Protein AF-A0A553NLL1-F1 (afdb_monomer_lite)

Radius of gyration: 36.09 Å; chains: 1; bounding box: 101×109×88 Å

Secondary structure (DSSP, 8-state):
----------HHHHHHHHHHHHTS-S--HHHHHHHTTS-HHHHHHHHHHHHHHSS--S---HHHHHHHHHHHHHHHHHHHTTPPPPHHHHHHHHHHHHHHTT-TT----HHHHHHHHHTHHHHHHHTT--------------------------HHHHHHHHHHHHHHHHHHTT---PPPHHHHHHHHHHHHHHTT-TT----HHHHHHHHHTHHHHHHHHHTT-S-TTSTHHHHHHHGGGS----HHHHHHHHHHHHHHHHHHHTT----HHHHHHHHHHHHHHTT-TT----HHHHHHHHTSHHHHHHHHHHHHHHHHTTS----------------S--TTT------PPPEEEEEEETTEEEEEEEPPHHHHHHHHHHHHTTTTTTT---HHHHHHHHHHHHHHHHHHSPP--------

InterPro domains:
  IPR006600 HTH CenpB-type DNA-binding domain [PF03221] (67-119)
  IPR006600 HTH CenpB-type DNA-binding domain [PF03221] (250-303)
  IPR006600 HTH CenpB-type DNA-binding domain [PS51253] (55-126)
  IPR006600 HTH CenpB-type DNA-binding domain [PS51253] (147-220)
  IPR006600 HTH CenpB-type DNA-binding domain [PS51253] (240-311)
  IPR006600 HTH CenpB-type DNA-binding domain [SM00674] (61-126)
  IPR006600 HTH CenpB-type DNA-binding domain [SM00674] (153-220)
  IPR006600 HTH CenpB-type DNA-binding domain [SM00674] (246-311)
  IPR009057 Homedomain-like superfamily [SSF46689] (61-119)
  IPR009057 Homedomain-like superfamily [SSF46689] (153-214)
  IPR009057 Homedomain-like superfamily [SSF46689] (248-303)
  IPR050863 Centromere and Transposable Element-Derived Protein [PTHR19303] (7-144)

Organism: NCBI:txid2873325

Structure (mmCIF, N/CA/C/O backbone):
data_AF-A0A553NLL1-F1
#
_entry.id   AF-A0A553NLL1-F1
#
loop_
_atom_site.group_PDB
_atom_site.id
_atom_site.type_symbol
_atom_site.label_atom_id
_atom_site.label_alt_id
_atom_site.label_comp_id
_atom_site.label_asym_id
_atom_site.label_entity_id
_atom_site.label_seq_id
_atom_site.pdbx_PDB_ins_code
_atom_site.Cartn_x
_atom_site.Cartn_y
_atom_site.Cartn_z
_atom_site.occupancy
_atom_site.B_iso_or_equiv
_atom_site.auth_seq_id
_atom_site.auth_comp_id
_atom_site.auth_asym_id
_atom_site.auth_atom_id
_atom_site.pdbx_PDB_model_num
ATOM 1 N N . MET A 1 1 ? 35.978 -12.895 -49.095 1.00 47.44 1 MET A N 1
ATOM 2 C CA . MET A 1 1 ? 35.217 -12.273 -47.988 1.00 47.44 1 MET A CA 1
ATOM 3 C C . MET A 1 1 ? 36.170 -11.405 -47.190 1.00 47.44 1 MET A C 1
ATOM 5 O O . MET A 1 1 ? 36.925 -11.922 -46.371 1.00 47.44 1 MET A O 1
ATOM 9 N N . ASP A 1 2 ? 36.182 -10.107 -47.471 1.00 50.75 2 ASP A N 1
ATOM 10 C CA . ASP A 1 2 ? 37.088 -9.175 -46.806 1.00 50.75 2 ASP A CA 1
ATOM 11 C C . ASP A 1 2 ? 36.726 -9.049 -45.329 1.00 50.75 2 ASP A C 1
ATOM 13 O O . ASP A 1 2 ? 35.608 -8.672 -44.963 1.00 50.75 2 ASP A O 1
ATOM 17 N N . LYS A 1 3 ? 37.679 -9.392 -44.460 1.00 54.62 3 LYS A N 1
ATOM 18 C CA . LYS A 1 3 ? 37.562 -9.190 -43.016 1.00 54.62 3 LYS A CA 1
ATOM 19 C C . LYS A 1 3 ? 37.530 -7.681 -42.765 1.00 54.62 3 LYS A C 1
ATOM 21 O O . LYS A 1 3 ? 38.578 -7.051 -42.632 1.00 54.62 3 LYS A O 1
ATOM 26 N N . LYS A 1 4 ? 36.325 -7.095 -42.743 1.00 61.06 4 LYS A N 1
ATOM 27 C CA . LYS A 1 4 ? 36.089 -5.687 -42.394 1.00 61.06 4 LYS A CA 1
ATOM 28 C C . LYS A 1 4 ? 36.797 -5.394 -41.072 1.00 61.06 4 LYS A C 1
ATOM 30 O O . LYS A 1 4 ? 36.403 -5.898 -40.020 1.00 61.06 4 LYS A O 1
ATOM 35 N N . LYS A 1 5 ? 37.874 -4.608 -41.152 1.00 66.12 5 LYS A N 1
ATOM 36 C CA . LYS A 1 5 ? 38.607 -4.097 -39.993 1.00 66.12 5 LYS A CA 1
ATOM 37 C C . LYS A 1 5 ? 37.602 -3.386 -39.084 1.00 66.12 5 LYS A C 1
ATOM 39 O O . LYS A 1 5 ? 36.732 -2.667 -39.565 1.00 66.12 5 LYS A O 1
ATOM 44 N N . ASN A 1 6 ? 37.682 -3.659 -37.785 1.00 60.50 6 ASN A N 1
ATOM 45 C CA . ASN A 1 6 ? 36.730 -3.199 -36.778 1.00 60.50 6 ASN A CA 1
ATOM 46 C C . ASN A 1 6 ? 36.883 -1.682 -36.561 1.00 60.50 6 ASN A C 1
ATOM 48 O O . ASN A 1 6 ? 37.555 -1.240 -35.629 1.00 60.50 6 ASN A O 1
ATOM 52 N N . THR A 1 7 ? 36.335 -0.880 -37.473 1.00 76.62 7 THR A N 1
ATOM 53 C CA . THR A 1 7 ? 36.370 0.580 -37.389 1.00 76.62 7 THR A CA 1
ATOM 54 C C . THR A 1 7 ? 35.579 1.009 -36.159 1.00 76.62 7 THR A C 1
ATOM 56 O O . THR A 1 7 ? 34.412 0.647 -35.998 1.00 76.62 7 THR A O 1
ATOM 59 N N . ARG A 1 8 ? 36.212 1.761 -35.253 1.00 86.25 8 ARG A N 1
ATOM 60 C CA . ARG A 1 8 ? 35.536 2.323 -34.078 1.00 86.25 8 ARG A CA 1
ATOM 61 C C . ARG A 1 8 ? 34.485 3.329 -34.546 1.00 86.25 8 ARG A C 1
ATOM 63 O O . ARG A 1 8 ? 34.820 4.456 -34.888 1.00 86.25 8 ARG A O 1
ATOM 70 N N . ILE A 1 9 ? 33.223 2.915 -34.545 1.00 90.12 9 ILE A N 1
ATOM 71 C CA . ILE A 1 9 ? 32.095 3.779 -34.903 1.00 90.12 9 ILE A CA 1
ATOM 72 C C . ILE A 1 9 ? 31.962 4.904 -33.870 1.00 90.12 9 ILE A C 1
ATOM 74 O O . ILE A 1 9 ? 31.922 4.652 -32.661 1.00 90.12 9 ILE A O 1
ATOM 78 N N . THR A 1 10 ? 31.876 6.147 -34.344 1.00 94.50 10 THR A N 1
ATOM 79 C CA . THR A 1 10 ? 31.756 7.334 -33.482 1.00 94.50 10 THR A CA 1
ATOM 80 C C . THR A 1 10 ? 30.344 7.479 -32.893 1.00 94.50 10 THR A C 1
ATOM 82 O O . THR A 1 10 ? 29.369 6.910 -33.389 1.00 94.50 10 THR A O 1
ATOM 85 N N . LEU A 1 11 ? 30.187 8.269 -31.821 1.00 91.69 11 LEU A N 1
ATOM 86 C CA . LEU A 1 11 ? 28.866 8.527 -31.218 1.00 91.69 11 LEU A CA 1
ATOM 87 C C . LEU A 1 11 ? 27.897 9.238 -32.178 1.00 91.69 11 LEU A C 1
ATOM 89 O O . LEU A 1 11 ? 26.695 8.975 -32.128 1.00 91.69 11 LEU A O 1
ATOM 93 N N . ILE A 1 12 ? 28.413 10.120 -33.039 1.00 94.75 12 ILE A N 1
ATOM 94 C CA . ILE A 1 12 ? 27.626 10.855 -34.041 1.00 94.75 12 ILE A CA 1
ATOM 95 C C . ILE A 1 12 ? 27.114 9.885 -35.107 1.00 94.75 12 ILE A C 1
ATOM 97 O O . ILE A 1 12 ? 25.922 9.853 -35.404 1.00 94.75 12 ILE A O 1
ATOM 101 N N . GLU A 1 13 ? 27.996 9.030 -35.620 1.00 95.56 13 GLU A N 1
ATOM 102 C CA . GLU A 1 13 ? 27.651 8.020 -36.617 1.00 95.56 13 GLU A CA 1
ATOM 103 C C . GLU A 1 13 ? 26.621 7.023 -36.079 1.00 95.56 13 GLU A C 1
ATOM 105 O O . GLU A 1 13 ? 25.617 6.742 -36.733 1.00 95.56 13 GLU A O 1
ATOM 110 N N . ARG A 1 14 ? 26.783 6.587 -34.824 1.00 95.38 14 ARG A N 1
ATOM 111 C CA . ARG A 1 14 ? 25.780 5.774 -34.132 1.00 95.38 14 ARG A CA 1
ATOM 112 C C . ARG A 1 14 ? 24.401 6.445 -34.093 1.00 95.38 14 ARG A C 1
ATOM 114 O O . ARG A 1 14 ? 23.404 5.756 -34.308 1.00 95.38 14 ARG A O 1
ATOM 121 N N . LYS A 1 15 ? 24.313 7.746 -33.781 1.00 94.19 15 LYS A N 1
ATOM 122 C CA . LYS A 1 15 ? 23.028 8.475 -33.777 1.00 94.19 15 LYS A CA 1
ATOM 123 C C . LYS A 1 15 ? 22.404 8.486 -35.172 1.00 94.19 15 LYS A C 1
ATOM 125 O O . LYS A 1 15 ? 21.239 8.129 -35.303 1.00 94.19 15 LYS A O 1
ATOM 130 N N . ARG A 1 16 ? 23.203 8.786 -36.200 1.00 97.06 16 ARG A N 1
ATOM 131 C CA . ARG A 1 16 ? 22.765 8.810 -37.603 1.00 97.06 16 ARG A CA 1
ATOM 132 C C . ARG A 1 16 ? 22.234 7.453 -38.073 1.00 97.06 16 ARG A C 1
ATOM 134 O O . ARG A 1 16 ? 21.247 7.393 -38.795 1.00 97.06 16 ARG A O 1
ATOM 141 N N . ILE A 1 17 ? 22.865 6.355 -37.653 1.00 96.94 17 ILE A N 1
ATOM 142 C CA . ILE A 1 17 ? 22.410 4.995 -37.981 1.00 96.94 17 ILE A CA 1
ATOM 143 C C . ILE A 1 17 ? 21.062 4.685 -37.316 1.00 96.94 17 ILE A C 1
ATOM 145 O O . ILE A 1 17 ? 20.192 4.101 -37.955 1.00 96.94 17 ILE A O 1
ATOM 149 N N . LEU A 1 18 ? 20.875 5.072 -36.049 1.00 96.25 18 LEU A N 1
ATOM 150 C CA . LEU A 1 18 ? 19.607 4.862 -35.340 1.00 96.25 18 LEU A CA 1
ATOM 151 C C . LEU A 1 18 ? 18.461 5.698 -35.925 1.00 96.25 18 LEU A C 1
ATOM 153 O O . LEU A 1 18 ? 17.336 5.217 -35.966 1.00 96.25 18 LEU A O 1
ATOM 157 N N . GLU A 1 19 ? 18.749 6.906 -36.405 1.00 96.31 19 GLU A N 1
ATOM 158 C CA . GLU A 1 19 ? 17.774 7.754 -37.097 1.00 96.31 19 GLU A CA 1
ATOM 159 C C . GLU A 1 19 ? 17.366 7.157 -38.450 1.00 96.31 19 GLU A C 1
ATOM 161 O O . GLU A 1 19 ? 16.179 7.038 -38.739 1.00 96.31 19 GLU A O 1
ATOM 166 N N . LYS A 1 20 ? 18.333 6.671 -39.243 1.00 97.62 20 LYS A N 1
ATOM 167 C CA . LYS A 1 20 ? 18.035 5.935 -40.482 1.00 97.62 20 LYS A CA 1
ATOM 168 C C . LYS A 1 20 ? 17.226 4.666 -40.222 1.00 97.62 20 LYS A C 1
ATOM 170 O O . LYS A 1 20 ? 16.344 4.351 -41.008 1.00 97.62 20 LYS A O 1
ATOM 175 N N . TYR A 1 21 ? 17.510 3.947 -39.134 1.00 97.50 21 TYR A N 1
ATOM 176 C CA . TYR A 1 21 ? 16.739 2.765 -38.740 1.00 97.50 21 TYR A CA 1
ATOM 177 C C . TYR A 1 21 ? 15.255 3.091 -38.517 1.00 97.50 21 TYR A C 1
ATOM 179 O O . TYR A 1 21 ? 14.405 2.296 -38.901 1.00 97.50 21 TYR A O 1
ATOM 187 N N . ASP A 1 22 ? 14.941 4.256 -37.943 1.00 95.75 22 ASP A N 1
ATOM 188 C CA . ASP A 1 22 ? 13.558 4.675 -37.670 1.00 95.75 22 ASP A CA 1
ATOM 189 C C . ASP A 1 22 ? 12.770 5.042 -38.937 1.00 95.75 22 ASP A C 1
ATOM 191 O O . ASP A 1 22 ? 11.543 5.050 -38.913 1.00 95.75 22 ASP A O 1
ATOM 195 N N . GLN A 1 23 ? 13.468 5.321 -40.040 1.00 97.44 23 GLN A N 1
ATOM 196 C CA . GLN A 1 23 ? 12.875 5.627 -41.345 1.00 97.44 23 GLN A CA 1
ATOM 197 C C . GLN A 1 23 ? 12.643 4.372 -42.205 1.00 97.44 23 GLN A C 1
ATOM 199 O O . GLN A 1 23 ? 12.028 4.462 -43.266 1.00 97.44 23 GLN A O 1
ATOM 204 N N . LEU A 1 24 ? 13.150 3.205 -41.789 1.00 96.81 24 LEU A N 1
ATOM 205 C CA . LEU A 1 24 ? 12.983 1.962 -42.540 1.00 96.81 24 LEU A CA 1
ATOM 206 C C . LEU A 1 24 ? 11.568 1.386 -42.352 1.00 96.81 24 LEU A C 1
ATOM 208 O O . LEU A 1 24 ? 11.011 1.467 -41.255 1.00 96.81 24 LEU A O 1
ATOM 212 N N . PRO A 1 25 ? 10.990 0.739 -43.385 1.00 96.38 25 PRO A N 1
ATOM 213 C CA . PRO A 1 25 ? 9.733 0.018 -43.231 1.00 96.38 25 PRO A CA 1
ATOM 214 C C . PRO A 1 25 ? 9.875 -1.135 -42.218 1.00 96.38 25 PRO A C 1
ATOM 216 O O . PRO A 1 25 ? 10.993 -1.600 -41.968 1.00 96.38 25 PRO A O 1
ATOM 219 N N . PRO A 1 26 ? 8.766 -1.633 -41.638 1.00 94.62 26 PRO A N 1
ATOM 220 C CA . PRO A 1 26 ? 8.804 -2.699 -40.640 1.00 94.62 26 PRO A CA 1
ATOM 221 C C . PRO A 1 26 ? 9.517 -3.944 -41.182 1.00 94.62 26 PRO A C 1
ATOM 223 O O . PRO A 1 26 ? 9.018 -4.631 -42.069 1.00 94.62 26 PRO A O 1
ATOM 226 N N . MET A 1 27 ? 10.704 -4.236 -40.650 1.00 97.62 27 MET A N 1
ATOM 227 C CA . MET A 1 27 ? 11.534 -5.358 -41.087 1.00 97.62 27 MET A CA 1
ATOM 228 C C . MET A 1 27 ? 12.332 -5.953 -39.927 1.00 97.62 27 MET A C 1
ATOM 230 O O . MET A 1 27 ? 12.404 -5.398 -38.829 1.00 97.62 27 MET A O 1
ATOM 234 N N . THR A 1 28 ? 12.959 -7.105 -40.164 1.00 97.62 28 THR A N 1
ATOM 235 C CA . THR A 1 28 ? 13.790 -7.753 -39.144 1.00 97.62 28 THR A CA 1
ATOM 236 C C . THR A 1 28 ? 15.075 -6.961 -38.884 1.00 97.62 28 THR A C 1
ATOM 238 O O . THR A 1 28 ? 15.650 -6.351 -39.786 1.00 97.62 28 THR A O 1
ATOM 241 N N . VAL A 1 29 ? 15.590 -7.023 -37.649 1.00 97.00 29 VAL A N 1
ATOM 242 C CA . VAL A 1 29 ? 16.831 -6.320 -37.260 1.00 97.00 29 VAL A CA 1
ATOM 243 C C . VAL A 1 29 ? 18.026 -6.749 -38.116 1.00 97.00 29 VAL A C 1
ATOM 245 O O . VAL A 1 29 ? 18.922 -5.947 -38.357 1.00 97.00 29 VAL A O 1
ATOM 248 N N . ASN A 1 30 ? 18.048 -7.996 -38.595 1.00 97.38 30 ASN A N 1
ATOM 249 C CA . ASN A 1 30 ? 19.114 -8.479 -39.472 1.00 97.38 30 ASN A CA 1
ATOM 250 C C . ASN A 1 30 ? 19.038 -7.821 -40.859 1.00 97.38 30 ASN A C 1
ATOM 252 O O . ASN A 1 30 ? 20.062 -7.360 -41.353 1.00 97.38 30 ASN A O 1
ATOM 256 N N . ALA A 1 31 ? 17.841 -7.715 -41.447 1.00 97.56 31 ALA A N 1
ATOM 257 C CA . ALA A 1 31 ? 17.646 -7.038 -42.730 1.00 97.56 31 ALA A CA 1
ATOM 258 C C . ALA A 1 31 ? 18.003 -5.545 -42.637 1.00 97.56 31 ALA A C 1
ATOM 260 O O . ALA A 1 31 ? 18.770 -5.035 -43.452 1.00 97.56 31 ALA A O 1
ATOM 261 N N . ALA A 1 32 ? 17.549 -4.871 -41.576 1.00 97.94 32 ALA A N 1
ATOM 262 C CA . ALA A 1 32 ? 17.901 -3.479 -41.317 1.00 97.94 32 ALA A CA 1
ATOM 263 C C . ALA A 1 32 ? 19.415 -3.291 -41.111 1.00 97.94 32 ALA A C 1
ATOM 265 O O . ALA A 1 32 ? 19.996 -2.330 -41.605 1.00 97.94 32 ALA A O 1
ATOM 266 N N . ALA A 1 33 ? 20.081 -4.220 -40.418 1.00 97.38 33 ALA A N 1
ATOM 267 C CA . ALA A 1 33 ? 21.529 -4.183 -40.225 1.00 97.38 33 ALA A CA 1
ATOM 268 C C . ALA A 1 33 ? 22.298 -4.300 -41.552 1.00 97.38 33 ALA A C 1
ATOM 270 O O . ALA A 1 33 ? 23.259 -3.560 -41.764 1.00 97.38 33 ALA A O 1
ATOM 271 N N . CYS A 1 34 ? 21.839 -5.167 -42.463 1.00 96.56 34 CYS A N 1
ATOM 272 C CA . CYS A 1 34 ? 22.384 -5.272 -43.816 1.00 96.56 34 CYS A CA 1
ATOM 273 C C . CYS A 1 34 ? 22.224 -3.960 -44.599 1.00 96.56 34 CYS A C 1
ATOM 275 O O . CYS A 1 34 ? 23.211 -3.472 -45.145 1.00 96.56 34 CYS A O 1
ATOM 277 N N . LEU A 1 35 ? 21.032 -3.347 -44.589 1.00 97.00 35 LEU A N 1
ATOM 278 C CA . LEU A 1 35 ? 20.774 -2.070 -45.276 1.00 97.00 35 LEU A CA 1
ATOM 279 C C . LEU A 1 35 ? 21.595 -0.907 -44.706 1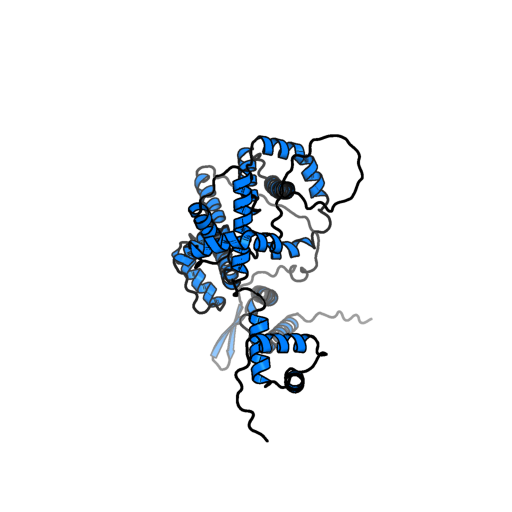.00 97.00 35 LEU A C 1
ATOM 281 O O . LEU A 1 35 ? 22.065 -0.046 -45.444 1.00 97.00 35 LEU A O 1
ATOM 285 N N . LEU A 1 36 ? 21.792 -0.887 -43.389 1.00 96.25 36 LEU A N 1
ATOM 286 C CA . LEU A 1 36 ? 22.567 0.146 -42.700 1.00 96.25 36 LEU A CA 1
ATOM 287 C C . LEU A 1 36 ? 24.079 -0.119 -42.735 1.00 96.25 36 LEU A C 1
ATOM 289 O O . LEU A 1 36 ? 24.840 0.703 -42.230 1.00 96.25 36 LEU A O 1
ATOM 293 N N . ASN A 1 37 ? 24.515 -1.236 -43.329 1.00 95.00 37 ASN A N 1
ATOM 294 C CA . ASN A 1 37 ? 25.908 -1.683 -43.391 1.00 95.00 37 ASN A CA 1
ATOM 295 C C . ASN A 1 37 ? 26.577 -1.793 -42.003 1.00 95.00 37 ASN A C 1
ATOM 297 O O . ASN A 1 37 ? 27.739 -1.433 -41.813 1.00 95.00 37 ASN A O 1
ATOM 301 N N . VAL A 1 38 ? 25.838 -2.304 -41.016 1.00 95.44 38 VAL A N 1
ATOM 302 C CA . VAL A 1 38 ? 26.298 -2.489 -39.631 1.00 95.44 38 VAL A CA 1
ATOM 303 C C . VAL A 1 38 ? 26.109 -3.945 -39.220 1.00 95.44 38 VAL A C 1
ATOM 305 O O . VAL A 1 38 ? 25.199 -4.625 -39.677 1.00 95.44 38 VAL A O 1
ATOM 308 N N . SER A 1 39 ? 26.954 -4.454 -38.321 1.00 95.06 39 SER A N 1
ATOM 309 C CA . SER A 1 39 ? 26.739 -5.786 -37.745 1.00 95.06 39 SER A CA 1
ATOM 310 C C . SER A 1 39 ? 25.407 -5.851 -36.988 1.00 95.06 39 SER A C 1
ATOM 312 O O . SER A 1 39 ? 25.134 -5.027 -36.111 1.00 95.06 39 SER A O 1
ATOM 314 N N . ALA A 1 40 ? 24.602 -6.882 -37.255 1.00 96.19 40 ALA A N 1
ATOM 315 C CA . ALA A 1 40 ? 23.323 -7.089 -36.577 1.00 96.19 40 ALA A CA 1
ATOM 316 C C . ALA A 1 40 ? 23.464 -7.179 -35.046 1.00 96.19 40 ALA A C 1
ATOM 318 O O . ALA A 1 40 ? 22.601 -6.691 -34.315 1.00 96.19 40 ALA A O 1
ATOM 319 N N . ALA A 1 41 ? 24.565 -7.748 -34.541 1.00 95.56 41 ALA A N 1
ATOM 320 C CA . ALA A 1 41 ? 24.839 -7.807 -33.105 1.00 95.56 41 ALA A CA 1
ATOM 321 C C . ALA A 1 41 ? 25.025 -6.403 -32.507 1.00 95.56 41 ALA A C 1
ATOM 323 O O . ALA A 1 41 ? 24.464 -6.088 -31.456 1.00 95.56 41 ALA A O 1
ATOM 324 N N . LEU A 1 42 ? 25.755 -5.540 -33.213 1.00 95.06 42 LEU A N 1
ATOM 325 C CA . LEU A 1 42 ? 26.007 -4.163 -32.804 1.00 95.06 42 LEU A CA 1
ATOM 326 C C . LEU A 1 42 ? 24.713 -3.339 -32.809 1.00 95.06 42 LEU A C 1
ATOM 328 O O . LEU A 1 42 ? 24.411 -2.656 -31.828 1.00 95.06 42 LEU A O 1
ATOM 332 N N . LEU A 1 43 ? 23.908 -3.475 -33.868 1.00 96.50 43 LEU A N 1
ATOM 333 C CA . LEU A 1 43 ? 22.613 -2.809 -33.973 1.00 96.50 43 LEU A CA 1
ATOM 334 C C . LEU A 1 43 ? 21.662 -3.259 -32.854 1.00 96.50 43 LEU A C 1
ATOM 336 O O . LEU A 1 43 ? 21.057 -2.413 -32.202 1.00 96.50 43 LEU A O 1
ATOM 340 N N . ARG A 1 44 ? 21.592 -4.562 -32.531 1.00 96.44 44 ARG A N 1
ATOM 341 C CA . ARG A 1 44 ? 20.811 -5.059 -31.377 1.00 96.44 44 ARG A CA 1
ATOM 342 C C . ARG A 1 44 ? 21.278 -4.458 -30.055 1.00 96.44 44 ARG A C 1
ATOM 344 O O . ARG A 1 44 ? 20.440 -4.081 -29.239 1.00 96.44 44 ARG A O 1
ATOM 351 N N . VAL A 1 45 ? 22.589 -4.358 -29.824 1.00 94.94 45 VAL A N 1
ATOM 352 C CA . VAL A 1 45 ? 23.135 -3.726 -28.610 1.00 94.94 45 VAL A CA 1
ATOM 353 C C . VAL A 1 45 ? 22.740 -2.253 -28.551 1.00 94.94 45 VAL A C 1
ATOM 355 O O . VAL A 1 45 ? 22.345 -1.764 -27.492 1.00 94.94 45 VAL A O 1
ATOM 358 N N . TRP A 1 46 ? 22.802 -1.539 -29.674 1.00 94.94 46 TRP A N 1
ATOM 359 C CA . TRP A 1 46 ? 22.411 -0.137 -29.729 1.00 94.94 46 TRP A CA 1
ATOM 360 C C . TRP A 1 46 ? 20.920 0.080 -29.559 1.00 94.94 46 TRP A C 1
ATOM 362 O O . TRP A 1 46 ? 20.572 0.998 -28.827 1.00 94.94 46 TRP A O 1
ATOM 372 N N . LEU A 1 47 ? 20.074 -0.754 -30.162 1.00 94.25 47 LEU A N 1
ATOM 373 C CA . LEU A 1 47 ? 18.622 -0.717 -30.001 1.00 94.25 47 LEU A CA 1
ATOM 374 C C . LEU A 1 47 ? 18.220 -1.090 -28.576 1.00 94.25 47 LEU A C 1
ATOM 376 O O . LEU A 1 47 ? 17.400 -0.403 -27.986 1.00 94.25 47 LEU A O 1
ATOM 380 N N . ARG A 1 48 ? 18.853 -2.097 -27.961 1.00 90.94 48 ARG A N 1
ATOM 381 C CA . ARG A 1 48 ? 18.638 -2.426 -26.544 1.00 90.94 48 ARG A CA 1
ATOM 382 C C . ARG A 1 48 ? 19.065 -1.268 -25.653 1.00 90.94 48 ARG A C 1
ATOM 384 O O . ARG A 1 48 ? 18.309 -0.853 -24.787 1.00 90.94 48 ARG A O 1
ATOM 391 N N . LYS A 1 49 ? 20.252 -0.701 -25.888 1.00 89.06 49 LYS A N 1
ATOM 392 C CA . LYS A 1 49 ? 20.711 0.476 -25.148 1.00 89.06 49 LYS A CA 1
ATOM 393 C C . LYS A 1 49 ? 19.790 1.663 -25.404 1.00 89.06 49 LYS A C 1
ATOM 395 O O . LYS A 1 49 ? 19.501 2.340 -24.442 1.00 89.06 49 LYS A O 1
ATOM 400 N N . ARG A 1 50 ? 19.289 1.898 -26.620 1.00 87.00 50 ARG A N 1
ATOM 401 C CA . ARG A 1 50 ? 18.334 2.969 -26.946 1.00 87.00 50 ARG A CA 1
ATOM 402 C C . ARG A 1 50 ? 16.984 2.734 -26.282 1.00 87.00 50 ARG A C 1
ATOM 404 O O . ARG A 1 50 ? 16.475 3.667 -25.699 1.00 87.00 50 ARG A O 1
ATOM 411 N N . ASN A 1 51 ? 16.452 1.520 -26.267 1.00 79.44 51 ASN A N 1
ATOM 412 C CA . ASN A 1 51 ? 15.223 1.191 -25.543 1.00 79.44 51 ASN A CA 1
ATOM 413 C C . ASN A 1 51 ? 15.406 1.332 -24.026 1.00 79.44 51 ASN A C 1
ATOM 415 O O . ASN A 1 51 ? 14.497 1.790 -23.348 1.00 79.44 51 ASN A O 1
ATOM 419 N N . ASN A 1 52 ? 16.604 1.033 -23.518 1.00 67.62 52 ASN A N 1
ATOM 420 C CA . ASN A 1 52 ? 16.975 1.239 -22.117 1.00 67.62 52 ASN A CA 1
ATOM 421 C C . ASN A 1 52 ? 17.380 2.697 -21.794 1.00 67.62 52 ASN A C 1
ATOM 423 O O . ASN A 1 52 ? 17.455 3.051 -20.624 1.00 67.62 52 ASN A O 1
ATOM 427 N N . SER A 1 53 ? 17.718 3.512 -22.804 1.00 60.59 53 SER A N 1
ATOM 428 C CA . SER A 1 53 ? 18.152 4.922 -22.679 1.00 60.59 53 SER A CA 1
ATOM 429 C C . SER A 1 53 ? 17.059 5.901 -23.090 1.00 60.59 53 SER A C 1
ATOM 431 O O . SER A 1 53 ? 17.155 7.081 -22.767 1.00 60.59 53 SER A O 1
ATOM 433 N N . ASN A 1 54 ? 16.011 5.428 -23.768 1.00 50.69 54 ASN A N 1
ATOM 434 C CA . ASN A 1 54 ? 14.704 6.043 -23.683 1.00 50.69 54 ASN A CA 1
ATOM 435 C C . ASN A 1 54 ? 14.456 6.119 -22.178 1.00 50.69 54 ASN A C 1
ATOM 437 O O . ASN A 1 54 ? 14.599 5.085 -21.522 1.00 50.69 54 ASN A O 1
ATOM 441 N N . PRO A 1 55 ? 14.201 7.297 -21.596 1.00 49.25 55 PRO A N 1
ATOM 442 C CA . PRO A 1 55 ? 14.103 7.481 -20.157 1.00 49.25 55 PRO A CA 1
ATOM 443 C C . PRO A 1 55 ? 12.808 6.859 -19.616 1.00 49.25 55 PRO A C 1
ATOM 445 O O . PRO A 1 55 ? 12.062 7.472 -18.856 1.00 49.25 55 PRO A O 1
ATOM 448 N N . GLN A 1 56 ? 12.555 5.590 -19.927 1.00 47.38 56 GLN A N 1
ATOM 449 C CA . GLN A 1 56 ? 12.102 4.659 -18.921 1.00 47.38 56 GLN A CA 1
ATOM 450 C C . GLN A 1 56 ? 13.197 4.630 -17.865 1.00 47.38 56 GLN A C 1
ATOM 452 O O . GLN A 1 56 ? 14.196 3.920 -17.945 1.00 47.38 56 GLN A O 1
ATOM 457 N N . LYS A 1 57 ? 13.011 5.578 -16.947 1.00 52.44 57 LYS A N 1
ATOM 458 C CA . LYS A 1 57 ? 13.731 5.826 -15.710 1.00 52.44 57 LYS A CA 1
ATOM 459 C C . LYS A 1 57 ? 14.291 4.515 -15.160 1.00 52.44 57 LYS A C 1
ATOM 461 O O . LYS A 1 57 ? 13.616 3.492 -15.310 1.00 52.44 57 LYS A O 1
ATOM 466 N N . PRO A 1 58 ? 15.452 4.538 -14.463 1.00 50.78 58 PRO A N 1
ATOM 467 C CA . PRO A 1 58 ? 15.837 3.399 -13.624 1.00 50.78 58 PRO A CA 1
ATOM 468 C C . PRO A 1 58 ? 14.565 2.913 -12.947 1.00 50.78 58 PRO A C 1
ATOM 470 O O . PRO A 1 58 ? 13.834 3.788 -12.480 1.00 50.78 58 PRO A O 1
ATOM 473 N N . LEU A 1 59 ? 14.248 1.610 -13.036 1.00 51.34 59 LEU A N 1
ATOM 474 C CA . LEU A 1 59 ? 13.016 1.005 -12.514 1.00 51.34 59 LEU A CA 1
ATOM 475 C C . LEU A 1 59 ? 12.928 1.270 -11.003 1.00 51.34 59 LEU A C 1
ATOM 477 O O . LEU A 1 59 ? 13.124 0.409 -10.151 1.00 51.34 59 LEU A O 1
ATOM 481 N N . VAL A 1 60 ? 12.647 2.515 -10.657 1.00 64.94 60 VAL A N 1
ATOM 482 C CA . VAL A 1 60 ? 12.164 2.973 -9.389 1.00 64.94 60 VAL A CA 1
ATOM 483 C C . VAL A 1 60 ? 10.823 2.286 -9.358 1.00 64.94 60 VAL A C 1
ATOM 485 O O . VAL A 1 60 ? 9.937 2.583 -10.161 1.00 64.94 60 VAL A O 1
ATOM 488 N N . SER A 1 61 ? 10.768 1.240 -8.535 1.00 78.38 61 SER A N 1
ATOM 489 C CA . SER A 1 61 ? 9.597 0.395 -8.367 1.00 78.38 61 SER A CA 1
ATOM 490 C C . SER A 1 61 ? 8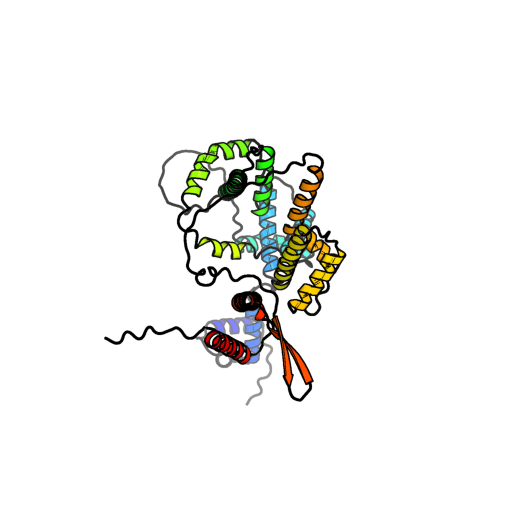.352 1.271 -8.406 1.00 78.38 61 SER A C 1
ATOM 492 O O . SER A 1 61 ? 8.312 2.295 -7.727 1.00 78.38 61 SER A O 1
ATOM 494 N N . HIS A 1 62 ? 7.334 0.885 -9.176 1.00 85.00 62 HIS A N 1
ATOM 495 C CA . HIS A 1 62 ? 6.073 1.629 -9.269 1.00 85.00 62 HIS A CA 1
ATOM 496 C C . HIS A 1 62 ? 5.510 2.005 -7.878 1.00 85.00 62 HIS A C 1
ATOM 498 O O . HIS A 1 62 ? 4.878 3.044 -7.705 1.00 85.00 62 HIS A O 1
ATOM 504 N N . LYS A 1 63 ? 5.829 1.204 -6.851 1.00 91.50 63 LYS A N 1
ATOM 505 C CA . LYS A 1 63 ? 5.533 1.482 -5.440 1.00 91.50 63 LYS A CA 1
ATOM 506 C C . LYS A 1 63 ? 6.157 2.781 -4.911 1.00 91.50 63 LYS A C 1
ATOM 508 O O . LYS A 1 63 ? 5.493 3.488 -4.165 1.00 91.50 63 LYS A O 1
ATOM 513 N N . ILE A 1 64 ? 7.389 3.113 -5.297 1.00 94.62 64 ILE A N 1
ATOM 514 C CA . ILE A 1 64 ? 8.064 4.358 -4.903 1.00 94.62 64 ILE A CA 1
ATOM 515 C C . ILE A 1 64 ? 7.353 5.561 -5.529 1.00 94.62 64 ILE A C 1
ATOM 517 O O . ILE A 1 64 ? 7.135 6.547 -4.843 1.00 94.62 64 ILE A O 1
ATOM 521 N N . TYR A 1 65 ? 6.899 5.481 -6.781 1.00 94.25 65 TYR A N 1
ATOM 522 C CA . TYR A 1 65 ? 6.120 6.581 -7.358 1.00 94.25 65 TYR A CA 1
ATOM 523 C C . TYR A 1 65 ? 4.762 6.770 -6.673 1.00 94.25 65 TYR A C 1
ATOM 525 O O . TYR A 1 65 ? 4.340 7.902 -6.457 1.00 94.25 65 TYR A O 1
ATOM 533 N N . ARG A 1 66 ? 4.100 5.680 -6.260 1.00 94.25 66 ARG A N 1
ATOM 534 C CA . ARG A 1 66 ? 2.871 5.766 -5.449 1.00 94.25 66 ARG A CA 1
ATOM 535 C C . ARG A 1 66 ? 3.130 6.397 -4.079 1.00 94.25 66 ARG A C 1
ATOM 537 O O . ARG A 1 66 ? 2.320 7.204 -3.635 1.00 94.25 66 ARG A O 1
ATOM 544 N N . LEU A 1 67 ? 4.254 6.055 -3.447 1.00 96.81 67 LEU A N 1
ATOM 545 C CA . LEU A 1 67 ? 4.723 6.680 -2.210 1.00 96.81 67 LEU A CA 1
ATOM 546 C C . LEU A 1 67 ? 4.944 8.186 -2.397 1.00 96.81 67 LEU A C 1
ATOM 548 O O . LEU A 1 67 ? 4.398 8.983 -1.642 1.00 96.81 67 LEU A O 1
ATOM 552 N N . GLU A 1 68 ? 5.698 8.579 -3.424 1.00 97.25 68 GLU A N 1
ATOM 553 C CA . GLU A 1 68 ? 5.985 9.985 -3.728 1.00 97.25 68 GLU A CA 1
ATOM 554 C C . GLU A 1 68 ? 4.701 10.768 -4.031 1.00 97.25 68 GLU A C 1
ATOM 556 O O . GLU A 1 68 ? 4.540 11.889 -3.559 1.00 97.25 68 GLU A O 1
ATOM 561 N N . ALA A 1 69 ? 3.747 10.166 -4.746 1.00 96.38 69 ALA A N 1
ATOM 562 C CA . ALA A 1 69 ? 2.458 10.788 -5.029 1.00 96.38 69 ALA A CA 1
ATOM 563 C C . ALA A 1 69 ? 1.598 10.993 -3.768 1.00 96.38 69 ALA A C 1
ATOM 565 O O . ALA A 1 69 ? 0.974 12.042 -3.610 1.00 96.38 69 ALA A O 1
ATOM 566 N N . ALA A 1 70 ? 1.560 10.009 -2.863 1.00 96.44 70 ALA A N 1
ATOM 567 C CA . ALA A 1 70 ? 0.876 10.146 -1.577 1.00 96.44 70 ALA A CA 1
ATOM 568 C C . ALA A 1 70 ? 1.531 11.226 -0.703 1.00 96.44 70 ALA A C 1
ATOM 570 O O . ALA A 1 70 ? 0.835 12.021 -0.073 1.00 96.44 70 ALA A O 1
ATOM 571 N N . LEU A 1 71 ? 2.864 11.290 -0.723 1.00 97.75 71 LEU A N 1
ATOM 572 C CA . LEU A 1 71 ? 3.631 12.282 0.018 1.00 97.75 71 LEU A CA 1
ATOM 573 C C . LEU A 1 71 ? 3.379 13.704 -0.493 1.00 97.75 71 LEU A C 1
ATOM 575 O O . LEU A 1 71 ? 3.133 14.587 0.321 1.00 97.75 71 LEU A O 1
ATOM 579 N N . TRP A 1 72 ? 3.346 13.921 -1.811 1.00 97.69 72 TRP A N 1
ATOM 580 C CA . TRP A 1 72 ? 2.999 15.227 -2.385 1.00 97.69 72 TRP A CA 1
ATOM 581 C C . TRP A 1 72 ? 1.581 15.676 -2.027 1.00 97.69 72 TRP A C 1
ATOM 583 O O . TRP A 1 72 ? 1.396 16.826 -1.648 1.00 97.69 72 TRP A O 1
ATOM 593 N N . LYS A 1 73 ? 0.595 14.766 -2.043 1.00 96.00 73 LYS A N 1
ATOM 594 C CA . LYS A 1 73 ? -0.770 15.087 -1.585 1.00 96.00 73 LYS A CA 1
ATOM 595 C C . LYS A 1 73 ? -0.799 15.538 -0.127 1.00 96.00 73 LYS A C 1
ATOM 597 O O . LYS A 1 73 ? -1.509 16.477 0.204 1.00 96.00 73 LYS A O 1
ATOM 602 N N . TRP A 1 74 ? -0.039 14.870 0.739 1.00 97.31 74 TRP A N 1
ATOM 603 C CA . TRP A 1 74 ? 0.063 15.261 2.143 1.00 97.31 74 TRP A CA 1
ATOM 604 C C . TRP A 1 74 ? 0.751 16.622 2.313 1.00 97.31 74 TRP A C 1
ATOM 606 O O . TRP A 1 74 ? 0.248 17.446 3.068 1.00 97.31 74 TRP A O 1
ATOM 616 N N . ILE A 1 75 ? 1.838 16.881 1.574 1.00 97.38 75 ILE A N 1
ATOM 617 C CA . ILE A 1 75 ? 2.535 18.178 1.578 1.00 97.38 75 ILE A CA 1
ATOM 618 C C . ILE A 1 75 ? 1.583 19.307 1.168 1.00 97.38 75 ILE A C 1
ATOM 620 O O . ILE A 1 75 ? 1.564 20.345 1.822 1.00 97.38 75 ILE A O 1
ATOM 624 N N . ASP A 1 76 ? 0.784 19.107 0.116 1.00 95.75 76 ASP A N 1
ATOM 625 C CA . ASP A 1 76 ? -0.178 20.111 -0.349 1.00 95.75 76 ASP A CA 1
ATOM 626 C C . ASP A 1 76 ? -1.261 20.391 0.702 1.00 95.75 76 ASP A C 1
ATOM 628 O O . ASP A 1 76 ? -1.589 21.550 0.938 1.00 95.75 76 ASP A O 1
ATOM 632 N N . CYS A 1 77 ? -1.783 19.351 1.366 1.00 93.56 77 CYS A N 1
ATOM 633 C CA . CYS A 1 77 ? -2.739 19.519 2.463 1.00 93.56 77 CYS A CA 1
ATOM 634 C C . CYS A 1 77 ? -2.129 20.294 3.637 1.00 93.56 77 CYS A C 1
ATOM 636 O O . CYS A 1 77 ? -2.706 21.285 4.061 1.00 93.56 77 CYS A O 1
ATOM 638 N N . SER A 1 78 ? -0.942 19.905 4.108 1.00 95.62 78 SER A N 1
ATOM 639 C CA . SER A 1 78 ? -0.272 20.599 5.215 1.00 95.62 78 SER A CA 1
ATOM 640 C C . SER A 1 78 ? 0.056 22.057 4.879 1.00 95.62 78 SER A C 1
ATOM 642 O O . SER A 1 78 ? -0.102 22.934 5.718 1.00 95.62 78 SER A O 1
ATOM 644 N N . ARG A 1 79 ? 0.446 22.353 3.632 1.00 96.12 79 ARG A N 1
ATOM 645 C CA . ARG A 1 79 ? 0.651 23.741 3.186 1.00 96.12 79 ARG A CA 1
ATOM 646 C C . ARG A 1 79 ? -0.649 24.541 3.144 1.00 96.12 79 ARG A C 1
ATOM 648 O O . ARG A 1 79 ? -0.628 25.716 3.488 1.00 96.12 79 ARG A O 1
ATOM 655 N N . ALA A 1 80 ? -1.759 23.927 2.733 1.00 92.75 80 ALA A N 1
ATOM 656 C CA . ALA A 1 80 ? -3.071 24.574 2.753 1.00 92.75 80 ALA A CA 1
ATOM 657 C C . ALA A 1 80 ? -3.544 24.884 4.185 1.00 92.75 80 ALA A C 1
ATOM 659 O O . ALA A 1 80 ? -4.234 25.879 4.390 1.00 92.75 80 ALA A O 1
ATOM 660 N N . ASP A 1 81 ? -3.124 24.075 5.158 1.00 94.00 81 ASP A N 1
ATOM 661 C CA . ASP A 1 81 ? -3.397 24.281 6.583 1.00 94.00 81 ASP A CA 1
ATOM 662 C C . ASP A 1 81 ? -2.439 25.305 7.242 1.00 94.00 81 ASP A C 1
ATOM 664 O O . ASP A 1 81 ? -2.622 25.663 8.404 1.00 94.00 81 ASP A O 1
ATOM 668 N N . GLY A 1 82 ? -1.444 25.819 6.505 1.00 96.12 82 GLY A N 1
ATOM 669 C CA . GLY A 1 82 ? -0.470 26.801 6.997 1.00 96.12 82 GLY A CA 1
ATOM 670 C C . GLY A 1 82 ? 0.729 26.203 7.745 1.00 96.12 82 GLY A C 1
ATOM 671 O O . GLY A 1 82 ? 1.506 26.949 8.341 1.00 96.12 82 GLY A O 1
ATOM 672 N N . ASP A 1 83 ? 0.917 24.881 7.705 1.00 95.94 83 ASP A N 1
ATOM 673 C CA . ASP A 1 83 ? 2.032 24.220 8.384 1.00 95.94 83 ASP A CA 1
ATOM 674 C C . ASP A 1 83 ? 3.373 24.504 7.687 1.00 95.94 83 ASP A C 1
ATOM 676 O O . ASP A 1 83 ? 3.527 24.358 6.467 1.00 95.94 83 ASP A O 1
ATOM 680 N N . THR A 1 84 ? 4.403 24.808 8.479 1.00 97.12 84 THR A N 1
ATOM 681 C CA . THR A 1 84 ? 5.786 24.864 7.996 1.00 97.12 84 THR A CA 1
ATOM 682 C C . THR A 1 84 ? 6.389 23.457 7.962 1.00 97.12 84 THR A C 1
ATOM 684 O O . THR A 1 84 ? 6.514 22.762 8.971 1.00 97.12 84 THR A O 1
ATOM 687 N N . LEU A 1 85 ? 6.751 22.995 6.762 1.00 97.75 85 LEU A N 1
ATOM 688 C CA . LEU A 1 85 ? 7.282 21.648 6.543 1.00 97.75 85 LEU A CA 1
ATOM 689 C C . LEU A 1 85 ? 8.803 21.670 6.387 1.00 97.75 85 LEU A C 1
ATOM 691 O O . LEU A 1 85 ? 9.328 22.212 5.416 1.00 97.75 85 LEU A O 1
ATOM 695 N N . ASN A 1 86 ? 9.492 20.994 7.305 1.00 97.88 86 ASN A N 1
ATOM 696 C CA . ASN A 1 86 ? 10.937 20.801 7.262 1.00 97.88 86 ASN A CA 1
ATOM 697 C C . ASN A 1 86 ? 11.308 19.484 6.556 1.00 97.88 86 ASN A C 1
ATOM 699 O O . ASN A 1 86 ? 10.549 18.515 6.528 1.00 97.88 86 ASN A O 1
ATOM 703 N N . ASP A 1 87 ? 12.529 19.393 6.036 1.00 98.06 87 ASP A N 1
ATOM 704 C CA . ASP A 1 87 ? 13.020 18.190 5.342 1.00 98.06 87 ASP A CA 1
ATOM 705 C C . ASP A 1 87 ? 13.015 16.937 6.235 1.00 98.06 87 ASP A C 1
ATOM 707 O O . ASP A 1 87 ? 12.799 15.814 5.763 1.00 98.06 87 ASP A O 1
ATOM 711 N N . THR A 1 88 ? 13.182 17.136 7.542 1.00 97.81 88 THR A N 1
ATOM 712 C CA . THR A 1 88 ? 13.061 16.102 8.573 1.00 97.81 88 THR A CA 1
ATOM 713 C C . THR A 1 88 ? 11.630 15.584 8.707 1.00 97.81 88 THR A C 1
ATOM 715 O O . THR A 1 88 ? 11.437 14.367 8.770 1.00 97.81 88 THR A O 1
ATOM 718 N N . THR A 1 89 ? 10.619 16.460 8.679 1.00 97.88 89 THR A N 1
ATOM 719 C CA . THR A 1 89 ? 9.207 16.055 8.781 1.00 97.88 89 THR A CA 1
ATOM 720 C C . THR A 1 89 ? 8.755 15.328 7.517 1.00 97.88 89 THR A C 1
ATOM 722 O O . THR A 1 89 ? 8.133 14.269 7.617 1.00 97.88 89 THR A O 1
ATOM 725 N N . ILE A 1 90 ? 9.169 15.806 6.337 1.00 98.19 90 ILE A N 1
ATOM 726 C CA . ILE A 1 90 ? 8.917 15.136 5.050 1.00 98.19 90 ILE A CA 1
ATOM 727 C C . ILE A 1 90 ? 9.548 13.738 5.038 1.00 98.19 90 ILE A C 1
ATOM 729 O O . ILE A 1 90 ? 8.896 12.767 4.652 1.00 98.19 90 ILE A O 1
ATOM 733 N N . SER A 1 91 ? 10.796 13.607 5.496 1.00 98.06 91 SER A N 1
ATOM 734 C CA . SER A 1 91 ? 11.493 12.315 5.546 1.00 98.06 91 SER A CA 1
ATOM 735 C C . SER A 1 91 ? 10.851 11.348 6.543 1.00 98.06 91 SER A C 1
ATOM 737 O O . SER A 1 91 ? 10.709 10.163 6.241 1.00 98.06 91 SER A O 1
ATOM 739 N N . SER A 1 92 ? 10.418 11.836 7.710 1.00 97.94 92 SER A N 1
ATOM 740 C CA . SER A 1 92 ? 9.686 11.018 8.685 1.00 97.94 92 SER A CA 1
ATOM 741 C C . SER A 1 92 ? 8.377 10.501 8.085 1.00 97.94 92 SER A C 1
ATOM 743 O O . SER A 1 92 ? 8.144 9.294 8.045 1.00 97.94 92 SER A O 1
ATOM 745 N N . LYS A 1 93 ? 7.582 11.395 7.483 1.00 98.25 93 LYS A N 1
ATOM 746 C CA . LYS A 1 93 ? 6.307 11.031 6.859 1.00 98.25 93 LYS A CA 1
ATOM 747 C C . LYS A 1 93 ? 6.470 10.075 5.676 1.00 98.25 93 LYS A C 1
ATOM 749 O O . LYS A 1 93 ? 5.662 9.166 5.491 1.00 98.25 93 LYS A O 1
ATOM 754 N N . ALA A 1 94 ? 7.539 10.235 4.894 1.00 98.19 94 ALA A N 1
ATOM 755 C CA . ALA A 1 94 ? 7.878 9.316 3.813 1.00 98.19 94 ALA A CA 1
ATOM 756 C C . ALA A 1 94 ? 8.130 7.889 4.327 1.00 98.19 94 ALA A C 1
ATOM 758 O O . ALA A 1 94 ? 7.738 6.926 3.671 1.00 98.19 94 ALA A O 1
ATOM 759 N N . ARG A 1 95 ? 8.756 7.735 5.503 1.00 98.12 95 ARG A N 1
ATOM 760 C CA . ARG A 1 95 ? 8.982 6.426 6.136 1.00 98.12 95 ARG A CA 1
ATOM 761 C C . ARG A 1 95 ? 7.668 5.775 6.576 1.00 98.12 95 ARG A C 1
ATOM 763 O O . ARG A 1 95 ? 7.487 4.572 6.365 1.00 98.12 95 ARG A O 1
ATOM 770 N N . ASP A 1 96 ? 6.742 6.562 7.116 1.00 97.31 96 ASP A N 1
ATOM 771 C CA . ASP A 1 96 ? 5.419 6.081 7.529 1.00 97.31 96 ASP A CA 1
ATOM 772 C C . ASP A 1 96 ? 4.623 5.559 6.327 1.00 97.31 96 ASP A C 1
ATOM 774 O O . ASP A 1 96 ? 4.194 4.403 6.312 1.00 97.31 96 ASP A O 1
ATOM 778 N N . PHE A 1 97 ? 4.513 6.364 5.264 1.00 97.44 97 PHE A N 1
ATOM 779 C CA . PHE A 1 97 ? 3.835 5.949 4.033 1.00 97.44 97 PHE A CA 1
ATOM 780 C C . PHE A 1 97 ? 4.527 4.771 3.351 1.00 97.44 97 PHE A C 1
ATOM 782 O O . PHE A 1 97 ? 3.864 3.900 2.784 1.00 97.44 97 PHE A O 1
ATOM 789 N N . ALA A 1 98 ? 5.857 4.694 3.413 1.00 97.38 98 ALA A N 1
ATOM 790 C CA . ALA A 1 98 ? 6.573 3.548 2.881 1.00 97.38 98 ALA A CA 1
ATOM 791 C C . ALA A 1 98 ? 6.201 2.268 3.636 1.00 97.38 98 ALA A C 1
ATOM 793 O O . ALA A 1 98 ? 5.944 1.243 3.006 1.00 97.38 98 ALA A O 1
ATOM 794 N N . THR A 1 99 ? 6.098 2.334 4.963 1.00 96.06 99 THR A N 1
ATOM 795 C CA . THR A 1 99 ? 5.665 1.206 5.796 1.00 96.06 99 THR A CA 1
ATOM 796 C C . THR A 1 99 ? 4.232 0.787 5.459 1.00 96.06 99 THR A C 1
ATOM 798 O O . THR A 1 99 ? 3.971 -0.402 5.274 1.00 96.06 99 THR A O 1
ATOM 801 N N . GLU A 1 100 ? 3.326 1.750 5.274 1.00 94.62 100 GLU A N 1
ATOM 802 C CA . GLU A 1 100 ? 1.928 1.506 4.893 1.00 94.62 100 GLU A CA 1
ATOM 803 C C . GLU A 1 100 ? 1.797 0.816 3.522 1.00 94.62 100 GLU A C 1
ATOM 805 O O . GLU A 1 100 ? 1.007 -0.113 3.353 1.00 94.62 100 GLU A O 1
ATOM 810 N N . ILE A 1 101 ? 2.630 1.204 2.551 1.00 94.31 101 ILE A N 1
ATOM 811 C CA . ILE A 1 101 ? 2.655 0.636 1.190 1.00 94.31 101 ILE A CA 1
ATOM 812 C C . ILE A 1 101 ? 3.458 -0.690 1.129 1.00 94.31 101 ILE A C 1
ATOM 814 O O . ILE A 1 101 ? 3.526 -1.355 0.088 1.00 94.31 101 ILE A O 1
ATOM 818 N N . GLY A 1 102 ? 4.055 -1.125 2.245 1.00 93.62 102 GLY A N 1
ATOM 819 C CA . GLY A 1 102 ? 4.829 -2.368 2.344 1.00 93.62 102 GLY A CA 1
ATOM 820 C C . GLY A 1 102 ? 6.262 -2.261 1.809 1.00 93.62 102 GLY A C 1
ATOM 821 O O . GLY A 1 102 ? 6.858 -3.257 1.399 1.00 93.62 102 GLY A O 1
ATOM 822 N N . 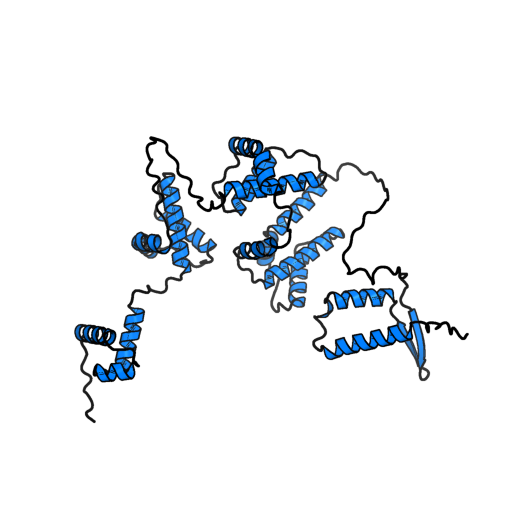LEU A 1 103 ? 6.826 -1.055 1.788 1.00 95.25 103 LEU A N 1
ATOM 823 C CA . LEU A 1 103 ? 8.233 -0.765 1.517 1.00 95.25 103 LEU A CA 1
ATOM 824 C C . LEU A 1 103 ? 9.026 -0.692 2.835 1.00 95.25 103 LEU A C 1
ATOM 826 O O . LEU A 1 103 ? 9.676 0.304 3.128 1.00 95.25 103 LEU A O 1
ATOM 830 N N . CYS A 1 104 ? 9.012 -1.767 3.627 1.00 90.19 104 CYS A N 1
ATOM 831 C CA . CYS A 1 104 ? 9.578 -1.785 4.987 1.00 90.19 104 CYS A CA 1
ATOM 832 C C . CYS A 1 104 ? 11.099 -1.529 5.063 1.00 90.19 104 CYS A C 1
ATOM 834 O O . CYS A 1 104 ? 11.624 -1.289 6.142 1.00 90.19 104 CYS A O 1
ATOM 836 N N . LYS A 1 105 ? 11.816 -1.612 3.934 1.00 94.06 105 LYS A N 1
ATOM 837 C CA . LYS A 1 105 ? 13.263 -1.338 3.831 1.00 94.06 105 LYS A CA 1
ATOM 838 C C . LYS A 1 105 ? 13.578 0.053 3.269 1.00 94.06 105 LYS A C 1
ATOM 840 O O . LYS A 1 105 ? 14.732 0.351 2.976 1.00 94.06 105 LYS A O 1
ATOM 845 N N . PHE A 1 106 ? 12.564 0.879 3.033 1.00 96.25 106 PHE A N 1
ATOM 846 C CA . PHE A 1 106 ? 12.760 2.211 2.486 1.00 96.25 106 PHE A CA 1
ATOM 847 C C . PHE A 1 106 ? 13.310 3.151 3.561 1.00 96.25 106 PHE A C 1
ATOM 849 O O . PHE A 1 106 ? 12.674 3.391 4.586 1.00 96.25 106 PHE A O 1
ATOM 856 N N . LEU A 1 107 ? 14.497 3.695 3.296 1.00 97.06 107 LEU A N 1
ATOM 857 C CA . LEU A 1 107 ? 15.157 4.676 4.146 1.00 97.06 107 LEU A CA 1
ATOM 858 C C . LEU A 1 107 ? 15.322 5.975 3.349 1.00 97.06 107 LEU A C 1
ATOM 860 O O . LEU A 1 107 ? 16.162 6.025 2.444 1.00 97.06 107 LEU A O 1
ATOM 864 N N . PRO A 1 108 ? 14.523 7.018 3.640 1.00 96.69 108 PRO A N 1
ATOM 865 C CA . PRO A 1 108 ? 14.681 8.304 2.983 1.00 96.69 108 PRO A CA 1
ATOM 866 C C . PRO A 1 108 ? 16.017 8.910 3.419 1.00 96.69 108 PRO A C 1
ATOM 868 O O . PRO A 1 108 ? 16.244 9.156 4.601 1.00 96.69 108 PRO A O 1
ATOM 871 N N . ASN A 1 109 ? 16.914 9.114 2.457 1.00 97.25 109 ASN A N 1
ATOM 872 C CA . ASN A 1 109 ? 18.188 9.799 2.655 1.00 97.25 109 ASN A CA 1
ATOM 873 C C . ASN A 1 109 ? 18.191 11.145 1.914 1.00 97.25 109 ASN A C 1
ATOM 875 O O . ASN A 1 109 ? 17.325 11.410 1.077 1.00 97.25 109 ASN A O 1
ATOM 879 N N . ALA A 1 110 ? 19.186 11.993 2.187 1.00 97.50 110 ALA A N 1
ATOM 880 C CA . ALA A 1 110 ? 19.282 13.325 1.582 1.00 97.50 110 ALA A CA 1
ATOM 881 C C . ALA A 1 110 ? 19.296 13.284 0.040 1.00 97.50 110 ALA A C 1
ATOM 883 O O . ALA A 1 110 ? 18.678 14.116 -0.624 1.00 97.50 110 ALA A O 1
ATOM 884 N N . LYS A 1 111 ? 19.943 12.265 -0.545 1.00 96.81 111 LYS A N 1
ATOM 885 C CA . LYS A 1 111 ? 19.980 12.059 -2.000 1.00 96.81 111 LYS A CA 1
ATOM 886 C C . LYS A 1 111 ? 18.589 11.763 -2.566 1.00 96.81 111 LYS A C 1
ATOM 888 O O . LYS A 1 111 ? 18.207 12.346 -3.578 1.00 96.81 111 LYS A O 1
ATOM 893 N N . TRP A 1 112 ? 17.829 10.882 -1.917 1.00 96.69 112 TRP A N 1
ATOM 894 C CA . TRP A 1 112 ? 16.450 10.587 -2.291 1.00 96.69 112 TRP A CA 1
ATOM 895 C C . TRP A 1 112 ? 15.576 11.831 -2.160 1.00 96.69 112 TRP A C 1
ATOM 897 O O . TRP A 1 112 ? 14.827 12.115 -3.086 1.00 96.69 112 TRP A O 1
ATOM 907 N N . LEU A 1 113 ? 15.719 12.608 -1.083 1.00 97.88 113 LEU A N 1
ATOM 908 C CA . LEU A 1 113 ? 14.916 13.811 -0.864 1.00 97.88 113 LEU A CA 1
ATOM 909 C C . LEU A 1 113 ? 15.170 14.880 -1.941 1.00 97.88 113 LEU A C 1
ATOM 911 O O . LEU A 1 113 ? 14.222 15.448 -2.482 1.00 97.88 113 LEU A O 1
ATOM 915 N N . LYS A 1 114 ? 16.435 15.089 -2.332 1.00 97.38 114 LYS A N 1
ATOM 916 C CA . LYS A 1 114 ? 16.798 15.976 -3.451 1.00 97.38 114 LYS A CA 1
ATOM 917 C C . LYS A 1 114 ? 16.154 15.517 -4.764 1.00 97.38 114 LYS A C 1
ATOM 919 O O . LYS A 1 114 ? 15.598 16.331 -5.496 1.00 97.38 114 LYS A O 1
ATOM 924 N N . LEU A 1 115 ? 16.185 14.209 -5.037 1.00 95.62 115 LEU A N 1
ATOM 925 C CA . LEU A 1 115 ? 15.540 13.619 -6.215 1.00 95.62 115 LEU A CA 1
ATOM 926 C C . LEU A 1 115 ? 14.011 13.648 -6.138 1.00 95.62 115 LEU A C 1
ATOM 928 O O . LEU A 1 115 ? 13.352 13.696 -7.168 1.00 95.62 115 LEU A O 1
ATOM 932 N N . PHE A 1 116 ? 13.430 13.524 -4.950 1.00 96.56 116 PHE A N 1
ATOM 933 C CA . PHE A 1 116 ? 11.991 13.607 -4.720 1.00 96.56 116 PHE A CA 1
ATOM 934 C C . PHE A 1 116 ? 11.482 15.009 -5.065 1.00 96.56 116 PHE A C 1
ATOM 936 O O . PHE A 1 116 ? 10.564 15.133 -5.874 1.00 96.56 116 PHE A O 1
ATOM 943 N N . LYS A 1 117 ? 12.154 16.048 -4.550 1.00 97.00 117 LYS A N 1
ATOM 944 C CA . LYS A 1 117 ? 11.867 17.454 -4.866 1.00 97.00 117 LYS A CA 1
ATOM 945 C C . LYS A 1 117 ? 12.030 17.749 -6.360 1.00 97.00 117 LYS A C 1
ATOM 947 O O . LYS A 1 117 ? 11.131 18.305 -6.974 1.00 97.00 117 LYS A O 1
ATOM 952 N N . SER A 1 118 ? 13.121 17.298 -6.988 1.00 96.44 118 SER A N 1
ATOM 953 C CA . SER A 1 118 ? 13.338 17.549 -8.424 1.00 96.44 118 SER A CA 1
ATOM 954 C C . SER A 1 118 ? 12.347 16.829 -9.347 1.00 96.44 118 SER A C 1
ATOM 956 O O . SER A 1 118 ? 12.185 17.215 -10.502 1.00 96.44 118 SER A O 1
ATOM 958 N N . ARG A 1 119 ? 11.676 15.776 -8.861 1.00 94.62 119 ARG A N 1
ATOM 959 C CA . ARG A 1 119 ? 10.682 15.007 -9.624 1.00 94.62 119 ARG A CA 1
ATOM 960 C C . ARG A 1 119 ? 9.250 15.501 -9.438 1.00 94.62 119 ARG A C 1
ATOM 962 O O . ARG A 1 119 ? 8.354 14.884 -10.009 1.00 94.62 119 ARG A O 1
ATOM 969 N N . GLU A 1 120 ? 9.021 16.589 -8.706 1.00 95.19 120 GLU A N 1
ATOM 970 C CA . GLU A 1 120 ? 7.682 17.109 -8.403 1.00 95.19 120 GLU A CA 1
ATOM 971 C C . GLU A 1 120 ? 6.789 17.228 -9.647 1.00 95.19 120 GLU A C 1
ATOM 973 O O . GLU A 1 120 ? 5.755 16.564 -9.723 1.00 95.19 120 GLU A O 1
ATOM 978 N N . ALA A 1 121 ? 7.224 17.984 -10.660 1.00 92.31 121 ALA A N 1
ATOM 979 C CA . ALA A 1 121 ? 6.455 18.194 -11.889 1.00 92.31 121 ALA A CA 1
ATOM 980 C C . ALA A 1 121 ? 6.088 16.870 -12.583 1.00 92.31 121 ALA A C 1
ATOM 982 O O . ALA A 1 121 ? 4.954 16.670 -13.018 1.00 92.31 121 ALA A O 1
ATOM 983 N N . PHE A 1 122 ? 7.028 15.919 -12.620 1.00 92.56 122 PHE A N 1
ATOM 984 C CA . PHE A 1 122 ? 6.793 14.605 -13.210 1.00 92.56 122 PHE A CA 1
ATOM 985 C C . PHE A 1 122 ? 5.768 13.784 -12.416 1.00 92.56 122 PHE A C 1
ATOM 987 O O . PHE A 1 122 ? 4.908 13.135 -13.013 1.00 92.56 122 PHE A O 1
ATOM 994 N N . ILE A 1 123 ? 5.855 13.773 -11.083 1.00 94.44 123 ILE A N 1
ATOM 995 C CA . ILE A 1 123 ? 4.921 13.016 -10.239 1.00 94.44 123 ILE A CA 1
ATOM 996 C C . ILE A 1 123 ? 3.521 13.627 -10.316 1.00 94.44 123 ILE A C 1
ATOM 998 O O . ILE A 1 123 ? 2.549 12.889 -10.480 1.00 94.44 123 ILE A O 1
ATOM 1002 N N . ARG A 1 124 ? 3.411 14.959 -10.287 1.00 93.12 124 ARG A N 1
ATOM 1003 C CA . ARG A 1 124 ? 2.127 15.659 -10.413 1.00 93.12 124 ARG A CA 1
ATOM 1004 C C . ARG A 1 124 ? 1.435 15.347 -11.740 1.00 93.12 124 ARG A C 1
ATOM 1006 O O . ARG A 1 124 ? 0.262 14.973 -11.721 1.00 93.12 124 ARG A O 1
ATOM 1013 N N . ALA A 1 125 ? 2.173 15.393 -12.853 1.00 90.56 125 ALA A N 1
ATOM 1014 C CA . ALA A 1 125 ? 1.645 15.082 -14.181 1.00 90.56 125 ALA A CA 1
ATOM 1015 C C . ALA A 1 125 ? 1.142 13.630 -14.302 1.00 90.56 125 ALA A C 1
ATOM 1017 O O . ALA A 1 125 ? 0.061 13.391 -14.831 1.00 90.56 125 ALA A O 1
ATOM 1018 N N . ASN A 1 126 ? 1.887 12.650 -13.775 1.00 90.38 126 ASN A N 1
ATOM 1019 C CA . ASN A 1 126 ? 1.537 11.231 -13.943 1.00 90.38 126 ASN A CA 1
ATOM 1020 C C . ASN A 1 126 ? 0.476 10.715 -12.965 1.00 90.38 126 ASN A C 1
ATOM 1022 O O . ASN A 1 126 ? -0.198 9.735 -13.268 1.00 90.38 126 ASN A O 1
ATOM 1026 N N . PHE A 1 127 ? 0.331 11.331 -11.789 1.00 90.56 127 PHE A N 1
ATOM 1027 C CA . PHE A 1 127 ? -0.582 10.852 -10.743 1.00 90.56 127 PHE A CA 1
ATOM 1028 C C . PHE A 1 127 ? -1.806 11.750 -10.542 1.00 90.56 127 PHE A C 1
ATOM 1030 O O . PHE A 1 127 ? -2.512 11.588 -9.543 1.00 90.56 127 PHE A O 1
ATOM 1037 N N . GLN A 1 128 ? -2.058 12.674 -11.482 1.00 85.50 128 GLN A N 1
ATOM 1038 C CA . GLN A 1 128 ? -3.183 13.617 -11.456 1.00 85.50 128 GLN A CA 1
ATOM 1039 C C . GLN A 1 128 ? -3.325 14.297 -10.086 1.00 85.50 128 GLN A C 1
ATOM 1041 O O . GLN A 1 128 ? -4.411 14.391 -9.509 1.00 85.50 128 GLN A O 1
ATOM 1046 N N . ILE A 1 129 ? -2.199 14.734 -9.518 1.00 78.31 129 ILE A N 1
ATOM 1047 C CA . ILE A 1 129 ? -2.199 15.512 -8.279 1.00 78.31 129 ILE A CA 1
ATOM 1048 C C . ILE A 1 129 ? -2.582 16.932 -8.686 1.00 78.31 129 ILE A C 1
ATOM 1050 O O . ILE A 1 129 ? -1.724 17.774 -8.937 1.00 78.31 129 ILE A O 1
ATOM 1054 N N . SER A 1 130 ? -3.884 17.156 -8.864 1.00 55.25 130 SER A N 1
ATOM 1055 C CA . SER A 1 130 ? -4.403 18.470 -9.217 1.00 55.25 130 SER A CA 1
ATOM 1056 C C . SER A 1 130 ? -4.138 19.415 -8.053 1.00 55.25 130 SER A C 1
ATOM 1058 O O . SER A 1 130 ? -4.617 19.170 -6.943 1.00 55.25 130 SER A O 1
ATOM 1060 N N . HIS A 1 131 ? -3.437 20.516 -8.320 1.00 58.53 131 HIS A N 1
ATOM 1061 C CA . HIS A 1 131 ? -3.565 21.707 -7.495 1.00 58.53 131 HIS A CA 1
ATOM 1062 C C . HIS A 1 131 ? -5.033 22.114 -7.569 1.00 58.53 131 HIS A C 1
ATOM 1064 O O . HIS A 1 131 ? -5.484 22.676 -8.565 1.00 58.53 131 HIS A O 1
ATOM 1070 N N . ARG A 1 132 ? -5.827 21.777 -6.551 1.00 45.50 132 ARG A N 1
ATOM 1071 C CA . ARG A 1 132 ? -7.060 22.522 -6.320 1.00 45.50 132 ARG A CA 1
ATOM 1072 C C . ARG A 1 132 ? -6.630 23.867 -5.761 1.00 45.50 132 ARG A C 1
ATOM 1074 O O . ARG A 1 132 ? -6.666 24.078 -4.555 1.00 45.50 132 ARG A O 1
ATOM 1081 N N . ASN A 1 133 ? -6.196 24.752 -6.651 1.00 42.72 133 ASN A N 1
ATOM 1082 C CA . ASN A 1 133 ? -6.237 26.171 -6.365 1.00 42.72 133 ASN A CA 1
ATOM 1083 C C . ASN A 1 133 ? -7.724 26.499 -6.250 1.00 42.72 133 ASN A C 1
ATOM 1085 O O . ASN A 1 133 ? -8.430 26.632 -7.247 1.00 42.72 133 ASN A O 1
ATOM 1089 N N . HIS A 1 134 ? -8.226 26.532 -5.019 1.00 40.69 134 HIS A N 1
ATOM 1090 C CA . HIS A 1 134 ? -9.398 27.332 -4.717 1.00 40.69 134 HIS A CA 1
ATOM 1091 C C . HIS A 1 134 ? -8.960 28.787 -4.864 1.00 40.69 134 HIS A C 1
ATOM 1093 O O . HIS A 1 134 ? -8.595 29.443 -3.897 1.00 40.69 134 HIS A O 1
ATOM 1099 N N . GLU A 1 135 ? -8.938 29.266 -6.104 1.00 32.41 135 GLU A N 1
ATOM 1100 C CA . GLU A 1 135 ? -9.030 30.692 -6.357 1.00 32.41 135 GLU A CA 1
ATOM 1101 C C . GLU A 1 135 ? -10.392 31.128 -5.792 1.00 32.41 135 GLU A C 1
ATOM 1103 O O . GLU A 1 135 ? -11.412 30.507 -6.133 1.00 32.41 135 GLU A O 1
ATOM 1108 N N . PRO A 1 136 ? -10.447 32.102 -4.870 1.00 41.78 136 PRO A N 1
ATOM 1109 C CA . PRO A 1 136 ? -11.710 32.598 -4.360 1.00 41.78 136 PRO A CA 1
ATOM 1110 C C . PRO A 1 136 ? -12.423 33.306 -5.511 1.00 41.78 136 PRO A C 1
ATOM 1112 O O . PRO A 1 136 ? -12.175 34.473 -5.800 1.00 41.78 136 PRO A O 1
ATOM 1115 N N . LYS A 1 137 ? -13.308 32.584 -6.206 1.00 37.06 137 LYS A N 1
ATOM 1116 C CA . LYS A 1 137 ? -14.262 33.203 -7.120 1.00 37.06 137 LYS A CA 1
ATOM 1117 C C . LYS A 1 137 ? -15.156 34.111 -6.288 1.00 37.06 137 LYS A C 1
ATOM 1119 O O . LYS A 1 137 ? -16.032 33.635 -5.567 1.00 37.06 137 LYS A O 1
ATOM 1124 N N . HIS A 1 138 ? -14.893 35.409 -6.398 1.00 40.53 138 HIS A N 1
ATOM 1125 C CA . HIS A 1 138 ? -15.824 36.462 -6.041 1.00 40.53 138 HIS A CA 1
ATOM 1126 C C . HIS A 1 138 ? -17.196 36.110 -6.622 1.00 40.53 138 HIS A C 1
ATOM 1128 O O . HIS A 1 138 ? -17.342 35.878 -7.824 1.00 40.53 138 HIS A O 1
ATOM 1134 N N . GLN A 1 139 ? -18.186 36.017 -5.739 1.00 41.91 139 GLN A N 1
ATOM 1135 C CA . GLN A 1 139 ? -19.586 35.948 -6.114 1.00 41.91 139 GLN A CA 1
ATOM 1136 C C . GLN A 1 139 ? -19.928 37.193 -6.929 1.00 41.91 139 GLN A C 1
ATOM 1138 O O . GLN A 1 139 ? -19.740 38.303 -6.441 1.00 41.91 139 GLN A O 1
ATOM 1143 N N . ASN A 1 140 ? -20.446 36.999 -8.140 1.00 44.44 140 ASN A N 1
ATOM 1144 C CA . ASN A 1 140 ? -21.599 37.756 -8.601 1.00 44.44 140 ASN A CA 1
ATOM 1145 C C . ASN A 1 140 ? -22.322 37.020 -9.737 1.00 44.44 140 ASN A C 1
ATOM 1147 O O . ASN A 1 140 ? -21.739 36.681 -10.761 1.00 44.44 140 ASN A O 1
ATOM 1151 N N . ASN A 1 141 ? -23.619 36.841 -9.484 1.00 36.69 141 ASN A N 1
ATOM 1152 C CA . ASN A 1 141 ? -24.734 36.624 -10.403 1.00 36.69 141 ASN A CA 1
ATOM 1153 C C . ASN A 1 141 ? -24.896 35.249 -11.077 1.00 36.69 141 ASN A C 1
ATOM 1155 O O . ASN A 1 141 ? -24.270 34.902 -12.070 1.00 36.69 141 ASN A O 1
ATOM 1159 N N . CYS A 1 142 ? -25.826 34.492 -10.480 1.00 43.16 142 CYS A N 1
ATOM 1160 C CA . CYS A 1 142 ? -26.999 33.864 -11.099 1.00 43.16 142 CYS A CA 1
ATOM 1161 C C . CYS A 1 142 ? -27.002 33.762 -12.637 1.00 43.16 142 CYS A C 1
ATOM 1163 O O . CYS A 1 142 ? -27.111 34.783 -13.308 1.00 43.16 142 CYS A O 1
ATOM 1165 N N . THR A 1 143 ? -26.966 32.536 -13.173 1.00 38.47 143 THR A N 1
ATOM 1166 C CA . THR A 1 143 ? -27.998 31.930 -14.052 1.00 38.47 143 THR A CA 1
ATOM 1167 C C . THR A 1 143 ? -27.638 30.446 -14.257 1.00 38.47 143 THR A C 1
ATOM 1169 O O . THR A 1 143 ? -26.481 30.111 -14.512 1.00 38.47 143 THR A O 1
ATOM 1172 N N . GLU A 1 144 ? -28.617 29.553 -14.082 1.00 37.78 144 GLU A N 1
ATOM 1173 C CA . GLU A 1 144 ? -28.545 28.120 -14.421 1.00 37.78 144 GLU A CA 1
ATOM 1174 C C . GLU A 1 144 ? -28.131 27.893 -15.894 1.00 37.78 144 GLU A C 1
ATOM 1176 O O . GLU A 1 144 ? -28.441 28.707 -16.762 1.00 37.78 144 GLU A O 1
ATOM 1181 N N . PRO A 1 145 ? -27.461 26.769 -16.210 1.00 42.31 145 PRO A N 1
ATOM 1182 C CA . PRO A 1 145 ? -28.245 25.640 -16.707 1.00 42.31 145 PRO A CA 1
ATOM 1183 C C . PRO A 1 145 ? -27.835 24.289 -16.114 1.00 42.31 145 PRO A C 1
ATOM 1185 O O . PRO A 1 145 ? -26.672 23.998 -15.822 1.00 42.31 145 PRO A O 1
ATOM 1188 N N . GLN A 1 146 ? -28.855 23.449 -15.980 1.00 45.31 146 GLN A N 1
ATOM 1189 C CA . GLN A 1 146 ? -28.788 22.049 -15.607 1.00 45.31 146 GLN A CA 1
ATOM 1190 C C . GLN A 1 146 ? -27.863 21.274 -16.551 1.00 45.31 146 GLN A C 1
ATOM 1192 O O . GLN A 1 146 ? -28.116 21.179 -17.745 1.00 45.31 146 GLN A O 1
ATOM 1197 N N . ASN A 1 147 ? -26.821 20.664 -15.991 1.00 36.09 147 ASN A N 1
ATOM 1198 C CA . ASN A 1 147 ? -26.134 19.535 -16.602 1.00 36.09 147 ASN A CA 1
ATOM 1199 C C . ASN A 1 147 ? -25.893 18.496 -15.510 1.00 36.09 147 ASN A C 1
ATOM 1201 O O . ASN A 1 147 ? -25.174 18.737 -14.537 1.00 36.09 147 ASN A O 1
ATOM 1205 N N . SER A 1 148 ? -26.550 17.348 -15.660 1.00 42.19 148 SER A N 1
ATOM 1206 C CA . SER A 1 148 ? -26.501 16.187 -14.775 1.00 42.19 148 SER A CA 1
ATOM 1207 C C . SER A 1 148 ? -25.096 15.583 -14.746 1.00 42.19 148 SER A C 1
ATOM 1209 O O . SER A 1 148 ? -24.789 14.604 -15.422 1.00 42.19 148 SER A O 1
ATOM 1211 N N . SER A 1 149 ? -24.226 16.195 -13.948 1.00 33.66 149 SER A N 1
ATOM 1212 C CA . SER A 1 149 ? -22.956 15.625 -13.523 1.00 33.66 149 SER A CA 1
ATOM 1213 C C . SER A 1 149 ? -23.251 14.439 -12.612 1.00 33.66 149 SER A C 1
ATOM 1215 O O . SER A 1 149 ? -23.892 14.595 -11.570 1.00 33.66 149 SER A O 1
ATOM 1217 N N . THR A 1 150 ? -22.815 13.247 -13.020 1.00 38.72 150 THR A N 1
ATOM 1218 C CA . THR A 1 150 ? -22.889 12.005 -12.247 1.00 38.72 150 THR A CA 1
ATOM 1219 C C . THR A 1 150 ? -22.193 12.215 -10.903 1.00 38.72 150 THR A C 1
ATOM 1221 O O . THR A 1 150 ? -20.975 12.092 -10.766 1.00 38.72 150 THR A O 1
ATOM 1224 N N . CYS A 1 151 ? -22.986 12.620 -9.913 1.00 34.19 151 CYS A N 1
ATOM 1225 C CA . CYS A 1 151 ? -22.533 13.059 -8.607 1.00 34.19 151 CYS A CA 1
ATOM 1226 C C . CYS A 1 151 ? -21.947 11.858 -7.870 1.00 34.19 151 CYS A C 1
ATOM 1228 O O . CYS A 1 151 ? -22.675 11.007 -7.359 1.00 34.19 151 CYS A O 1
ATOM 1230 N N . VAL A 1 152 ? -20.615 11.766 -7.834 1.00 38.31 152 VAL A N 1
ATOM 1231 C CA . VAL A 1 152 ? -19.921 10.834 -6.946 1.00 38.31 152 VAL A CA 1
ATOM 1232 C C . VAL A 1 152 ? -20.399 11.166 -5.531 1.00 38.31 152 VAL A C 1
ATOM 1234 O O . VAL A 1 152 ? -20.153 12.283 -5.070 1.00 38.31 152 VAL A O 1
ATOM 1237 N N . PRO A 1 153 ? -21.112 10.259 -4.839 1.00 54.50 153 PRO A N 1
ATOM 1238 C CA . PRO A 1 153 ? -21.729 10.593 -3.567 1.00 54.50 153 PRO A CA 1
ATOM 1239 C C . PRO A 1 153 ? -20.649 11.056 -2.590 1.00 54.50 153 PRO A C 1
ATOM 1241 O O . PRO A 1 153 ? -19.688 10.327 -2.327 1.00 54.50 153 PRO A O 1
ATOM 1244 N N . ASN A 1 154 ? -20.805 12.283 -2.079 1.00 81.12 154 ASN A N 1
ATOM 1245 C CA . ASN A 1 154 ? -19.917 12.871 -1.081 1.00 81.12 154 ASN A CA 1
ATOM 1246 C C . ASN A 1 154 ? -19.635 11.838 0.017 1.00 81.12 154 ASN A C 1
ATOM 1248 O O . ASN A 1 154 ? -20.565 11.257 0.577 1.00 81.12 154 ASN A O 1
ATOM 1252 N N . LYS A 1 155 ? -18.356 11.608 0.340 1.00 86.56 155 LYS A N 1
ATOM 1253 C CA . LYS A 1 155 ? -17.925 10.602 1.334 1.00 86.56 155 LYS A CA 1
ATOM 1254 C C . LYS A 1 155 ? -18.658 10.746 2.674 1.00 86.56 155 LYS A C 1
ATOM 1256 O O . LYS A 1 155 ? -18.936 9.752 3.335 1.00 86.56 155 LYS A O 1
ATOM 1261 N N . THR A 1 156 ? -19.040 11.972 3.025 1.00 89.44 156 THR A N 1
ATOM 1262 C CA . THR A 1 156 ? -19.866 12.287 4.195 1.00 89.44 156 THR A CA 1
ATOM 1263 C C . THR A 1 156 ? -21.246 11.629 4.136 1.00 89.44 156 THR A C 1
ATOM 1265 O O . THR A 1 156 ? -21.662 11.039 5.121 1.00 89.44 156 THR A O 1
ATOM 1268 N N . HIS A 1 157 ? -21.930 11.629 2.988 1.00 89.62 157 HIS A N 1
ATOM 1269 C CA . HIS A 1 157 ? -23.231 10.961 2.847 1.00 89.62 157 HIS A CA 1
ATOM 1270 C C . HIS A 1 157 ? -23.105 9.440 2.983 1.00 89.62 157 HIS A C 1
ATOM 1272 O O . HIS A 1 157 ? -23.978 8.796 3.555 1.00 89.62 157 HIS A O 1
ATOM 1278 N N . GLN A 1 158 ? -22.005 8.856 2.495 1.00 91.06 158 GLN A N 1
ATOM 1279 C CA . GLN A 1 158 ? -21.747 7.426 2.680 1.00 91.06 158 GLN A CA 1
ATOM 1280 C C . GLN A 1 158 ? -21.521 7.088 4.160 1.00 91.06 158 GLN A C 1
ATOM 1282 O O . GLN A 1 158 ? -22.069 6.105 4.653 1.00 91.06 158 GLN A O 1
ATOM 1287 N N . LEU A 1 159 ? -20.751 7.916 4.875 1.00 95.06 159 LEU A N 1
ATOM 1288 C CA . LEU A 1 159 ? -20.551 7.782 6.317 1.00 95.06 159 LEU A CA 1
ATOM 1289 C C . LEU A 1 159 ? -21.883 7.860 7.073 1.00 95.06 159 LEU A C 1
ATOM 1291 O O . LEU A 1 159 ? -22.170 6.995 7.899 1.00 95.06 159 LEU A O 1
ATOM 1295 N N . GLU A 1 160 ? -22.699 8.868 6.767 1.00 94.88 160 GLU A N 1
ATOM 1296 C CA . GLU A 1 160 ? -24.018 9.063 7.371 1.00 94.88 160 GLU A CA 1
ATOM 1297 C C . GLU A 1 160 ? -24.932 7.855 7.111 1.00 94.88 160 GLU A C 1
ATOM 1299 O O . GLU A 1 160 ? -25.560 7.353 8.040 1.00 94.88 160 GLU A O 1
ATOM 1304 N N . ALA A 1 161 ? -24.940 7.312 5.891 1.00 92.50 161 ALA A N 1
ATOM 1305 C CA . ALA A 1 161 ? -25.726 6.130 5.533 1.00 92.50 161 ALA A CA 1
ATOM 1306 C C . ALA A 1 161 ? -25.305 4.866 6.300 1.00 92.50 161 ALA A C 1
ATOM 1308 O O . ALA A 1 161 ? -26.147 4.111 6.793 1.00 92.50 161 ALA A O 1
ATOM 1309 N N . VAL A 1 162 ? -23.995 4.619 6.416 1.00 94.06 162 VAL A N 1
ATOM 1310 C CA . VAL A 1 162 ? -23.466 3.469 7.166 1.00 94.06 162 VAL A CA 1
ATOM 1311 C C . VAL A 1 162 ? -23.783 3.610 8.652 1.00 94.06 162 VAL A C 1
ATOM 1313 O O . VAL A 1 162 ? -24.201 2.638 9.282 1.00 94.06 162 VAL A O 1
ATOM 1316 N N . LEU A 1 163 ? -23.634 4.818 9.200 1.00 95.81 163 LEU A N 1
ATOM 1317 C CA . LEU A 1 163 ? -23.972 5.100 10.588 1.00 95.81 163 LEU A CA 1
ATOM 1318 C C . LEU A 1 163 ? -25.465 4.878 10.857 1.00 95.81 163 LEU A C 1
ATOM 1320 O O . LEU A 1 163 ? -25.805 4.237 11.849 1.00 95.81 163 LEU A O 1
ATOM 1324 N N . TRP A 1 164 ? -26.340 5.305 9.944 1.00 93.56 164 TRP A N 1
ATOM 1325 C CA . TRP A 1 164 ? -27.776 5.040 10.031 1.00 93.56 164 TRP A CA 1
ATOM 1326 C C . TRP A 1 164 ? -28.095 3.549 10.097 1.00 93.56 164 TRP A C 1
ATOM 1328 O O . TRP A 1 164 ? -28.803 3.122 11.003 1.00 93.56 164 TRP A O 1
ATOM 1338 N N . ARG A 1 165 ? -27.500 2.728 9.223 1.00 92.75 165 ARG A N 1
ATOM 1339 C CA . ARG A 1 165 ? -27.675 1.262 9.270 1.00 92.75 165 ARG A CA 1
ATOM 1340 C C . ARG A 1 165 ? -27.166 0.627 10.565 1.00 92.75 165 ARG A C 1
ATOM 1342 O O . ARG A 1 165 ? -27.592 -0.473 10.915 1.00 92.75 165 ARG A O 1
ATOM 1349 N N . CYS A 1 166 ? -26.198 1.248 11.236 1.00 91.69 166 CYS A N 1
ATOM 1350 C CA . CYS A 1 166 ? -25.736 0.801 12.548 1.00 91.69 166 CYS A CA 1
ATOM 1351 C C . CYS A 1 166 ? -26.727 1.166 13.655 1.00 91.69 166 CYS A C 1
ATOM 1353 O O . CYS A 1 166 ? -26.941 0.347 14.542 1.00 91.69 166 CYS A O 1
ATOM 1355 N N . ILE A 1 167 ? -27.318 2.362 13.608 1.00 93.19 167 ILE A N 1
ATOM 1356 C CA . ILE A 1 167 ? -28.335 2.800 14.574 1.00 93.19 167 ILE A CA 1
ATOM 1357 C C . ILE A 1 167 ? -29.600 1.946 14.427 1.00 93.19 167 ILE A C 1
ATOM 1359 O O . ILE A 1 167 ? -30.129 1.461 15.422 1.00 93.19 167 ILE A O 1
ATOM 1363 N N . ASP A 1 168 ? -30.037 1.704 13.191 1.00 90.81 168 ASP A N 1
ATOM 1364 C CA . ASP A 1 168 ? -31.261 0.956 12.891 1.00 90.81 168 ASP A CA 1
ATOM 1365 C C . ASP A 1 168 ? -31.185 -0.505 13.362 1.00 90.81 168 ASP A C 1
ATOM 1367 O O . ASP A 1 168 ? -32.104 -1.007 13.999 1.00 90.81 168 ASP A O 1
ATOM 1371 N N . ARG A 1 169 ? -30.028 -1.158 13.176 1.00 90.44 169 ARG A N 1
ATOM 1372 C CA . ARG A 1 169 ? -29.786 -2.516 13.692 1.00 90.44 169 ARG A CA 1
ATOM 1373 C C . ARG A 1 169 ? -29.856 -2.620 15.211 1.00 90.44 169 ARG A C 1
ATOM 1375 O O . ARG A 1 169 ? -30.279 -3.650 15.715 1.00 90.44 169 ARG A O 1
ATOM 1382 N N . VAL A 1 170 ? -29.418 -1.589 15.934 1.00 88.62 170 VAL A N 1
ATOM 1383 C CA . VAL A 1 170 ? -29.509 -1.597 17.401 1.00 88.62 170 VAL A CA 1
ATOM 1384 C C . VAL A 1 170 ? -30.955 -1.405 17.846 1.00 88.62 170 VAL A C 1
ATOM 1386 O O . VAL A 1 170 ? -31.390 -2.101 18.753 1.00 88.62 170 VAL A O 1
ATOM 1389 N N . ARG A 1 171 ? -31.723 -0.555 17.152 1.00 90.19 171 ARG A N 1
ATOM 1390 C CA . ARG A 1 171 ? -33.160 -0.385 17.419 1.00 90.19 171 ARG A CA 1
ATOM 1391 C C . ARG A 1 171 ? -33.969 -1.652 17.140 1.00 90.19 171 ARG A C 1
ATOM 1393 O O . ARG A 1 171 ? -34.837 -1.995 17.926 1.00 90.19 171 ARG A O 1
ATOM 1400 N N . GLN A 1 172 ? -33.660 -2.368 16.059 1.00 87.50 172 GLN A N 1
ATOM 1401 C CA . GLN A 1 172 ? -34.313 -3.644 15.731 1.00 87.50 172 GLN A CA 1
ATOM 1402 C C . GLN A 1 172 ? -33.972 -4.771 16.720 1.00 87.50 172 GLN A C 1
ATOM 1404 O O . GLN A 1 172 ? -34.680 -5.768 16.768 1.00 87.50 172 GLN A O 1
ATOM 1409 N N . GLY A 1 173 ? -32.904 -4.629 17.511 1.00 88.06 173 GLY A N 1
ATOM 1410 C CA . GLY A 1 173 ? -32.469 -5.631 18.484 1.00 88.06 173 GLY A CA 1
ATOM 1411 C C . GLY A 1 173 ? -33.270 -5.665 19.791 1.00 88.06 173 GLY A C 1
ATOM 1412 O O . GLY A 1 173 ? -32.833 -6.340 20.715 1.00 88.06 173 GLY A O 1
ATOM 1413 N N . GLY A 1 174 ? -34.376 -4.921 19.910 1.00 84.44 174 GLY A N 1
ATOM 1414 C CA . GLY A 1 174 ? -35.250 -4.928 21.096 1.00 84.44 174 GLY A CA 1
ATOM 1415 C C . GLY A 1 174 ? -34.663 -4.265 22.350 1.00 84.44 174 GLY A C 1
ATOM 1416 O O . GLY A 1 174 ? -35.331 -4.185 23.374 1.00 84.44 174 GLY A O 1
ATOM 1417 N N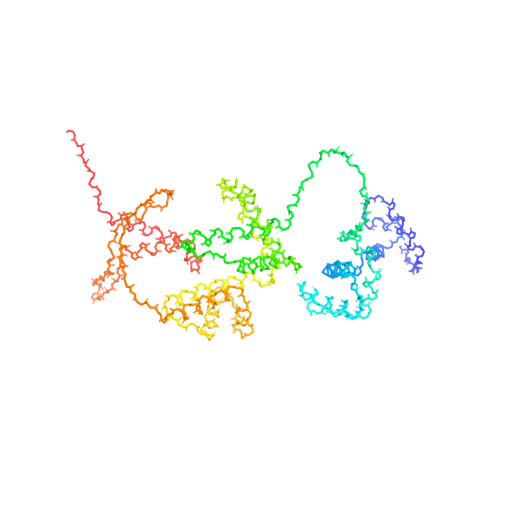 . VAL A 1 175 ? -33.431 -3.753 22.286 1.00 77.25 175 VAL A N 1
ATOM 1418 C CA . VAL A 1 175 ? -32.838 -2.953 23.362 1.00 77.25 175 VAL A CA 1
ATOM 1419 C C . VAL A 1 175 ? -33.309 -1.513 23.176 1.00 77.25 175 VAL A C 1
ATOM 1421 O O . VAL A 1 175 ? -32.699 -0.737 22.442 1.00 77.25 175 VAL A O 1
ATOM 1424 N N . GLU A 1 176 ? -34.422 -1.161 23.820 1.00 65.88 176 GLU A N 1
ATOM 1425 C CA . GLU A 1 176 ? -35.059 0.162 23.711 1.00 65.88 176 GLU A CA 1
ATOM 1426 C C . GLU A 1 176 ? -34.238 1.319 24.300 1.00 65.88 176 GLU A C 1
ATOM 1428 O O . GLU A 1 176 ? -34.664 2.471 24.233 1.00 65.88 176 GLU A O 1
ATOM 1433 N N . ALA A 1 177 ? -33.042 1.062 24.837 1.00 77.12 177 ALA A N 1
ATOM 1434 C CA . ALA A 1 177 ? -32.191 2.118 25.362 1.00 77.12 177 ALA A CA 1
ATOM 1435 C C . ALA A 1 177 ? -31.815 3.110 24.236 1.00 77.12 177 ALA A C 1
ATOM 1437 O O . ALA A 1 177 ? -31.105 2.741 23.287 1.00 77.12 177 ALA A O 1
ATOM 1438 N N . PRO A 1 178 ? -32.267 4.378 24.304 1.00 83.31 178 PRO A N 1
ATOM 1439 C CA . PRO A 1 178 ? -31.925 5.371 23.301 1.00 83.31 178 PRO A CA 1
ATOM 1440 C C . PRO A 1 178 ? -30.409 5.585 23.311 1.00 83.31 178 PRO A C 1
ATOM 1442 O O . PRO A 1 178 ? -29.824 5.903 24.343 1.00 83.31 178 PRO A O 1
ATOM 1445 N N . MET A 1 179 ? -29.755 5.415 22.155 1.00 91.06 179 MET A N 1
ATOM 1446 C CA . MET A 1 179 ? -28.340 5.770 22.037 1.00 91.06 179 MET A CA 1
ATOM 1447 C C . MET A 1 179 ? -28.158 7.251 22.348 1.00 91.06 179 MET A C 1
ATOM 1449 O O . MET A 1 179 ? -28.744 8.110 21.682 1.00 91.06 179 MET A O 1
ATOM 1453 N N . ASP A 1 180 ? -27.293 7.535 23.310 1.00 95.00 180 ASP A N 1
ATOM 1454 C CA . ASP A 1 180 ? -26.898 8.887 23.651 1.00 95.00 180 ASP A CA 1
ATOM 1455 C C . ASP A 1 180 ? -26.075 9.534 22.518 1.00 95.00 180 ASP A C 1
ATOM 1457 O O . ASP A 1 180 ? -25.450 8.876 21.673 1.00 95.00 180 ASP A O 1
ATOM 1461 N N . GLU A 1 181 ? -26.068 10.869 22.493 1.00 95.88 181 GLU A N 1
ATOM 1462 C CA . GLU A 1 181 ? -25.310 11.646 21.505 1.00 95.88 181 GLU A CA 1
ATOM 1463 C C . GLU A 1 181 ? -23.816 11.269 21.517 1.00 95.88 181 GLU A C 1
ATOM 1465 O O . GLU A 1 181 ? -23.174 11.225 20.461 1.00 95.88 181 GLU A O 1
ATOM 1470 N N . SER A 1 182 ? -23.247 10.963 22.690 1.00 96.31 182 SER A N 1
ATOM 1471 C CA . SER A 1 182 ? -21.843 10.563 22.807 1.00 96.31 182 SER A CA 1
ATOM 1472 C C . SER A 1 182 ? -21.562 9.284 22.023 1.00 96.31 182 SER A C 1
ATOM 1474 O O . SER A 1 182 ? -20.666 9.274 21.171 1.00 96.31 182 SER A O 1
ATOM 1476 N N . THR A 1 183 ? -22.373 8.236 22.210 1.00 95.56 183 THR A N 1
ATOM 1477 C CA . THR A 1 183 ? -22.197 6.958 21.506 1.00 95.56 183 THR A CA 1
ATOM 1478 C C . THR A 1 183 ? -22.305 7.121 19.997 1.00 95.56 183 THR A C 1
ATOM 1480 O O . THR A 1 183 ? -21.484 6.569 19.255 1.00 95.56 183 THR A O 1
ATOM 1483 N N . ILE A 1 184 ? -23.268 7.911 19.512 1.00 96.38 184 ILE A N 1
ATOM 1484 C CA . ILE A 1 184 ? -23.434 8.132 18.069 1.00 96.38 184 ILE A CA 1
ATOM 1485 C C . ILE A 1 184 ? -22.208 8.848 17.489 1.00 96.38 184 ILE A C 1
ATOM 1487 O O . ILE A 1 184 ? -21.691 8.433 16.447 1.00 96.38 184 ILE A O 1
ATOM 1491 N N . ARG A 1 185 ? -21.682 9.872 18.173 1.00 97.31 185 ARG A N 1
ATOM 1492 C CA . ARG A 1 185 ? -20.479 10.600 17.731 1.00 97.31 185 ARG A CA 1
ATOM 1493 C C . ARG A 1 185 ? -19.228 9.718 17.751 1.00 97.31 185 ARG A C 1
ATOM 1495 O O . ARG A 1 185 ? -18.459 9.737 16.787 1.00 97.31 185 ARG A O 1
ATOM 1502 N N . VAL A 1 186 ? -19.048 8.884 18.780 1.00 96.19 186 VAL A N 1
ATOM 1503 C CA . VAL A 1 186 ? -17.938 7.915 18.858 1.00 96.19 186 VAL A CA 1
ATOM 1504 C C . VAL A 1 186 ? -18.013 6.905 17.709 1.00 96.19 186 VAL A C 1
ATOM 1506 O O . VAL A 1 186 ? -17.005 6.655 17.034 1.00 96.19 186 VAL A O 1
ATOM 1509 N N . LYS A 1 187 ? -19.206 6.365 17.422 1.00 96.75 187 LYS A N 1
ATOM 1510 C CA . LYS A 1 187 ? -19.415 5.456 16.284 1.00 96.75 187 LYS A CA 1
ATOM 1511 C C . LYS A 1 187 ? -19.146 6.146 14.947 1.00 96.75 187 LYS A C 1
ATOM 1513 O O . LYS A 1 187 ? -18.457 5.566 14.108 1.00 96.75 187 LYS A O 1
ATOM 1518 N N . ALA A 1 188 ? -19.602 7.385 14.766 1.00 97.25 188 ALA A N 1
ATOM 1519 C CA . ALA A 1 188 ? -19.339 8.173 13.564 1.00 97.25 188 ALA A CA 1
ATOM 1520 C C . ALA A 1 188 ? -17.835 8.394 13.341 1.00 97.25 188 ALA A C 1
ATOM 1522 O O . ALA A 1 188 ? -17.322 8.120 12.258 1.00 97.25 188 ALA A O 1
ATOM 1523 N N . ALA A 1 189 ? -17.099 8.808 14.378 1.00 96.31 189 ALA A N 1
ATOM 1524 C CA . ALA A 1 189 ? -15.652 9.014 14.303 1.00 96.31 189 ALA A CA 1
ATOM 1525 C C . ALA A 1 189 ? -14.888 7.712 14.005 1.00 96.31 189 ALA A C 1
ATOM 1527 O O . ALA A 1 189 ? -13.882 7.712 13.290 1.00 96.31 189 ALA A O 1
ATOM 1528 N N . ARG A 1 190 ? -15.355 6.573 14.531 1.00 95.12 190 ARG A N 1
ATOM 1529 C CA . ARG A 1 190 ? -14.786 5.255 14.211 1.00 95.12 190 ARG A CA 1
ATOM 1530 C C . ARG A 1 190 ? -15.033 4.870 12.750 1.00 95.12 190 ARG A C 1
ATOM 1532 O O . ARG A 1 190 ? -14.083 4.493 12.067 1.00 95.12 190 ARG A O 1
ATOM 1539 N N . LEU A 1 191 ? -16.267 4.999 12.262 1.00 95.81 191 LEU A N 1
ATOM 1540 C CA . LEU A 1 191 ? -16.619 4.696 10.870 1.00 95.81 191 LEU A CA 1
ATOM 1541 C C . LEU A 1 191 ? -15.867 5.597 9.886 1.00 95.81 191 LEU A C 1
ATOM 1543 O O . LEU A 1 191 ? -15.332 5.112 8.894 1.00 95.81 191 LEU A O 1
ATOM 1547 N N . ALA A 1 192 ? -15.732 6.883 10.199 1.00 96.69 192 ALA A N 1
ATOM 1548 C CA . ALA A 1 192 ? -14.986 7.823 9.377 1.00 96.69 192 ALA A CA 1
ATOM 1549 C C . ALA A 1 192 ? -13.513 7.409 9.231 1.00 96.69 192 ALA A C 1
ATOM 1551 O O . ALA A 1 192 ? -12.993 7.361 8.115 1.00 96.69 192 ALA A O 1
ATOM 1552 N N . ARG A 1 193 ? -12.862 6.998 10.331 1.00 94.56 193 ARG A N 1
ATOM 1553 C CA . ARG A 1 193 ? -11.498 6.442 10.295 1.00 94.56 193 ARG A CA 1
ATOM 1554 C C . ARG A 1 193 ? -11.409 5.188 9.426 1.00 94.56 193 ARG A C 1
ATOM 1556 O O . ARG A 1 193 ? -10.477 5.064 8.637 1.00 94.56 193 ARG A O 1
ATOM 1563 N N . MET A 1 194 ? -12.392 4.291 9.512 1.00 90.81 194 MET A N 1
ATOM 1564 C CA . MET A 1 194 ? -12.449 3.096 8.658 1.00 90.81 194 MET A CA 1
ATOM 1565 C C . MET A 1 194 ? -12.608 3.432 7.170 1.00 90.81 194 MET A C 1
ATOM 1567 O O . MET A 1 194 ? -12.100 2.701 6.324 1.00 90.81 194 MET A O 1
ATOM 1571 N N . MET A 1 195 ? -13.280 4.539 6.853 1.00 92.69 195 MET A N 1
ATOM 1572 C CA . MET A 1 195 ? -13.486 5.032 5.487 1.00 92.69 195 MET A CA 1
ATOM 1573 C C . MET A 1 195 ? -12.349 5.944 4.989 1.00 92.69 195 MET A C 1
ATOM 1575 O O . MET A 1 195 ? -12.453 6.532 3.912 1.00 92.69 195 MET A O 1
ATOM 1579 N N . GLY A 1 196 ? -11.260 6.081 5.756 1.00 92.00 196 GLY A N 1
ATOM 1580 C CA . GLY A 1 196 ? -10.114 6.926 5.406 1.00 92.00 196 GLY A CA 1
ATOM 1581 C C . GLY A 1 196 ? -10.377 8.430 5.547 1.00 92.00 196 GLY A C 1
ATOM 1582 O O . GLY A 1 196 ? -9.636 9.240 4.995 1.00 92.00 196 GLY A O 1
ATOM 1583 N N . MET A 1 197 ? -11.423 8.827 6.272 1.00 95.06 197 MET A N 1
ATOM 1584 C CA . MET A 1 197 ? -11.718 10.222 6.606 1.00 95.06 197 MET A CA 1
ATOM 1585 C C . MET A 1 197 ? -10.975 10.618 7.891 1.00 95.06 197 MET A C 1
ATOM 1587 O O . MET A 1 197 ? -11.578 10.796 8.947 1.00 95.06 197 MET A O 1
ATOM 1591 N N . VAL A 1 198 ? -9.647 10.735 7.803 1.00 88.50 198 VAL A N 1
ATOM 1592 C CA . VAL A 1 198 ? -8.754 11.005 8.952 1.00 88.50 198 VAL A CA 1
ATOM 1593 C C . VAL A 1 198 ? -9.020 12.337 9.663 1.00 88.50 198 VAL A C 1
ATOM 1595 O O . VAL A 1 198 ? -8.796 12.426 10.864 1.00 88.50 198 VAL A O 1
ATOM 1598 N N . ASN A 1 199 ? -9.575 13.329 8.961 1.00 92.12 199 ASN A N 1
ATOM 1599 C CA . ASN A 1 199 ? -9.859 14.661 9.516 1.00 92.12 199 ASN A CA 1
ATOM 1600 C C . ASN A 1 199 ? -11.315 14.831 9.979 1.00 92.12 199 ASN A C 1
ATOM 1602 O O . ASN A 1 199 ? -11.734 15.929 10.343 1.00 92.12 199 ASN A O 1
ATOM 1606 N N . PHE A 1 200 ? -12.121 13.770 9.941 1.00 96.25 200 PHE A N 1
ATOM 1607 C CA . PHE A 1 200 ? -13.514 13.859 10.356 1.00 96.25 200 PHE A CA 1
ATOM 1608 C C . PHE A 1 200 ? -13.621 13.998 11.878 1.00 96.25 200 PHE A C 1
ATOM 1610 O O . PHE A 1 200 ? -13.207 13.114 12.630 1.00 96.25 200 PHE A O 1
ATOM 1617 N N . ARG A 1 201 ? -14.236 15.096 12.325 1.00 94.94 201 ARG A N 1
ATOM 1618 C CA . ARG A 1 201 ? -14.593 15.324 13.726 1.00 94.94 201 ARG A CA 1
ATOM 1619 C C . ARG A 1 201 ? -16.109 15.266 13.876 1.00 94.94 201 ARG A C 1
ATOM 1621 O O . ARG A 1 201 ? -16.821 16.085 13.300 1.00 94.94 201 ARG A O 1
ATOM 1628 N N . ALA A 1 202 ? -16.593 14.323 14.680 1.00 95.69 202 ALA A N 1
ATOM 1629 C CA . ALA A 1 202 ? -18.004 14.213 15.039 1.00 95.69 202 ALA A CA 1
ATOM 1630 C C . ALA A 1 202 ? -18.368 15.275 16.093 1.00 95.69 202 ALA A C 1
ATOM 1632 O O . ALA A 1 202 ? -18.556 14.959 17.263 1.00 95.69 202 ALA A O 1
ATOM 1633 N N . THR A 1 203 ? -18.389 16.549 15.702 1.00 97.44 203 THR A N 1
ATOM 1634 C CA . THR A 1 203 ? -18.749 17.661 16.596 1.00 97.44 203 THR A CA 1
ATOM 1635 C C . THR A 1 203 ? -20.250 17.665 16.900 1.00 97.44 203 THR A C 1
ATOM 1637 O O . THR A 1 203 ? -21.042 17.088 16.151 1.00 97.44 203 THR A O 1
ATOM 1640 N N . SER A 1 204 ? -20.680 18.368 17.955 1.00 96.31 204 SER A N 1
ATOM 1641 C CA . SER A 1 204 ? -22.115 18.545 18.248 1.00 96.31 204 SER A CA 1
ATOM 1642 C C . SER A 1 204 ? -22.866 19.217 17.090 1.00 96.31 204 SER A C 1
ATOM 1644 O O . SER A 1 204 ? -24.012 18.881 16.808 1.00 96.31 204 SER A O 1
ATOM 1646 N N . ILE A 1 205 ? -22.213 20.133 16.362 1.00 96.06 205 ILE A N 1
ATOM 1647 C CA . ILE A 1 205 ? -22.787 20.785 15.172 1.00 96.06 205 ILE A CA 1
ATOM 1648 C C . ILE A 1 205 ? -23.040 19.755 14.065 1.00 96.06 205 ILE A C 1
ATOM 1650 O O . ILE A 1 205 ? -24.105 19.755 13.446 1.00 96.06 205 ILE A O 1
ATOM 1654 N N . TRP A 1 206 ? -22.077 18.861 13.824 1.00 96.31 206 TRP A N 1
ATOM 1655 C CA . TRP A 1 206 ? -22.255 17.772 12.868 1.00 96.31 206 TRP A CA 1
ATOM 1656 C C . TRP A 1 206 ? -23.390 16.835 13.301 1.00 96.31 206 TRP A C 1
ATOM 1658 O O . TRP A 1 206 ? -24.234 16.496 12.476 1.00 96.31 206 TRP A O 1
ATOM 1668 N N . PHE A 1 207 ? -23.470 16.483 14.588 1.00 97.06 207 PHE A N 1
ATOM 1669 C CA . PHE A 1 207 ? -24.532 15.622 15.111 1.00 97.06 207 PHE A CA 1
ATOM 1670 C C . PHE A 1 207 ? -25.930 16.239 14.944 1.00 97.06 207 PHE A C 1
ATOM 1672 O O . PHE A 1 207 ? -26.834 15.568 14.448 1.00 97.06 207 PHE A O 1
ATOM 1679 N N . LYS A 1 208 ? -26.100 17.534 15.251 1.00 96.50 208 LYS A N 1
ATOM 1680 C CA . LYS A 1 208 ? -27.359 18.261 14.999 1.00 96.50 208 LYS A CA 1
ATOM 1681 C C . LYS A 1 208 ? -27.752 18.215 13.519 1.00 96.50 208 LYS A C 1
ATOM 1683 O O . LYS A 1 208 ? -28.896 17.917 13.194 1.00 96.50 208 LYS A O 1
ATOM 1688 N N . ARG A 1 209 ? -26.797 18.427 12.603 1.00 95.94 209 ARG A N 1
ATOM 1689 C CA . ARG A 1 209 ? -27.039 18.308 11.150 1.00 95.94 209 ARG A CA 1
ATOM 1690 C C . ARG A 1 209 ? -27.423 16.887 10.739 1.00 95.94 209 ARG A C 1
ATOM 1692 O O . ARG A 1 209 ? -28.346 16.717 9.950 1.00 95.94 209 ARG A O 1
ATOM 1699 N N . PHE A 1 210 ? -26.734 15.884 11.276 1.00 95.56 210 PHE A N 1
ATOM 1700 C CA . PHE A 1 210 ? -27.018 14.473 11.030 1.00 95.56 210 PHE A CA 1
ATOM 1701 C C . PHE A 1 210 ? -28.437 14.088 11.473 1.00 95.56 210 PHE A C 1
ATOM 1703 O O . PHE A 1 210 ? -29.142 13.415 10.725 1.00 95.56 210 PHE A O 1
ATOM 1710 N N . LYS A 1 211 ? -28.878 14.561 12.648 1.00 94.94 211 LYS A N 1
ATOM 1711 C CA . LYS A 1 211 ? -30.240 14.348 13.159 1.00 94.94 211 LYS A CA 1
ATOM 1712 C C . LYS A 1 211 ? -31.294 15.082 12.333 1.00 94.94 211 LYS A C 1
ATOM 1714 O O . LYS A 1 211 ? -32.299 14.474 11.989 1.00 94.94 211 LYS A O 1
ATOM 1719 N N . ASN A 1 212 ? -31.047 16.328 11.929 1.00 94.56 212 ASN A N 1
ATOM 1720 C CA . ASN A 1 212 ? -31.990 17.069 11.081 1.00 94.56 212 ASN A CA 1
ATOM 1721 C C . ASN A 1 212 ? -32.175 16.415 9.701 1.00 94.56 212 ASN A C 1
ATOM 1723 O O . ASN A 1 212 ? -33.254 16.482 9.127 1.00 94.56 212 ASN A O 1
ATOM 1727 N N . ARG A 1 213 ? -31.142 15.735 9.184 1.00 92.19 213 ARG A N 1
ATOM 1728 C CA . ARG A 1 213 ? -31.194 14.993 7.912 1.00 92.19 213 ARG A CA 1
ATOM 1729 C C . ARG A 1 213 ? -31.649 13.542 8.055 1.00 92.19 213 ARG A C 1
ATOM 1731 O O . ARG A 1 213 ? -31.646 12.813 7.068 1.00 92.19 213 ARG A O 1
ATOM 1738 N N . GLU A 1 214 ? -32.028 13.098 9.251 1.00 87.88 214 GLU A N 1
ATOM 1739 C CA . GLU A 1 214 ? -32.466 11.721 9.509 1.00 87.88 214 GLU A CA 1
ATOM 1740 C C . GLU A 1 214 ? -33.577 11.288 8.542 1.00 87.88 214 GLU A C 1
ATOM 1742 O O . GLU A 1 214 ? -33.475 10.221 7.939 1.00 87.88 214 GLU A O 1
ATOM 1747 N N . GLY A 1 215 ? -34.586 12.140 8.332 1.00 86.62 215 GLY A N 1
ATOM 1748 C CA . GLY A 1 215 ? -35.685 11.877 7.399 1.00 86.62 215 GLY A CA 1
ATOM 1749 C C . GLY A 1 215 ? -35.222 11.751 5.944 1.00 86.62 215 GLY A C 1
ATOM 1750 O O . GLY A 1 215 ? -35.579 10.792 5.264 1.00 86.62 215 GLY A O 1
ATOM 1751 N N . GLU A 1 216 ? -34.356 12.656 5.482 1.00 88.12 216 GLU A N 1
ATOM 1752 C CA . GLU A 1 216 ? -33.813 12.623 4.116 1.00 88.12 216 GLU A CA 1
ATOM 1753 C C . GLU A 1 216 ? -32.927 11.400 3.865 1.00 88.12 216 GLU A C 1
ATOM 1755 O O . GLU A 1 216 ? -32.988 10.787 2.799 1.00 88.12 216 GLU A O 1
ATOM 1760 N N . ILE A 1 217 ? -32.079 11.046 4.834 1.00 84.19 217 ILE A N 1
ATOM 1761 C CA . ILE A 1 217 ? -31.191 9.889 4.725 1.00 84.19 217 ILE A CA 1
ATOM 1762 C C . ILE A 1 217 ? -32.038 8.611 4.757 1.00 84.19 217 ILE A C 1
ATOM 1764 O O . ILE A 1 217 ? -31.848 7.732 3.919 1.00 84.19 217 ILE A O 1
ATOM 1768 N N . ARG A 1 218 ? -33.040 8.519 5.641 1.00 82.31 218 ARG A N 1
ATOM 1769 C CA . ARG A 1 218 ? -33.992 7.399 5.634 1.00 82.31 218 ARG A CA 1
ATOM 1770 C C . ARG A 1 218 ? -34.682 7.270 4.283 1.00 82.31 218 ARG A C 1
ATOM 1772 O O . ARG A 1 218 ? -34.615 6.188 3.712 1.00 82.31 218 ARG A O 1
ATOM 1779 N N . ALA A 1 219 ? -35.236 8.353 3.739 1.00 83.50 219 ALA A N 1
ATOM 1780 C CA . ALA A 1 219 ? -35.894 8.344 2.435 1.00 83.50 219 ALA A CA 1
ATOM 1781 C C . ALA A 1 219 ? -34.943 7.895 1.313 1.00 83.50 219 ALA A C 1
ATOM 1783 O O . ALA A 1 219 ? -35.276 7.005 0.537 1.00 83.50 219 ALA A O 1
ATOM 1784 N N . LYS A 1 220 ? -33.713 8.424 1.269 1.00 83.31 220 LYS A N 1
ATOM 1785 C CA . LYS A 1 220 ? -32.723 8.071 0.235 1.00 83.31 220 LYS A CA 1
ATOM 1786 C C . LYS A 1 220 ? -32.260 6.615 0.292 1.00 83.31 220 LYS A C 1
ATOM 1788 O O . LYS A 1 220 ? -31.920 6.057 -0.746 1.00 83.31 220 LYS A O 1
ATOM 1793 N N . PHE A 1 221 ? -32.217 6.001 1.475 1.00 73.44 221 PHE A N 1
ATOM 1794 C CA . PHE A 1 221 ? -31.675 4.648 1.645 1.00 73.44 221 PHE A CA 1
ATOM 1795 C C . PHE A 1 221 ? -32.732 3.563 1.916 1.00 73.44 221 PHE A C 1
ATOM 1797 O O . PHE A 1 221 ? -32.389 2.386 1.814 1.00 73.44 221 PHE A O 1
ATOM 1804 N N . HIS A 1 222 ? -33.995 3.916 2.195 1.00 68.44 222 HIS A N 1
ATOM 1805 C CA . HIS A 1 222 ? -35.122 2.967 2.266 1.00 68.44 222 HIS A CA 1
ATOM 1806 C C . HIS A 1 222 ? -35.656 2.551 0.888 1.00 68.44 222 HIS A C 1
ATOM 1808 O O . HIS A 1 222 ? -36.225 1.470 0.768 1.00 68.44 222 HIS A O 1
ATOM 1814 N N . VAL A 1 223 ? -35.407 3.327 -0.174 1.00 49.56 223 VAL A N 1
ATOM 1815 C CA . VAL A 1 223 ? -35.888 3.026 -1.543 1.00 49.56 223 VAL A CA 1
ATOM 1816 C C . VAL A 1 223 ? -35.244 1.758 -2.155 1.00 49.56 223 VAL A C 1
ATOM 1818 O O . VAL A 1 223 ? -35.624 1.311 -3.229 1.00 49.56 223 VAL A O 1
ATOM 1821 N N . GLY A 1 224 ? -34.306 1.105 -1.462 1.00 44.75 224 GLY A N 1
ATOM 1822 C CA . GLY A 1 224 ? -33.56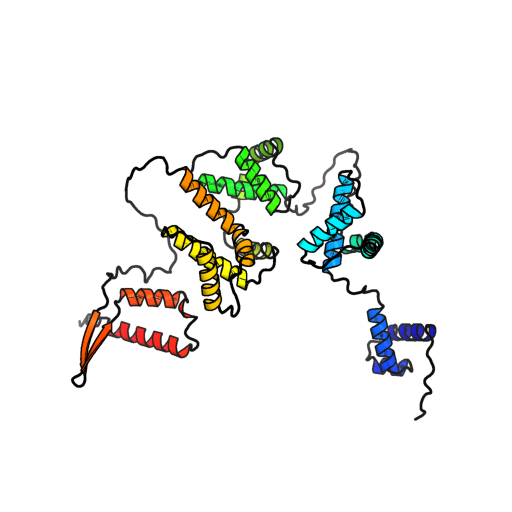1 -0.055 -1.965 1.00 44.75 224 GLY A CA 1
ATOM 1823 C C . GLY A 1 224 ? -33.903 -1.417 -1.353 1.00 44.75 224 GLY A C 1
ATOM 1824 O O . GLY A 1 224 ? -33.050 -2.299 -1.412 1.00 44.75 224 GLY A O 1
ATOM 1825 N N . ASN A 1 225 ? -35.079 -1.619 -0.744 1.00 42.38 225 ASN A N 1
ATOM 1826 C CA . ASN A 1 225 ? -35.465 -2.943 -0.219 1.00 42.38 225 ASN A CA 1
ATOM 1827 C C . ASN A 1 225 ? -36.086 -3.887 -1.277 1.00 42.38 225 ASN A C 1
ATOM 1829 O O . ASN A 1 225 ? -36.593 -4.952 -0.943 1.00 42.38 225 ASN A O 1
ATOM 1833 N N . MET A 1 226 ? -35.992 -3.536 -2.564 1.00 42.25 226 MET A N 1
ATOM 1834 C CA . MET A 1 226 ? -36.287 -4.413 -3.700 1.00 42.25 226 MET A CA 1
ATOM 1835 C C . MET A 1 226 ? -34.968 -4.740 -4.416 1.00 42.25 226 MET A C 1
ATOM 1837 O O . MET A 1 226 ? -34.313 -3.844 -4.939 1.00 42.25 226 MET A O 1
ATOM 1841 N N . LYS A 1 227 ? -34.605 -6.031 -4.460 1.00 45.91 227 LYS A N 1
ATOM 1842 C CA . LYS A 1 227 ? -33.398 -6.644 -5.076 1.00 45.91 227 LYS A CA 1
ATOM 1843 C C . LYS A 1 227 ? -32.149 -6.723 -4.183 1.00 45.91 227 LYS A C 1
ATOM 1845 O O . LYS A 1 227 ? -31.113 -6.102 -4.402 1.00 45.91 227 LYS A O 1
ATOM 1850 N N . LYS A 1 228 ? -32.231 -7.636 -3.216 1.00 46.03 228 LYS A N 1
ATOM 1851 C CA . LYS A 1 228 ? -31.183 -8.048 -2.266 1.00 46.03 228 LYS A CA 1
ATOM 1852 C C . LYS A 1 228 ? -30.014 -8.849 -2.893 1.00 46.03 228 LYS A C 1
ATOM 1854 O O . LYS A 1 228 ? -29.174 -9.349 -2.149 1.00 46.03 228 LYS A O 1
ATOM 1859 N N . THR A 1 229 ? -29.913 -8.974 -4.222 1.00 41.53 229 THR A N 1
ATOM 1860 C CA . THR A 1 229 ? -29.075 -10.025 -4.848 1.00 41.53 229 THR A CA 1
ATOM 1861 C C . THR A 1 229 ? -27.764 -9.537 -5.489 1.00 41.53 229 THR A C 1
ATOM 1863 O O . THR A 1 229 ? -26.813 -10.308 -5.552 1.00 41.53 229 THR A O 1
ATOM 1866 N N . GLU A 1 230 ? -27.608 -8.266 -5.878 1.00 41.38 230 GLU A N 1
ATOM 1867 C CA . GLU A 1 230 ? -26.428 -7.852 -6.678 1.00 41.38 230 GLU A CA 1
ATOM 1868 C C . GLU A 1 230 ? -25.291 -7.143 -5.918 1.00 41.38 230 GLU A C 1
ATOM 1870 O O . GLU A 1 230 ? -24.177 -7.020 -6.430 1.00 41.38 230 GLU A O 1
ATOM 1875 N N . MET A 1 231 ? -25.490 -6.720 -4.665 1.00 43.78 231 MET A N 1
ATOM 1876 C CA . MET A 1 231 ? -24.482 -5.897 -3.969 1.00 43.78 231 MET A CA 1
ATOM 1877 C C . MET A 1 231 ? -23.397 -6.690 -3.207 1.00 43.78 231 MET A C 1
ATOM 1879 O O . MET A 1 231 ? -22.383 -6.117 -2.795 1.00 43.78 231 MET A O 1
ATOM 1883 N N . ILE A 1 232 ? -23.552 -8.010 -3.043 1.00 45.09 232 ILE A N 1
ATOM 1884 C CA . ILE A 1 232 ? -22.590 -8.860 -2.308 1.00 45.09 232 ILE A CA 1
ATOM 1885 C C . ILE A 1 232 ? -21.271 -9.039 -3.096 1.00 45.09 232 ILE A C 1
ATOM 1887 O O . ILE A 1 232 ? -20.207 -9.254 -2.506 1.00 45.09 232 ILE A O 1
ATOM 1891 N N . THR A 1 233 ? -21.286 -8.836 -4.415 1.00 41.00 233 THR A N 1
ATOM 1892 C CA . THR A 1 233 ? -20.114 -9.020 -5.291 1.00 41.00 233 THR A CA 1
ATOM 1893 C C . THR A 1 233 ? -19.095 -7.873 -5.180 1.00 41.00 233 THR A C 1
ATOM 1895 O O . THR A 1 233 ? -17.888 -8.104 -5.269 1.00 41.00 233 THR A O 1
ATOM 1898 N N . SER A 1 234 ? -19.535 -6.648 -4.868 1.00 42.47 234 SER A N 1
ATOM 1899 C CA . SER A 1 234 ? -18.644 -5.476 -4.757 1.00 42.47 234 SER A CA 1
ATOM 1900 C C . SER A 1 234 ? -17.947 -5.349 -3.395 1.00 42.47 234 SER A C 1
ATOM 1902 O O . SER A 1 234 ? -16.839 -4.813 -3.314 1.00 42.47 234 SER A O 1
ATOM 1904 N N . HIS A 1 235 ? -18.512 -5.918 -2.323 1.00 40.88 235 HIS A N 1
ATOM 1905 C CA . HIS A 1 235 ? -17.897 -5.870 -0.989 1.00 40.88 235 HIS A CA 1
ATOM 1906 C C . HIS A 1 235 ? -16.682 -6.808 -0.837 1.00 40.88 235 HIS A C 1
ATOM 1908 O O . HIS A 1 235 ? -15.777 -6.520 -0.049 1.00 40.88 235 HIS A O 1
ATOM 1914 N N . LYS A 1 236 ? -16.598 -7.877 -1.647 1.00 40.41 236 LYS A N 1
ATOM 1915 C CA . LYS A 1 236 ? -15.418 -8.763 -1.727 1.00 40.41 236 LYS A CA 1
ATOM 1916 C C . LYS A 1 236 ? -14.178 -8.067 -2.304 1.00 40.41 236 LYS A C 1
ATOM 1918 O O . LYS A 1 236 ? -13.063 -8.493 -2.015 1.00 40.41 236 LYS A O 1
ATOM 1923 N N . LYS A 1 237 ? -14.348 -6.989 -3.079 1.00 40.72 237 LYS A N 1
ATOM 1924 C CA . LYS A 1 237 ? -13.247 -6.291 -3.767 1.00 40.72 237 LYS A CA 1
ATOM 1925 C C . LYS A 1 237 ? -12.618 -5.165 -2.929 1.00 40.72 237 LYS A C 1
ATOM 1927 O O . LYS A 1 237 ? -11.472 -4.804 -3.176 1.00 40.72 237 LYS A O 1
ATOM 1932 N N . LEU A 1 238 ? -13.315 -4.652 -1.906 1.00 41.09 238 LEU A N 1
ATOM 1933 C CA . LEU A 1 238 ? -12.843 -3.526 -1.079 1.00 41.09 238 LEU A CA 1
ATOM 1934 C C . LEU A 1 238 ? -12.067 -3.941 0.190 1.00 41.09 238 LEU A C 1
ATOM 1936 O O . LEU A 1 238 ? -11.299 -3.148 0.728 1.00 41.09 238 LEU A O 1
ATOM 1940 N N . LEU A 1 239 ? -12.218 -5.186 0.656 1.00 39.31 239 LEU A N 1
ATOM 1941 C CA . LEU A 1 239 ? -11.503 -5.731 1.827 1.00 39.31 239 LEU A CA 1
ATOM 1942 C C . LEU A 1 239 ? -10.104 -6.295 1.501 1.00 39.31 239 LEU A C 1
ATOM 1944 O O . LEU A 1 239 ? -9.395 -6.735 2.401 1.00 39.31 239 LEU A O 1
ATOM 1948 N N . ALA A 1 240 ? -9.674 -6.248 0.235 1.00 38.28 240 ALA A N 1
ATOM 1949 C CA . ALA A 1 240 ? -8.406 -6.823 -0.224 1.00 38.28 240 ALA A CA 1
ATOM 1950 C C . ALA A 1 240 ? -7.148 -5.980 0.099 1.00 38.28 240 ALA A C 1
ATOM 1952 O O . ALA A 1 240 ? -6.037 -6.455 -0.119 1.00 38.28 240 ALA A O 1
ATOM 1953 N N . ASN A 1 241 ? -7.289 -4.759 0.634 1.00 37.38 241 ASN A N 1
ATOM 1954 C CA . ASN A 1 241 ? -6.165 -3.820 0.804 1.00 37.38 241 ASN A CA 1
ATOM 1955 C C . ASN A 1 241 ? -5.641 -3.656 2.243 1.00 37.38 241 ASN A C 1
ATOM 1957 O O . ASN A 1 241 ? -4.837 -2.763 2.497 1.00 37.38 241 ASN A O 1
ATOM 1961 N N . LYS A 1 242 ? -6.031 -4.516 3.191 1.00 40.28 242 LYS A N 1
ATOM 1962 C CA . LYS A 1 242 ? -5.390 -4.578 4.516 1.00 40.28 242 LYS A CA 1
ATOM 1963 C C . LYS A 1 242 ? -4.444 -5.771 4.551 1.00 40.28 242 LYS A C 1
ATOM 1965 O O . LYS A 1 242 ? -4.899 -6.890 4.358 1.00 40.28 242 LYS A O 1
ATOM 1970 N N . THR A 1 243 ? -3.150 -5.478 4.733 1.00 40.97 243 THR A N 1
ATOM 1971 C CA . THR A 1 243 ? -2.030 -6.401 4.997 1.00 40.97 243 THR A CA 1
ATOM 1972 C C . THR A 1 243 ? -2.242 -7.813 4.461 1.00 40.97 243 THR A C 1
ATOM 1974 O O . THR A 1 243 ? -2.901 -8.636 5.091 1.00 40.97 243 THR A O 1
ATOM 1977 N N . GLN A 1 244 ? -1.623 -8.094 3.311 1.00 43.31 244 GLN A N 1
ATOM 1978 C CA . GLN A 1 244 ? -1.587 -9.394 2.639 1.00 43.31 244 GLN A CA 1
ATOM 1979 C C . GLN A 1 244 ? -0.896 -10.457 3.516 1.00 43.31 244 GLN A C 1
ATOM 1981 O O . GLN A 1 244 ? 0.188 -10.955 3.230 1.00 43.31 244 GLN A O 1
ATOM 1986 N N . THR A 1 245 ? -1.531 -10.814 4.628 1.00 50.62 245 THR A N 1
ATOM 1987 C CA . THR A 1 245 ? -1.500 -12.165 5.151 1.00 50.62 245 THR A CA 1
ATOM 1988 C C . THR A 1 245 ? -1.995 -13.030 4.005 1.00 50.62 245 THR A C 1
ATOM 1990 O O . THR A 1 245 ? -3.007 -12.727 3.370 1.00 50.62 245 THR A O 1
ATOM 1993 N N . CYS A 1 246 ? -1.212 -14.047 3.652 1.00 71.81 246 CYS A N 1
ATOM 1994 C CA . CYS A 1 246 ? -1.610 -15.001 2.629 1.00 71.81 246 CYS A CA 1
ATOM 1995 C C . CYS A 1 246 ? -3.059 -15.423 2.914 1.00 71.81 246 CYS A C 1
ATOM 1997 O O . CYS A 1 246 ? -3.405 -15.669 4.070 1.00 71.81 246 CYS A O 1
ATOM 1999 N N . THR A 1 247 ? -3.912 -15.504 1.891 1.00 78.69 247 THR A N 1
ATOM 2000 C CA . THR A 1 247 ? -5.323 -15.924 2.022 1.00 78.69 247 THR A CA 1
ATOM 2001 C C . THR A 1 247 ? -5.479 -17.215 2.837 1.00 78.69 247 THR A C 1
ATOM 2003 O O . THR A 1 247 ? -6.501 -17.447 3.477 1.00 78.69 247 THR A O 1
ATOM 2006 N N . ARG A 1 248 ? -4.424 -18.035 2.873 1.00 85.62 248 ARG A N 1
ATOM 2007 C CA . ARG A 1 248 ? -4.253 -19.201 3.743 1.00 85.62 248 ARG A CA 1
ATOM 2008 C C . ARG A 1 248 ? -4.282 -18.880 5.242 1.00 85.62 248 ARG A C 1
ATOM 2010 O O . ARG A 1 248 ? -5.021 -19.530 5.973 1.00 85.62 248 ARG A O 1
ATOM 2017 N N . THR A 1 249 ? -3.531 -17.880 5.698 1.00 90.94 249 THR A N 1
ATOM 2018 C CA . THR A 1 249 ? -3.503 -17.458 7.108 1.00 90.94 249 THR A CA 1
ATOM 2019 C C . THR A 1 249 ? -4.859 -16.905 7.535 1.00 90.94 249 THR A C 1
ATOM 2021 O O . THR A 1 249 ? -5.347 -17.272 8.593 1.00 90.94 249 THR A O 1
ATOM 2024 N N . GLN A 1 250 ? -5.536 -16.134 6.681 1.00 91.62 250 GLN A N 1
ATOM 2025 C CA . GLN A 1 250 ? -6.882 -15.629 6.983 1.00 91.62 250 GLN A CA 1
ATOM 2026 C C . GLN A 1 250 ? -7.919 -16.756 7.126 1.00 91.62 250 GLN A C 1
ATOM 2028 O O . GLN A 1 250 ? -8.794 -16.691 7.988 1.00 91.62 250 GLN A O 1
ATOM 2033 N N . LYS A 1 251 ? -7.818 -17.815 6.307 1.00 95.12 251 LYS A N 1
ATOM 2034 C CA . LYS A 1 251 ? -8.662 -19.014 6.450 1.00 95.12 251 LYS A CA 1
ATOM 2035 C C . LYS A 1 251 ? -8.406 -19.730 7.779 1.00 95.12 251 LYS A C 1
ATOM 2037 O O . LYS A 1 251 ? -9.369 -20.109 8.442 1.00 95.12 251 LYS A O 1
ATOM 2042 N N . LEU A 1 252 ? -7.138 -19.873 8.176 1.00 96.56 252 LEU A N 1
ATOM 2043 C CA . LEU A 1 252 ? -6.763 -20.439 9.475 1.00 96.56 252 LEU A CA 1
ATOM 2044 C C . LEU A 1 252 ? -7.341 -19.611 10.628 1.00 96.56 252 LEU A C 1
ATOM 2046 O O . LEU A 1 252 ? -8.015 -20.158 11.495 1.00 96.56 252 LEU A O 1
ATOM 2050 N N . GLU A 1 253 ? -7.128 -18.294 10.601 1.00 96.56 253 GLU A N 1
ATOM 2051 C CA . GLU A 1 253 ? -7.642 -17.365 11.611 1.00 96.56 253 GLU A CA 1
ATOM 2052 C C . GLU A 1 253 ? -9.170 -17.434 11.702 1.00 96.56 253 GLU A C 1
ATOM 2054 O O . GLU A 1 253 ? -9.717 -17.449 12.799 1.00 96.56 253 GLU A O 1
ATOM 2059 N N . GLY A 1 254 ? -9.868 -17.539 10.568 1.00 94.75 254 GLY A N 1
ATOM 2060 C CA . GLY A 1 254 ? -11.322 -17.680 10.530 1.00 94.75 254 GLY A CA 1
ATOM 2061 C C . GLY A 1 254 ? -11.845 -18.963 11.185 1.00 94.75 254 GLY A C 1
ATOM 2062 O O . GLY A 1 254 ? -12.865 -18.914 11.869 1.00 94.75 254 GLY A O 1
ATOM 2063 N N . VAL A 1 255 ? -11.171 -20.102 11.000 1.00 97.12 255 VAL A N 1
ATOM 2064 C CA . VAL A 1 255 ? -11.578 -21.372 11.634 1.00 97.12 255 VAL A CA 1
ATOM 2065 C C . VAL A 1 255 ? -11.213 -21.399 13.111 1.00 97.12 255 VAL A C 1
ATOM 2067 O O . VAL A 1 255 ? -12.035 -21.810 13.927 1.00 97.12 255 VAL A O 1
ATOM 2070 N N . LEU A 1 256 ? -10.036 -20.886 13.470 1.00 97.56 256 LEU A N 1
ATOM 2071 C CA . LEU A 1 256 ? -9.639 -20.739 14.866 1.00 97.56 256 LEU A CA 1
ATOM 2072 C C . LEU A 1 256 ? -10.621 -19.846 15.632 1.00 97.56 256 LEU A C 1
ATOM 2074 O O . LEU A 1 256 ? -11.001 -20.170 16.750 1.00 97.56 256 LEU A O 1
ATOM 2078 N N . TRP A 1 257 ? -11.108 -18.777 14.999 1.00 95.81 257 TRP A N 1
ATOM 2079 C CA . TRP A 1 257 ? -12.159 -17.924 15.550 1.00 95.81 257 TRP A CA 1
ATOM 2080 C C . TRP A 1 257 ? -13.429 -18.685 15.918 1.00 95.81 257 TRP A C 1
ATOM 2082 O O . TRP A 1 257 ? -13.952 -18.524 17.018 1.00 95.81 257 TRP A O 1
ATOM 2092 N N . LYS A 1 258 ? -13.917 -19.538 15.013 1.00 96.19 258 LYS A N 1
ATOM 2093 C CA . LYS A 1 258 ? -15.106 -20.359 15.277 1.00 96.19 258 LYS A CA 1
ATOM 2094 C C . LYS A 1 258 ? -14.881 -21.310 16.449 1.00 96.19 258 LYS A C 1
ATOM 2096 O O . LYS A 1 258 ? -15.779 -21.481 17.264 1.00 96.19 258 LYS A O 1
ATOM 2101 N N . TRP A 1 259 ? -13.688 -21.894 16.541 1.00 97.75 259 TRP A N 1
ATOM 2102 C CA . TRP A 1 259 ? -13.331 -22.779 17.644 1.00 97.75 259 TRP A CA 1
ATOM 2103 C C . TRP A 1 259 ? -13.273 -22.042 18.990 1.00 97.75 259 TRP A C 1
ATOM 2105 O O . TRP A 1 259 ? -13.819 -22.548 19.969 1.00 97.75 259 TRP A O 1
ATOM 2115 N N . ILE A 1 260 ? -12.691 -20.834 19.036 1.00 97.12 260 ILE A N 1
ATOM 2116 C CA . ILE A 1 260 ? -12.656 -20.002 20.252 1.00 97.12 260 ILE A CA 1
ATOM 2117 C C . ILE A 1 260 ? -14.085 -19.703 20.712 1.00 97.12 260 ILE A C 1
ATOM 2119 O O . ILE A 1 260 ? -14.414 -19.979 21.860 1.00 97.12 260 ILE A O 1
ATOM 2123 N N . ASN A 1 261 ? -14.951 -19.233 19.807 1.00 93.00 261 ASN A N 1
ATOM 2124 C CA . ASN A 1 261 ? -16.351 -18.947 20.136 1.00 93.00 261 ASN A CA 1
ATOM 2125 C C . ASN A 1 261 ? -17.083 -20.189 20.656 1.00 93.00 261 ASN A C 1
ATOM 2127 O O . ASN A 1 261 ? -17.765 -20.116 21.670 1.00 93.00 261 ASN A O 1
ATOM 2131 N N . LEU A 1 262 ? -16.922 -21.339 19.992 1.00 94.62 262 LEU A N 1
ATOM 2132 C CA . LEU A 1 262 ? -17.559 -22.586 20.418 1.00 94.62 262 LEU A CA 1
ATOM 2133 C C . LEU A 1 262 ? -17.071 -23.034 21.803 1.00 94.62 262 LEU A C 1
ATOM 2135 O O . LEU A 1 262 ? -17.860 -23.529 22.600 1.00 94.62 262 LEU A O 1
ATOM 2139 N N . SER A 1 263 ? -15.784 -22.848 22.091 1.00 96.44 263 SER A N 1
ATOM 2140 C CA . SER A 1 263 ? -15.187 -23.190 23.385 1.00 96.44 263 SER A CA 1
ATOM 2141 C C . SER A 1 263 ? -15.714 -22.276 24.489 1.00 96.44 263 SER A C 1
ATOM 2143 O O . SER A 1 263 ? -16.142 -22.764 25.531 1.00 96.44 263 SER A O 1
ATOM 2145 N N . CYS A 1 264 ? -15.779 -20.967 24.228 1.00 93.19 264 CYS A N 1
ATOM 2146 C CA . CYS A 1 264 ? -16.362 -19.997 25.151 1.00 93.19 264 CYS A CA 1
ATOM 2147 C C . CYS A 1 264 ? -17.852 -20.270 25.407 1.00 93.19 264 CYS A C 1
ATOM 2149 O O . CYS A 1 264 ? -18.267 -20.265 26.560 1.00 93.19 264 CYS A O 1
ATOM 2151 N N . ASN A 1 265 ? -18.635 -20.601 24.373 1.00 90.88 265 ASN A N 1
ATOM 2152 C CA . ASN A 1 265 ? -20.054 -20.953 24.519 1.00 90.88 265 ASN A CA 1
ATOM 2153 C C . ASN A 1 265 ? -20.275 -22.229 25.346 1.00 90.88 265 ASN A C 1
ATOM 2155 O O . ASN A 1 265 ? -21.346 -22.423 25.904 1.00 90.88 265 ASN A O 1
ATOM 2159 N N . ARG A 1 266 ? -19.267 -23.104 25.430 1.00 94.75 266 ARG A N 1
ATOM 2160 C CA . ARG A 1 266 ? -19.273 -24.298 26.289 1.00 94.75 266 ARG A CA 1
ATOM 2161 C C . ARG A 1 266 ? -18.738 -24.022 27.700 1.00 94.75 266 ARG A C 1
ATOM 2163 O O . ARG A 1 266 ? -18.488 -24.965 28.440 1.00 94.75 266 ARG A O 1
ATOM 2170 N N . GLY A 1 267 ? -18.488 -22.760 28.053 1.00 94.12 267 GLY A N 1
ATOM 2171 C CA . GLY A 1 267 ? -17.904 -22.373 29.340 1.00 94.12 267 GLY A CA 1
ATOM 2172 C C . GLY A 1 267 ? -16.418 -22.720 29.489 1.00 94.12 267 GLY A C 1
ATOM 2173 O O . GLY A 1 267 ? -15.861 -22.604 30.579 1.00 94.12 267 GLY A O 1
ATOM 2174 N N . ILE A 1 268 ? -15.738 -23.136 28.415 1.00 95.19 268 ILE A N 1
ATOM 2175 C CA . ILE A 1 268 ? -14.318 -23.496 28.468 1.00 95.19 268 ILE A CA 1
ATOM 2176 C C . ILE A 1 268 ? -13.484 -22.216 28.415 1.00 95.19 268 ILE A C 1
ATOM 2178 O O . ILE A 1 268 ? -13.512 -21.465 27.436 1.00 95.19 268 ILE A O 1
ATOM 2182 N N . ARG A 1 269 ? -12.678 -21.986 29.456 1.00 96.38 269 ARG A N 1
ATOM 2183 C CA . ARG A 1 269 ? -11.749 -20.854 29.509 1.00 96.38 269 ARG A CA 1
ATOM 2184 C C . ARG A 1 269 ? -10.568 -21.088 28.564 1.00 96.38 269 ARG A C 1
ATOM 2186 O O . ARG A 1 269 ? -9.645 -21.838 28.869 1.00 96.38 269 ARG A O 1
ATOM 2193 N N . VAL A 1 270 ? -10.583 -20.411 27.420 1.00 96.75 270 VAL A N 1
ATOM 2194 C CA . VAL A 1 270 ? -9.523 -20.503 26.408 1.00 96.75 270 VAL A CA 1
ATOM 2195 C C . VAL A 1 270 ? -8.325 -19.632 26.805 1.00 96.75 270 VAL A C 1
ATOM 2197 O O . VAL A 1 270 ? -8.436 -18.408 26.865 1.00 96.75 270 VAL A O 1
ATOM 2200 N N . ASN A 1 271 ? -7.166 -20.249 27.050 1.00 97.50 271 ASN A N 1
ATOM 2201 C CA . ASN A 1 271 ? -5.909 -19.539 27.315 1.00 97.50 271 ASN A CA 1
ATOM 2202 C C . ASN A 1 271 ? -5.010 -19.443 26.062 1.00 97.50 271 ASN A C 1
ATOM 2204 O O . ASN A 1 271 ? -5.228 -20.111 25.051 1.00 97.50 271 ASN A O 1
ATOM 2208 N N . ASP A 1 272 ? -3.963 -18.621 26.131 1.00 97.50 272 ASP A N 1
ATOM 2209 C CA . ASP A 1 272 ? -3.038 -18.366 25.016 1.00 97.50 272 ASP A CA 1
ATOM 2210 C C . ASP A 1 272 ? -2.324 -19.629 24.514 1.00 97.50 272 ASP A C 1
ATOM 2212 O O . ASP A 1 272 ? -2.103 -19.785 23.309 1.00 97.50 272 ASP A O 1
ATOM 2216 N N . GLY A 1 273 ? -1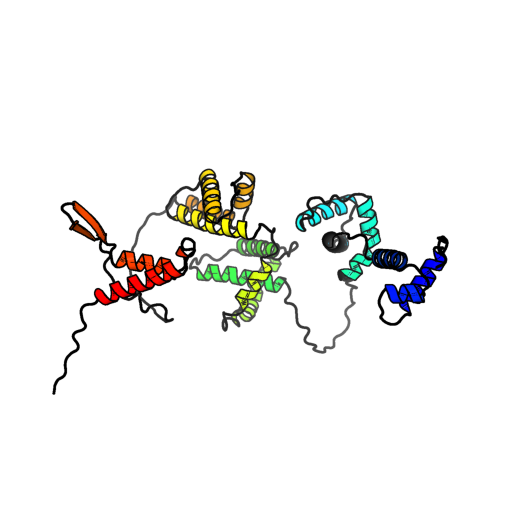.996 -20.547 25.427 1.00 97.38 273 GLY A N 1
ATOM 2217 C CA . GLY A 1 273 ? -1.384 -21.834 25.100 1.00 97.38 273 GLY A CA 1
ATOM 2218 C C . GLY A 1 273 ? -2.320 -22.729 24.287 1.00 97.38 273 GLY A C 1
ATOM 2219 O O . GLY A 1 273 ? -1.888 -23.341 23.306 1.00 97.38 273 GLY A O 1
ATOM 2220 N N . MET A 1 274 ? -3.610 -22.742 24.631 1.00 97.75 274 MET A N 1
ATOM 2221 C CA . MET A 1 274 ? -4.647 -23.457 23.889 1.00 97.75 274 MET A CA 1
ATOM 2222 C C . MET A 1 274 ? -4.846 -22.855 22.497 1.00 97.75 274 MET A C 1
ATOM 2224 O O . MET A 1 274 ? -4.865 -23.601 21.523 1.00 97.75 274 MET A O 1
ATOM 2228 N N . ILE A 1 275 ? -4.900 -21.521 22.374 1.00 97.81 275 ILE A N 1
ATOM 2229 C CA . ILE A 1 275 ? -5.027 -20.842 21.069 1.00 97.81 275 ILE A CA 1
ATOM 2230 C C . ILE A 1 275 ? -3.853 -21.210 20.156 1.00 97.81 275 ILE A C 1
ATOM 2232 O O . ILE A 1 275 ? -4.058 -21.541 18.991 1.00 97.81 275 ILE A O 1
ATOM 2236 N N . CYS A 1 276 ? -2.622 -21.180 20.669 1.00 97.62 276 CYS A N 1
ATOM 2237 C CA . CYS A 1 276 ? -1.425 -21.551 19.913 1.00 97.62 276 CYS A CA 1
ATOM 2238 C C . CYS A 1 276 ? -1.426 -23.031 19.491 1.00 97.62 276 CYS A C 1
ATOM 2240 O O . CYS A 1 276 ? -1.192 -23.357 18.320 1.00 97.62 276 CYS A O 1
ATOM 2242 N N . SER A 1 277 ? -1.720 -23.928 20.434 1.00 97.62 277 SER A N 1
ATOM 2243 C CA . SER A 1 277 ? -1.765 -25.373 20.184 1.00 97.62 277 SER A CA 1
ATOM 2244 C C . SER A 1 277 ? -2.819 -25.713 19.135 1.00 97.62 277 SER A C 1
ATOM 2246 O O . SER A 1 277 ? -2.530 -26.416 18.165 1.00 97.62 277 SER A O 1
ATOM 2248 N N . GLU A 1 278 ? -4.004 -25.118 19.261 1.00 98.25 278 GLU A N 1
ATOM 2249 C CA . GLU A 1 278 ? -5.108 -25.327 18.337 1.00 98.25 278 GLU A CA 1
ATOM 2250 C C . GLU A 1 278 ? -4.850 -24.691 16.969 1.00 98.25 278 GLU A C 1
ATOM 2252 O O . GLU A 1 278 ? -5.100 -25.319 15.941 1.00 98.25 278 GLU A O 1
ATOM 2257 N N . ALA A 1 279 ? -4.265 -23.491 16.915 1.00 98.06 279 ALA A N 1
ATOM 2258 C CA . ALA A 1 279 ? -3.849 -22.874 15.658 1.00 98.06 279 ALA A CA 1
ATOM 2259 C C . ALA A 1 279 ? -2.855 -23.765 14.905 1.00 98.06 279 ALA A C 1
ATOM 2261 O O . ALA A 1 279 ? -2.979 -23.958 13.697 1.00 98.06 279 ALA A O 1
ATOM 2262 N N . THR A 1 280 ? -1.886 -24.347 15.619 1.00 97.81 280 THR A N 1
ATOM 2263 C CA . THR A 1 280 ? -0.913 -25.278 15.037 1.00 97.81 280 THR A CA 1
ATOM 2264 C C . THR A 1 280 ? -1.589 -26.572 14.572 1.00 97.81 280 THR A C 1
ATOM 2266 O O . THR A 1 280 ? -1.297 -27.050 13.473 1.00 97.81 280 THR A O 1
ATOM 2269 N N . ARG A 1 281 ? -2.530 -27.117 15.355 1.00 98.06 281 ARG A N 1
ATOM 2270 C CA . ARG A 1 281 ? -3.313 -28.309 14.997 1.00 98.06 281 ARG A CA 1
ATOM 2271 C C . ARG A 1 281 ? -4.148 -28.075 13.736 1.00 98.06 281 ARG A C 1
ATOM 2273 O O . ARG A 1 281 ? -3.971 -28.792 12.754 1.00 98.06 281 ARG A O 1
ATOM 2280 N N . LEU A 1 282 ? -4.976 -27.028 13.723 1.00 97.75 282 LEU A N 1
ATOM 2281 C CA . LEU A 1 282 ? -5.805 -26.633 12.580 1.00 97.75 282 LEU A CA 1
ATOM 2282 C C . LEU A 1 282 ? -4.957 -26.366 11.338 1.00 97.75 282 LEU A C 1
ATOM 2284 O O . LEU A 1 282 ? -5.333 -26.762 10.235 1.00 97.75 282 LEU A O 1
ATOM 2288 N N . ALA A 1 283 ? -3.791 -25.742 11.506 1.00 97.69 283 ALA A N 1
ATOM 2289 C CA . ALA A 1 283 ? -2.899 -25.475 10.394 1.00 97.69 283 ALA A CA 1
ATOM 2290 C C . ALA A 1 283 ? -2.381 -26.765 9.744 1.00 97.69 283 ALA A C 1
ATOM 2292 O O . ALA A 1 283 ? -2.402 -26.874 8.517 1.00 97.69 283 ALA A O 1
ATOM 2293 N N . ARG A 1 284 ? -2.002 -27.771 10.545 1.00 96.94 284 ARG A N 1
ATOM 2294 C CA . ARG A 1 284 ? -1.624 -29.100 10.036 1.00 96.94 284 ARG A CA 1
ATOM 2295 C C . ARG A 1 284 ? -2.787 -29.774 9.314 1.00 96.94 284 ARG A C 1
ATOM 2297 O O . ARG A 1 284 ? -2.602 -30.218 8.185 1.00 96.94 284 ARG A O 1
ATOM 2304 N N . THR A 1 285 ? -3.986 -29.769 9.900 1.00 96.38 285 THR A N 1
ATOM 2305 C CA . THR A 1 285 ? -5.200 -30.336 9.279 1.00 96.38 285 THR A CA 1
ATOM 2306 C C . THR A 1 285 ? -5.566 -29.635 7.967 1.00 96.38 285 THR A C 1
ATOM 2308 O O . THR A 1 285 ? -6.145 -30.233 7.065 1.00 96.38 285 THR A O 1
ATOM 2311 N N . MET A 1 286 ? -5.216 -28.356 7.823 1.00 96.06 286 MET A N 1
ATOM 2312 C CA . MET A 1 286 ? -5.411 -27.596 6.589 1.00 96.06 286 MET A CA 1
ATOM 2313 C C . MET A 1 286 ? -4.295 -27.769 5.549 1.00 96.06 286 MET A C 1
ATOM 2315 O O . MET A 1 286 ? -4.400 -27.193 4.465 1.00 96.06 286 MET A O 1
ATOM 2319 N N . GLY A 1 287 ? -3.247 -28.541 5.850 1.00 95.75 287 GLY A N 1
ATOM 2320 C CA . GLY A 1 287 ? -2.105 -28.754 4.961 1.00 95.75 287 GLY A CA 1
ATOM 2321 C C . GLY A 1 287 ? -1.041 -27.652 5.018 1.00 95.75 287 GLY A C 1
ATOM 2322 O O . GLY A 1 287 ? -0.165 -27.602 4.155 1.00 95.75 287 GLY A O 1
ATOM 2323 N N . PHE A 1 288 ? -1.066 -26.769 6.020 1.00 94.50 288 PHE A N 1
ATOM 2324 C CA . PHE A 1 288 ? -0.015 -25.770 6.244 1.00 94.50 288 PHE A CA 1
ATOM 2325 C C . PHE A 1 288 ? 1.191 -26.410 6.945 1.00 94.50 288 PHE A C 1
ATOM 2327 O O . PHE A 1 288 ? 1.464 -26.163 8.123 1.00 94.50 288 PHE A O 1
ATOM 2334 N N . ARG A 1 289 ? 1.922 -27.259 6.209 1.00 90.62 289 ARG A N 1
ATOM 2335 C CA . ARG A 1 289 ? 3.174 -27.862 6.688 1.00 90.62 289 ARG A CA 1
ATOM 2336 C C . ARG A 1 289 ? 4.166 -26.749 7.050 1.00 90.62 289 ARG A C 1
ATOM 2338 O O . ARG A 1 289 ? 4.396 -25.841 6.257 1.00 90.62 289 ARG A O 1
ATOM 2345 N N . GLY A 1 290 ? 4.710 -26.799 8.265 1.00 91.38 290 GLY A N 1
ATOM 2346 C CA . GLY A 1 290 ? 5.667 -25.810 8.778 1.00 91.38 290 GLY A CA 1
ATOM 2347 C C . GLY A 1 290 ? 5.056 -24.596 9.487 1.00 91.38 290 GLY A C 1
ATOM 2348 O O . GLY A 1 290 ? 5.803 -23.784 10.028 1.00 91.38 290 GLY A O 1
ATOM 2349 N N . PHE A 1 291 ? 3.725 -24.460 9.550 1.00 96.56 291 PHE A N 1
ATOM 2350 C CA . PHE A 1 291 ? 3.133 -23.443 10.417 1.00 96.56 291 PHE A CA 1
ATOM 2351 C C . PHE A 1 291 ? 3.354 -23.813 11.889 1.00 96.56 291 PHE A C 1
ATOM 2353 O O . PHE A 1 291 ? 2.960 -24.891 12.340 1.00 96.56 291 PHE A O 1
ATOM 2360 N N . ARG A 1 292 ? 3.953 -22.890 12.641 1.00 95.94 292 ARG A N 1
ATOM 2361 C CA . ARG A 1 292 ? 4.075 -22.960 14.097 1.00 95.94 292 ARG A CA 1
ATOM 2362 C C . ARG A 1 292 ? 3.555 -21.654 14.672 1.00 95.94 292 ARG A C 1
ATOM 2364 O O . ARG A 1 292 ? 4.019 -20.583 14.279 1.00 95.94 292 ARG A O 1
ATOM 2371 N N . SER A 1 293 ? 2.593 -21.733 15.583 1.00 95.88 293 SER A N 1
ATOM 2372 C CA . SER A 1 293 ? 2.100 -20.553 16.290 1.00 95.88 293 SER A CA 1
ATOM 2373 C C . SER A 1 293 ? 3.230 -19.964 17.140 1.00 95.88 293 SER A C 1
ATOM 2375 O O . SER A 1 293 ? 3.647 -20.558 18.134 1.00 95.88 293 SER A O 1
ATOM 2377 N N . THR A 1 294 ? 3.758 -18.813 16.737 1.00 96.56 294 THR A N 1
ATOM 2378 C CA . THR A 1 294 ? 4.738 -18.058 17.527 1.00 96.56 294 THR A CA 1
ATOM 2379 C C . THR A 1 294 ? 4.029 -17.027 18.400 1.00 96.56 294 THR A C 1
ATOM 2381 O O . THR A 1 294 ? 2.915 -16.597 18.092 1.00 96.56 294 THR A O 1
ATOM 2384 N N . THR A 1 295 ? 4.688 -16.565 19.462 1.00 95.50 295 THR A N 1
ATOM 2385 C CA . THR A 1 295 ? 4.190 -15.461 20.303 1.00 95.50 295 THR A CA 1
ATOM 2386 C C . THR A 1 295 ? 3.916 -14.201 19.478 1.00 95.50 295 THR A C 1
ATOM 2388 O O . THR A 1 295 ? 2.906 -13.529 19.679 1.00 95.50 295 THR A O 1
ATOM 2391 N N . SER A 1 296 ? 4.759 -13.913 18.483 1.00 94.19 296 SER A N 1
ATOM 2392 C CA . SER A 1 296 ? 4.561 -12.811 17.536 1.00 94.19 296 SER A CA 1
ATOM 2393 C C . SER A 1 296 ? 3.302 -12.983 16.688 1.00 94.19 296 SER A C 1
ATOM 2395 O O . SER A 1 296 ? 2.570 -12.017 16.473 1.00 94.19 296 SER A O 1
ATOM 2397 N N . TRP A 1 297 ? 3.021 -14.200 16.214 1.00 95.88 297 TRP A N 1
ATOM 2398 C CA . TRP A 1 297 ? 1.785 -14.485 15.486 1.00 95.88 297 TRP A CA 1
ATOM 2399 C C . TRP A 1 297 ? 0.558 -14.325 16.391 1.00 95.88 297 TRP A C 1
ATOM 2401 O O . TRP A 1 297 ? -0.390 -13.653 15.993 1.00 95.88 297 TRP A O 1
ATOM 2411 N N . LEU A 1 298 ? 0.608 -14.834 17.626 1.00 97.06 298 LEU A N 1
ATOM 2412 C CA . LEU A 1 298 ? -0.490 -14.699 18.585 1.00 97.06 298 LEU A CA 1
ATOM 2413 C C . LEU A 1 298 ? -0.787 -13.226 18.909 1.00 97.06 298 LEU A C 1
ATOM 2415 O O . LEU A 1 298 ? -1.948 -12.825 18.896 1.00 97.06 298 LEU A O 1
ATOM 2419 N N . LYS A 1 299 ? 0.245 -12.395 19.122 1.00 95.38 299 LYS A N 1
ATOM 2420 C CA . LYS A 1 299 ? 0.077 -10.941 19.310 1.00 95.38 299 LYS A CA 1
ATOM 2421 C C . LYS A 1 299 ? -0.636 -10.298 18.118 1.00 95.38 299 LYS A C 1
ATOM 2423 O O . LYS A 1 299 ? -1.528 -9.478 18.304 1.00 95.38 299 LYS A O 1
ATOM 2428 N N . ARG A 1 300 ? -0.291 -10.690 16.886 1.00 94.31 300 ARG A N 1
ATOM 2429 C CA . ARG A 1 300 ? -0.969 -10.192 15.675 1.00 94.31 300 ARG A CA 1
ATOM 2430 C C . ARG A 1 300 ? -2.413 -10.677 15.576 1.00 94.31 300 ARG A C 1
ATOM 2432 O O . ARG A 1 300 ? -3.276 -9.876 15.237 1.00 94.31 300 ARG A O 1
ATOM 2439 N N . PHE A 1 301 ? -2.666 -11.944 15.897 1.00 95.12 301 PHE A N 1
ATOM 2440 C CA . PHE A 1 301 ? -4.005 -12.529 15.919 1.00 95.12 301 PHE A CA 1
ATOM 2441 C C . PHE A 1 301 ? -4.916 -11.809 16.926 1.00 95.12 301 PHE A C 1
ATOM 2443 O O . PHE A 1 301 ? -6.022 -11.405 16.574 1.00 95.12 301 PHE A O 1
ATOM 2450 N N . LYS A 1 302 ? -4.415 -11.554 18.142 1.00 94.38 302 LYS A N 1
ATOM 2451 C CA . LYS A 1 302 ? -5.122 -10.802 19.192 1.00 94.38 302 LYS A CA 1
ATOM 2452 C C . LYS A 1 302 ? -5.319 -9.322 18.873 1.00 94.38 302 LYS A C 1
ATOM 2454 O O . LYS A 1 302 ? -6.323 -8.735 19.254 1.00 94.38 302 LYS A O 1
ATOM 2459 N N . ASN A 1 303 ? -4.390 -8.713 18.144 1.00 90.50 303 ASN A N 1
ATOM 2460 C CA . ASN A 1 303 ? -4.556 -7.340 17.666 1.00 90.50 303 ASN A CA 1
ATOM 2461 C C . ASN A 1 303 ? -5.531 -7.242 16.479 1.00 90.50 303 ASN A C 1
ATOM 2463 O O . ASN A 1 303 ? -5.835 -6.140 16.023 1.00 90.50 303 ASN A O 1
ATOM 2467 N N . GLY A 1 304 ? -6.021 -8.373 15.962 1.00 86.81 304 GLY A N 1
ATOM 2468 C CA . GLY A 1 304 ? -7.076 -8.405 14.961 1.00 86.81 304 GLY A CA 1
ATOM 2469 C C . GLY A 1 304 ? -8.404 -7.890 15.522 1.00 86.81 304 GLY A C 1
ATOM 2470 O O . GLY A 1 304 ? -8.796 -8.218 16.638 1.00 86.81 304 GLY A O 1
ATOM 2471 N N . GLU A 1 305 ? -9.139 -7.123 14.714 1.00 73.75 305 GLU A N 1
ATOM 2472 C CA . GLU A 1 305 ? -10.396 -6.460 15.108 1.00 73.75 305 GLU A CA 1
ATOM 2473 C C . GLU A 1 305 ? -11.459 -7.427 15.665 1.00 73.75 305 GLU A C 1
ATOM 2475 O O . GLU A 1 305 ? -12.232 -7.059 16.546 1.00 73.75 305 GLU A O 1
ATOM 2480 N N . ARG A 1 306 ? -11.461 -8.686 15.206 1.00 80.56 306 ARG A N 1
ATOM 2481 C CA . ARG A 1 306 ? -12.366 -9.732 15.708 1.00 80.56 306 ARG A CA 1
ATOM 2482 C C . ARG A 1 306 ? -12.059 -10.147 17.152 1.00 80.56 306 ARG A C 1
ATOM 2484 O O . ARG A 1 306 ? -12.988 -10.464 17.883 1.00 80.56 306 ARG A O 1
ATOM 2491 N N . PHE A 1 307 ? -10.792 -10.098 17.580 1.00 81.44 307 PHE A N 1
ATOM 2492 C CA . PHE A 1 307 ? -10.404 -10.488 18.945 1.00 81.44 307 PHE A CA 1
ATOM 2493 C C . PHE A 1 307 ? -10.808 -9.468 19.985 1.00 81.44 307 PHE A C 1
ATOM 2495 O O . PHE A 1 307 ? -11.289 -9.821 21.059 1.00 81.44 307 PHE A O 1
ATOM 2502 N N . GLN A 1 308 ? -10.683 -8.199 19.620 1.00 79.94 308 GLN A N 1
ATOM 2503 C CA . GLN A 1 308 ? -11.072 -7.096 20.483 1.00 79.94 308 GLN A CA 1
ATOM 2504 C C . GLN A 1 308 ? -12.581 -7.097 20.763 1.00 79.94 308 GLN A C 1
ATOM 2506 O O . GLN A 1 308 ? -12.980 -6.779 21.876 1.00 79.94 308 GLN A O 1
ATOM 2511 N N . GLN A 1 309 ? -13.413 -7.512 19.799 1.00 79.56 309 GLN A N 1
ATOM 2512 C CA . GLN A 1 309 ? -14.864 -7.631 20.000 1.00 79.56 309 GLN A CA 1
ATOM 2513 C C . GLN A 1 309 ? -15.225 -8.712 21.027 1.00 79.56 309 GLN A C 1
ATOM 2515 O O . GLN A 1 309 ? -16.064 -8.472 21.887 1.00 79.56 309 GLN A O 1
ATOM 2520 N N . LEU A 1 310 ? -14.574 -9.880 20.978 1.00 78.62 310 LEU A N 1
ATOM 2521 C CA . LEU A 1 310 ? -14.879 -10.959 21.920 1.00 78.62 310 LEU A CA 1
ATOM 2522 C C . LEU A 1 310 ? -14.432 -10.625 23.349 1.00 78.62 310 LEU A C 1
ATOM 2524 O O . LEU A 1 310 ? -15.157 -10.920 24.293 1.00 78.62 310 LEU A O 1
ATOM 2528 N N . GLN A 1 311 ? -13.272 -9.975 23.512 1.00 76.38 311 GLN A N 1
ATOM 2529 C CA . GLN A 1 311 ? -12.850 -9.510 24.836 1.00 76.38 311 GLN A CA 1
ATOM 2530 C C . GLN A 1 311 ? -13.811 -8.475 25.417 1.00 76.38 311 GLN A C 1
ATOM 2532 O O . GLN A 1 311 ? -14.106 -8.561 26.600 1.00 76.38 311 GLN A O 1
ATOM 2537 N N . GLN A 1 312 ? -14.321 -7.551 24.596 1.00 75.00 312 GLN A N 1
ATOM 2538 C CA . GLN A 1 312 ? -15.293 -6.554 25.047 1.00 75.00 312 GLN A CA 1
ATOM 2539 C C . GLN A 1 312 ? -16.583 -7.212 25.545 1.00 75.00 312 GLN A C 1
ATOM 2541 O O . GLN A 1 312 ? -17.024 -6.892 26.643 1.00 75.00 312 GLN A O 1
ATOM 2546 N N . ASN A 1 313 ? -17.118 -8.189 24.807 1.00 70.88 313 ASN A N 1
ATOM 2547 C CA . ASN A 1 313 ? -18.332 -8.900 25.213 1.00 70.88 313 ASN A CA 1
ATOM 2548 C C . ASN A 1 313 ? -18.127 -9.707 26.508 1.00 70.88 313 ASN A C 1
ATOM 2550 O O . ASN A 1 313 ? -18.948 -9.617 27.411 1.00 70.88 313 ASN A O 1
ATOM 2554 N N . LEU A 1 314 ? -16.999 -10.420 26.650 1.00 66.81 314 LEU A N 1
ATOM 2555 C CA . LEU A 1 314 ? -16.703 -11.166 27.883 1.00 66.81 314 LEU A CA 1
ATOM 2556 C C . LEU A 1 314 ? -16.539 -10.256 29.112 1.00 66.81 314 LEU A C 1
ATOM 2558 O O . LEU A 1 314 ? -16.880 -10.662 30.218 1.00 66.81 314 LEU A O 1
ATOM 2562 N N . THR A 1 315 ? -15.987 -9.048 28.941 1.00 62.09 315 THR A N 1
ATOM 2563 C CA . THR A 1 315 ? -15.837 -8.090 30.050 1.00 62.09 315 THR A CA 1
ATOM 2564 C C . THR A 1 315 ? -17.141 -7.394 30.426 1.00 62.09 315 THR A C 1
ATOM 2566 O O . THR A 1 315 ? -17.278 -6.971 31.569 1.00 62.09 315 THR A O 1
ATOM 2569 N N . THR A 1 316 ? -18.090 -7.273 29.495 1.00 57.06 316 THR A N 1
ATOM 2570 C CA . THR A 1 316 ? -19.411 -6.699 29.780 1.00 57.06 316 THR A CA 1
ATOM 2571 C C . THR A 1 316 ? -20.231 -7.645 30.657 1.00 57.06 316 THR A C 1
ATOM 2573 O O . THR A 1 316 ? -20.743 -7.214 31.684 1.00 57.06 316 THR A O 1
ATOM 2576 N N . ASP A 1 317 ? -20.228 -8.946 30.359 1.00 50.31 317 ASP A N 1
ATOM 2577 C CA . ASP A 1 317 ? -21.017 -9.920 31.127 1.00 50.31 317 ASP A CA 1
ATOM 2578 C C . ASP A 1 317 ? -20.492 -10.132 32.563 1.00 50.31 317 ASP A C 1
ATOM 2580 O O . ASP A 1 317 ? -21.262 -10.437 33.475 1.00 50.31 317 ASP A O 1
ATOM 2584 N N . GLN A 1 318 ? -19.190 -9.929 32.813 1.00 48.56 318 GLN A N 1
ATOM 2585 C CA . GLN A 1 318 ? -18.614 -10.074 34.160 1.00 48.56 318 GLN A CA 1
ATOM 2586 C C . GLN A 1 318 ? -18.932 -8.915 35.113 1.00 48.56 318 GLN A C 1
ATOM 2588 O O . GLN A 1 318 ? -18.920 -9.131 36.323 1.00 48.56 318 GLN A O 1
ATOM 2593 N N . ASN A 1 319 ? -19.242 -7.720 34.604 1.00 45.59 319 ASN A N 1
ATOM 2594 C CA . ASN A 1 319 ? -19.586 -6.579 35.459 1.00 45.59 319 ASN A CA 1
ATOM 2595 C C . ASN A 1 319 ? -21.078 -6.528 35.821 1.00 45.59 319 ASN A C 1
ATOM 2597 O O . ASN A 1 319 ? -21.418 -5.979 36.866 1.00 45.59 319 ASN A O 1
ATOM 2601 N N . ASP A 1 320 ? -21.944 -7.161 35.027 1.00 46.22 320 ASP A N 1
ATOM 2602 C CA . ASP A 1 320 ? -23.396 -7.154 35.259 1.00 46.22 320 ASP A CA 1
ATOM 2603 C C . ASP A 1 320 ? -23.899 -8.398 36.023 1.00 46.22 320 ASP A C 1
ATOM 2605 O O . ASP A 1 320 ? -25.051 -8.461 36.450 1.00 46.22 320 ASP A O 1
ATOM 2609 N N . SER A 1 321 ? -23.021 -9.368 36.302 1.00 41.44 321 SER A N 1
ATOM 2610 C CA . SER A 1 321 ? -23.374 -10.622 36.994 1.00 41.44 321 SER A CA 1
ATOM 2611 C C . SER A 1 321 ? -23.520 -10.508 38.525 1.00 41.44 321 SER A C 1
ATOM 2613 O O . SER A 1 321 ? -23.706 -11.520 39.199 1.00 41.44 321 SER A O 1
ATOM 2615 N N . ALA A 1 322 ? -23.479 -9.301 39.101 1.00 37.34 322 ALA A N 1
ATOM 2616 C CA . ALA A 1 322 ? -23.777 -9.075 40.522 1.00 37.34 322 ALA A CA 1
ATOM 2617 C C . ALA A 1 322 ? -25.259 -8.756 40.800 1.00 37.34 322 ALA A C 1
ATOM 2619 O O . ALA A 1 322 ? -25.617 -8.419 41.929 1.00 37.34 322 ALA A O 1
ATOM 2620 N N . SER A 1 323 ? -26.158 -8.840 39.814 1.00 43.66 323 SER A N 1
ATOM 2621 C CA . SER A 1 323 ? -27.583 -8.619 40.067 1.00 43.66 323 SER A CA 1
ATOM 2622 C C . SER A 1 323 ? -28.498 -9.450 39.175 1.00 43.66 323 SER A C 1
ATOM 2624 O O . SER A 1 323 ? -28.524 -9.293 37.963 1.00 43.66 323 SER A O 1
ATOM 2626 N N . ARG A 1 324 ? -29.343 -10.229 39.862 1.00 32.03 324 ARG A N 1
ATOM 2627 C CA . ARG A 1 324 ? -30.611 -10.835 39.419 1.00 32.03 324 ARG A CA 1
ATOM 2628 C C . ARG A 1 324 ? -30.539 -12.162 38.660 1.00 32.03 324 ARG A C 1
ATOM 2630 O O . ARG A 1 324 ? -30.593 -12.242 37.441 1.00 32.03 324 ARG A O 1
ATOM 2637 N N . SER A 1 325 ? -30.614 -13.216 39.471 1.00 34.25 325 SER A N 1
ATOM 2638 C CA . SER A 1 325 ? -31.359 -14.443 39.182 1.00 34.25 325 SER A CA 1
ATOM 2639 C C . SER A 1 325 ? -32.866 -14.151 39.167 1.00 34.25 325 SER A C 1
ATOM 2641 O O . SER A 1 325 ? -33.392 -13.704 40.186 1.00 34.25 325 SER A O 1
ATOM 2643 N N . ASN A 1 326 ? -33.562 -14.436 38.061 1.00 30.39 326 ASN A N 1
ATOM 2644 C CA . ASN A 1 326 ? -34.843 -15.149 38.120 1.00 30.39 326 ASN A CA 1
ATOM 2645 C C . ASN A 1 326 ? -35.261 -15.720 36.755 1.00 30.39 326 ASN A C 1
ATOM 2647 O O . ASN A 1 326 ? -35.194 -15.057 35.724 1.00 30.39 326 ASN A O 1
ATOM 2651 N N . CYS A 1 327 ? -35.684 -16.979 36.810 1.00 29.92 327 CYS A N 1
ATOM 2652 C CA . CYS A 1 327 ? -36.210 -17.827 35.745 1.00 29.92 327 CYS A CA 1
ATOM 2653 C C . CYS A 1 327 ? -37.639 -17.417 35.352 1.00 29.92 327 CYS A C 1
ATOM 2655 O O . CYS A 1 327 ? -38.443 -17.150 36.238 1.00 29.92 327 CYS A O 1
ATOM 2657 N N . HIS A 1 328 ? -37.970 -17.472 34.057 1.00 30.98 328 HIS A N 1
ATOM 2658 C CA . HIS A 1 328 ? -39.273 -17.970 33.603 1.00 30.98 328 HIS A CA 1
ATOM 2659 C C . HIS A 1 328 ? -39.183 -18.541 32.179 1.00 30.98 328 HIS A C 1
ATOM 2661 O O . HIS A 1 328 ? -38.652 -17.912 31.266 1.00 30.98 328 HIS A O 1
ATOM 2667 N N . GLN A 1 329 ? -39.696 -19.764 32.036 1.00 37.78 329 GLN A N 1
ATOM 2668 C CA . GLN A 1 329 ? -39.999 -20.455 30.784 1.00 37.78 329 GLN A CA 1
ATOM 2669 C C . GLN A 1 329 ? -41.325 -19.947 30.209 1.00 37.78 329 GLN A C 1
ATOM 2671 O O . GLN A 1 329 ? -42.255 -19.713 30.979 1.00 37.78 329 GLN A O 1
ATOM 2676 N N . SER A 1 330 ? -41.441 -19.907 28.878 1.00 32.31 330 SER A N 1
ATOM 2677 C CA . SER A 1 330 ? -42.713 -20.167 28.190 1.00 32.31 330 SER A CA 1
ATOM 2678 C C . SER A 1 330 ? -42.525 -20.390 26.685 1.00 32.31 330 SER A C 1
ATOM 2680 O O . SER A 1 330 ? -41.752 -19.693 26.026 1.00 32.31 330 SER A O 1
ATOM 2682 N N . ASP A 1 331 ? -43.259 -21.394 26.208 1.00 31.80 331 ASP A N 1
ATOM 2683 C CA . ASP A 1 331 ? -43.416 -21.920 24.851 1.00 31.80 331 ASP A CA 1
ATOM 2684 C C . ASP A 1 331 ? -44.137 -20.983 23.861 1.00 31.80 331 ASP A C 1
ATOM 2686 O O . ASP A 1 331 ? -44.914 -20.120 24.265 1.00 31.80 331 ASP A O 1
ATOM 2690 N N . GLY A 1 332 ? -43.999 -21.282 22.555 1.00 31.36 332 GLY A N 1
ATOM 2691 C CA . GLY A 1 332 ? -45.152 -21.245 21.637 1.00 31.36 332 GLY A CA 1
ATOM 2692 C C . GLY A 1 332 ? -45.034 -20.516 20.282 1.00 31.36 332 GLY A C 1
ATOM 2693 O O . GLY A 1 332 ? -45.347 -19.339 20.187 1.00 31.36 332 GLY A O 1
ATOM 2694 N N . SER A 1 333 ? -44.779 -21.302 19.223 1.00 33.91 333 SER A N 1
ATOM 2695 C CA . SER A 1 333 ? -45.526 -21.366 17.936 1.00 33.91 333 SER A CA 1
ATOM 2696 C C . SER A 1 333 ? -45.391 -20.317 16.789 1.00 33.91 333 SER A C 1
ATOM 2698 O O . SER A 1 333 ? -45.869 -19.193 16.870 1.00 33.91 333 SER A O 1
ATOM 2700 N N . THR A 1 334 ? -44.857 -20.833 15.662 1.00 35.59 334 THR A N 1
ATOM 2701 C CA . THR A 1 334 ? -45.326 -20.864 14.239 1.00 35.59 334 THR A CA 1
ATOM 2702 C C . THR A 1 334 ? -45.456 -19.609 13.346 1.00 35.59 334 THR A C 1
ATOM 2704 O O . THR A 1 334 ? -46.237 -18.701 13.602 1.00 35.59 334 THR A O 1
ATOM 2707 N N . GLY A 1 335 ? -44.799 -19.676 12.169 1.00 31.64 335 GLY A N 1
ATOM 2708 C CA . GLY A 1 335 ? -45.085 -18.896 10.950 1.00 31.64 335 GLY A CA 1
ATOM 2709 C C . GLY A 1 335 ? -44.113 -19.206 9.790 1.00 31.64 335 GLY A C 1
ATOM 2710 O O . GLY A 1 335 ? -42.927 -18.910 9.882 1.00 31.64 335 GLY A O 1
ATOM 2711 N N . GLN A 1 336 ? -44.621 -19.818 8.717 1.00 39.31 336 GLN A N 1
ATOM 2712 C CA . GLN A 1 336 ? -43.932 -20.530 7.623 1.00 39.31 336 GLN A CA 1
ATOM 2713 C C . GLN A 1 336 ? -43.882 -19.702 6.311 1.00 39.31 336 GLN A C 1
ATOM 2715 O O . GLN A 1 336 ? -44.856 -19.011 6.029 1.00 39.31 336 GLN A O 1
ATOM 2720 N N . SER A 1 337 ? -42.807 -19.803 5.498 1.00 38.12 337 SER A N 1
ATOM 2721 C CA . SER A 1 337 ? -42.883 -19.929 4.013 1.00 38.12 337 SER A CA 1
ATOM 2722 C C . SER A 1 337 ? -41.525 -20.270 3.338 1.00 38.12 337 SER A C 1
ATOM 2724 O O . SER A 1 337 ? -40.606 -19.450 3.306 1.00 38.12 337 SER A O 1
ATOM 2726 N N . ASP A 1 338 ? -41.461 -21.490 2.799 1.00 37.75 338 ASP A N 1
ATOM 2727 C CA . ASP A 1 338 ? -40.933 -22.014 1.520 1.00 37.75 338 ASP A CA 1
ATOM 2728 C C . ASP A 1 338 ? -39.542 -21.661 0.948 1.00 37.75 338 ASP A C 1
ATOM 2730 O O . ASP A 1 338 ? -39.295 -20.546 0.485 1.00 37.75 338 ASP A O 1
ATOM 2734 N N . SER A 1 339 ? -38.693 -22.702 0.800 1.00 38.47 339 SER A N 1
ATOM 2735 C CA . SER A 1 339 ? -37.993 -23.068 -0.461 1.00 38.47 339 SER A CA 1
ATOM 2736 C C . SER A 1 339 ? -37.261 -24.436 -0.371 1.00 38.47 339 SER A C 1
ATOM 2738 O O . SER A 1 339 ? -36.115 -24.529 0.064 1.00 38.47 339 SER A O 1
ATOM 2740 N N . GLU A 1 340 ? -37.953 -25.502 -0.791 1.00 41.66 340 GLU A N 1
ATOM 2741 C CA . GLU A 1 340 ? -37.498 -26.686 -1.568 1.00 41.66 340 GLU A CA 1
ATOM 2742 C C . GLU A 1 340 ? -36.198 -27.469 -1.231 1.00 41.66 340 GLU A C 1
ATOM 2744 O O . GLU A 1 340 ? -35.656 -28.156 -2.093 1.00 41.66 340 GLU A O 1
ATOM 2749 N N . SER A 1 341 ? -35.699 -27.483 0.009 1.00 44.72 341 SER A N 1
ATOM 2750 C CA . SER A 1 341 ? -34.655 -28.458 0.435 1.00 44.72 341 SER A CA 1
ATOM 2751 C C . SER A 1 341 ? -35.116 -29.435 1.531 1.00 44.72 341 SER A C 1
ATOM 2753 O O . SER A 1 341 ? -34.305 -30.148 2.119 1.00 44.72 341 SER A O 1
ATOM 2755 N N . GLU A 1 342 ? -36.418 -29.477 1.822 1.00 44.62 342 GLU A N 1
ATOM 2756 C CA . GLU A 1 342 ? -36.965 -30.022 3.076 1.00 44.62 342 GLU A CA 1
ATOM 2757 C C . GLU A 1 342 ? -37.614 -31.415 2.956 1.00 44.62 342 GLU A C 1
ATOM 2759 O O . GLU A 1 342 ? -37.996 -32.012 3.961 1.00 44.62 342 GLU A O 1
ATOM 2764 N N . ALA A 1 343 ? -37.665 -32.002 1.756 1.00 47.84 343 ALA A N 1
ATOM 2765 C CA . ALA A 1 343 ? -38.368 -33.268 1.508 1.00 47.84 343 ALA A CA 1
ATOM 2766 C C . ALA A 1 343 ? -37.765 -34.512 2.210 1.00 47.84 343 ALA A C 1
ATOM 2768 O O . ALA A 1 343 ? -38.386 -35.569 2.213 1.00 47.84 343 ALA A O 1
ATOM 2769 N N . LEU A 1 344 ? -36.587 -34.409 2.843 1.00 46.00 344 LEU A N 1
ATOM 2770 C CA . LEU A 1 344 ? -35.981 -35.491 3.644 1.00 46.00 344 LEU A CA 1
ATOM 2771 C C . LEU A 1 344 ? -35.944 -35.200 5.157 1.00 46.00 344 LEU A C 1
ATOM 2773 O O . LEU A 1 344 ? -35.471 -36.030 5.946 1.00 46.00 344 LEU A O 1
ATOM 2777 N N . SER A 1 345 ? -36.431 -34.035 5.588 1.00 53.31 345 SER A N 1
ATOM 2778 C CA . SER A 1 345 ? -36.377 -33.603 6.990 1.00 53.31 345 SER A CA 1
ATOM 2779 C C . SER A 1 345 ? -37.617 -33.997 7.803 1.00 53.31 345 SER A C 1
ATOM 2781 O O . SER A 1 345 ? -37.517 -34.055 9.020 1.00 53.31 345 SER A O 1
ATOM 2783 N N . VAL A 1 346 ? -38.737 -34.348 7.159 1.00 48.00 346 VAL A N 1
ATOM 2784 C CA . VAL A 1 346 ? -40.070 -34.508 7.794 1.00 48.00 346 VAL A CA 1
ATOM 2785 C C . VAL A 1 346 ? -40.389 -35.957 8.217 1.00 48.00 346 VAL A C 1
ATOM 2787 O O . VAL A 1 346 ? -41.537 -36.349 8.373 1.00 48.00 346 VAL A O 1
ATOM 2790 N N . LEU A 1 347 ? -39.369 -36.788 8.427 1.00 52.53 347 LEU A N 1
ATOM 2791 C CA . LEU A 1 347 ? -39.547 -38.063 9.126 1.00 52.53 347 LEU A CA 1
ATOM 2792 C C . LEU A 1 347 ? -38.814 -37.968 10.462 1.00 52.53 347 LEU A C 1
ATOM 2794 O O . LEU A 1 347 ? -37.577 -38.014 10.485 1.00 52.53 347 LEU A O 1
ATOM 2798 N N . ASP A 1 348 ? -39.592 -37.819 11.539 1.00 62.19 348 ASP A N 1
ATOM 2799 C CA . ASP A 1 348 ? -39.153 -37.971 12.929 1.00 62.19 348 ASP A CA 1
ATOM 2800 C C . ASP A 1 348 ? -38.740 -39.428 13.148 1.00 62.19 348 ASP A C 1
ATOM 2802 O O . ASP A 1 348 ? -39.518 -40.292 13.548 1.00 62.19 348 ASP A O 1
ATOM 2806 N N . ILE A 1 349 ? -37.492 -39.723 12.791 1.00 73.81 349 ILE A N 1
ATOM 2807 C CA . ILE A 1 349 ? -36.870 -41.017 13.045 1.00 73.81 349 ILE A CA 1
ATOM 2808 C C . ILE A 1 349 ? -36.393 -40.992 14.503 1.00 73.81 349 ILE A C 1
ATOM 2810 O O . ILE A 1 349 ? -35.544 -40.153 14.826 1.00 73.81 349 ILE A O 1
ATOM 2814 N N . PRO A 1 350 ? -36.881 -41.896 15.373 1.00 73.00 350 PRO A N 1
ATOM 2815 C CA . PRO A 1 350 ? -36.433 -41.975 16.756 1.00 73.00 350 PRO A CA 1
ATOM 2816 C C . PRO A 1 350 ? -34.917 -42.175 16.815 1.00 73.00 350 PRO A C 1
ATOM 2818 O O . PRO A 1 350 ? -34.347 -42.957 16.047 1.00 73.00 350 PRO A O 1
ATOM 2821 N N . GLN A 1 351 ? -34.255 -41.472 17.732 1.00 74.56 351 GLN A N 1
ATOM 2822 C CA . GLN A 1 351 ? -32.823 -41.624 17.968 1.00 74.56 351 GLN A CA 1
ATOM 2823 C C . GLN A 1 351 ? -32.581 -42.944 18.709 1.00 74.56 351 GLN A C 1
ATOM 2825 O O . GLN A 1 351 ? -32.533 -42.988 19.932 1.00 74.56 351 GLN A O 1
ATOM 2830 N N . LEU A 1 352 ? -32.506 -44.034 17.947 1.00 83.12 352 LEU A N 1
ATOM 2831 C CA . LEU A 1 352 ? -32.202 -45.364 18.464 1.00 83.12 352 LEU A CA 1
ATOM 2832 C C . LEU A 1 352 ? -30.691 -45.544 18.611 1.00 83.12 352 LEU A C 1
ATOM 2834 O O . LEU A 1 352 ? -29.908 -45.073 17.774 1.00 83.12 352 LEU A O 1
ATOM 2838 N N . ASP A 1 353 ? -30.303 -46.262 19.659 1.00 84.50 353 ASP A N 1
ATOM 2839 C CA . ASP A 1 353 ? -28.930 -46.703 19.870 1.00 84.50 353 ASP A CA 1
ATOM 2840 C C . ASP A 1 353 ? -28.511 -47.739 18.807 1.00 84.50 353 ASP A C 1
ATOM 2842 O O . ASP A 1 353 ? -29.358 -48.445 18.245 1.00 84.50 353 ASP A O 1
ATOM 2846 N N . PRO A 1 354 ? -27.210 -47.821 18.471 1.00 83.44 354 PRO A N 1
ATOM 2847 C CA . PRO A 1 354 ? -26.707 -48.795 17.508 1.00 83.44 354 PRO A CA 1
ATOM 2848 C C . PRO A 1 354 ? -27.003 -50.226 17.970 1.00 83.44 354 PRO A C 1
ATOM 2850 O O . PRO A 1 354 ? -26.795 -50.581 19.130 1.00 83.44 354 PRO A O 1
ATOM 2853 N N . THR A 1 355 ? -27.474 -51.063 17.048 1.00 88.06 355 THR A N 1
ATOM 2854 C CA . THR A 1 355 ? -27.822 -52.456 17.344 1.00 88.06 355 THR A CA 1
ATOM 2855 C C . THR A 1 355 ? -26.586 -53.331 17.172 1.00 88.06 355 THR A C 1
ATOM 2857 O O . THR A 1 355 ? -25.996 -53.379 16.093 1.00 88.06 355 THR A O 1
ATOM 2860 N N . VAL A 1 356 ? -26.177 -54.027 18.232 1.00 88.25 356 VAL A N 1
ATOM 2861 C CA . VAL A 1 356 ? -25.106 -55.028 18.155 1.00 88.25 356 VAL A CA 1
ATOM 2862 C C . VAL A 1 356 ? -25.722 -56.346 17.707 1.00 88.25 356 VAL A C 1
ATOM 2864 O O . VAL A 1 356 ? -26.593 -56.884 18.384 1.00 88.25 356 VAL A O 1
ATOM 2867 N N . VAL A 1 357 ? -25.275 -56.859 16.566 1.00 87.81 357 VAL A N 1
ATOM 2868 C CA . VAL A 1 357 ? -25.693 -58.155 16.035 1.00 87.81 357 VAL A CA 1
ATOM 2869 C C . VAL A 1 357 ? -24.539 -59.129 16.215 1.00 87.81 357 VAL A C 1
ATOM 2871 O O . VAL A 1 357 ? -23.455 -58.933 15.669 1.00 87.81 357 VAL A O 1
ATOM 2874 N N . THR A 1 358 ? -24.760 -60.173 17.002 1.00 87.31 358 THR A N 1
ATOM 2875 C CA . THR A 1 358 ? -23.852 -61.317 17.110 1.00 87.31 358 THR A CA 1
ATOM 2876 C C . THR A 1 358 ? -24.255 -62.379 16.104 1.00 87.31 358 THR A C 1
ATOM 2878 O O . THR A 1 358 ? -25.403 -62.821 16.117 1.00 87.31 358 THR A O 1
ATOM 2881 N N . ALA A 1 359 ? -23.319 -62.806 15.264 1.00 89.44 359 ALA A N 1
ATOM 2882 C CA . ALA A 1 359 ? -23.487 -63.951 14.381 1.00 89.44 359 ALA A CA 1
ATOM 2883 C C . ALA A 1 359 ? -22.330 -64.928 14.598 1.00 89.44 359 ALA A C 1
ATOM 2885 O O . ALA A 1 359 ? -21.178 -64.514 14.720 1.00 89.44 359 ALA A O 1
ATOM 2886 N N . GLU A 1 360 ? -22.637 -66.217 14.654 1.00 85.00 360 GLU A N 1
ATOM 2887 C CA . GLU A 1 360 ? -21.642 -67.276 14.790 1.00 85.00 360 GLU A CA 1
ATOM 2888 C C . GLU A 1 360 ? -21.304 -67.798 13.391 1.00 85.00 360 GLU A C 1
ATOM 2890 O O . GLU A 1 360 ? -22.182 -68.265 12.663 1.00 85.00 360 GLU A O 1
ATOM 2895 N N . LEU A 1 361 ? -20.047 -67.642 12.975 1.00 84.62 361 LEU A N 1
ATOM 2896 C CA . LEU A 1 361 ? -19.566 -68.108 11.677 1.00 84.62 361 LEU A CA 1
ATOM 2897 C C . LEU A 1 361 ? -18.326 -68.967 11.922 1.00 84.62 361 LEU A C 1
ATOM 2899 O O . LEU A 1 361 ? -17.340 -68.473 12.461 1.00 84.62 361 LEU A O 1
ATOM 2903 N N . ASN A 1 362 ? -18.368 -70.241 11.522 1.00 83.44 362 ASN A N 1
ATOM 2904 C CA . ASN A 1 362 ? -17.282 -71.208 11.744 1.00 83.44 362 ASN A CA 1
ATOM 2905 C C . ASN A 1 362 ? -16.871 -71.340 13.226 1.00 83.44 362 ASN A C 1
ATOM 2907 O O . ASN A 1 362 ? -15.687 -71.252 13.541 1.00 83.44 362 ASN A O 1
ATOM 2911 N N . ASP A 1 363 ? -17.845 -71.489 14.129 1.00 89.81 363 ASP A N 1
ATOM 2912 C CA . ASP A 1 363 ? -17.640 -71.606 15.586 1.00 89.81 363 ASP A CA 1
ATOM 2913 C C . ASP A 1 363 ? -16.942 -70.398 16.246 1.00 89.81 363 ASP A C 1
ATOM 2915 O O . ASP A 1 363 ? -16.465 -70.472 17.380 1.00 89.81 363 ASP A O 1
ATOM 2919 N N . VAL A 1 364 ? -16.890 -69.254 15.554 1.00 75.00 364 VAL A N 1
ATOM 2920 C CA . VAL A 1 364 ? -16.402 -67.984 16.099 1.00 75.00 364 VAL A CA 1
ATOM 2921 C C . VAL A 1 364 ? -17.555 -66.986 16.152 1.00 75.00 364 VAL A C 1
ATOM 2923 O O . VAL A 1 364 ? -18.157 -66.636 15.133 1.00 75.00 364 VAL A O 1
ATOM 2926 N N . VAL A 1 365 ? -17.861 -66.502 17.359 1.00 88.62 365 VAL A N 1
ATOM 2927 C CA . VAL A 1 365 ? -18.862 -65.451 17.576 1.00 88.62 365 VAL A CA 1
ATOM 2928 C C . VAL A 1 365 ? -18.293 -64.116 17.103 1.00 88.62 365 VAL A C 1
ATOM 2930 O O . VAL A 1 365 ? -17.375 -63.557 17.707 1.00 88.62 365 VAL A O 1
ATOM 2933 N N . HIS A 1 366 ? -18.867 -63.573 16.036 1.00 86.00 366 HIS A N 1
ATOM 2934 C CA . HIS A 1 366 ? -18.560 -62.244 15.532 1.00 86.00 366 HIS A CA 1
ATOM 2935 C C . HIS A 1 366 ? -19.632 -61.248 15.977 1.00 86.00 366 HIS A C 1
ATOM 2937 O O . HIS A 1 366 ? -20.814 -61.397 15.672 1.00 86.00 366 HIS A O 1
ATOM 2943 N N . THR A 1 367 ? -19.216 -60.197 16.680 1.00 81.56 367 THR A N 1
ATOM 2944 C CA . THR A 1 367 ? -20.046 -59.032 16.998 1.00 81.56 367 THR A CA 1
ATOM 2945 C C . THR A 1 367 ? -19.891 -57.975 15.909 1.00 81.56 367 THR A C 1
ATOM 2947 O O . THR A 1 367 ? -18.805 -57.438 15.692 1.00 81.56 367 THR A O 1
ATOM 2950 N N . VAL A 1 368 ? -20.985 -57.641 15.228 1.00 84.88 368 VAL A N 1
ATOM 2951 C CA . VAL A 1 368 ? -21.044 -56.539 14.264 1.00 84.88 368 VAL A CA 1
ATOM 2952 C C . VAL A 1 368 ? -22.003 -55.481 14.788 1.00 84.88 368 VAL A C 1
ATOM 2954 O O . VAL A 1 368 ? -23.192 -55.730 14.979 1.00 84.88 368 VAL A O 1
ATOM 2957 N N . THR A 1 369 ? -21.489 -54.276 15.018 1.00 87.12 369 THR A N 1
ATOM 2958 C CA . THR A 1 369 ? -22.311 -53.131 15.414 1.00 87.12 369 THR A CA 1
ATOM 2959 C C . THR A 1 369 ? -22.897 -52.475 14.172 1.00 87.12 369 THR A C 1
ATOM 2961 O O . THR A 1 369 ? -22.167 -51.898 13.365 1.00 87.12 369 THR A O 1
ATOM 2964 N N . VAL A 1 370 ? -24.218 -52.546 14.025 1.00 87.50 370 VAL A N 1
ATOM 2965 C CA . VAL A 1 370 ? -24.949 -51.893 12.940 1.00 87.50 370 VAL A CA 1
ATOM 2966 C C . VAL A 1 370 ? -25.356 -50.488 13.408 1.00 87.50 370 VAL A C 1
ATOM 2968 O O . VAL A 1 370 ? -26.053 -50.361 14.421 1.00 87.50 370 VAL A O 1
ATOM 2971 N N . PRO A 1 371 ? -24.909 -49.416 12.727 1.00 81.81 371 PRO A N 1
ATOM 2972 C CA . PRO A 1 371 ? -25.270 -48.052 13.099 1.00 81.81 371 PRO A CA 1
ATOM 2973 C C . PRO A 1 371 ? -26.775 -47.827 12.938 1.00 81.81 371 PRO A C 1
ATOM 2975 O O . PRO A 1 371 ? -27.403 -48.377 12.033 1.00 81.81 371 PRO A O 1
ATOM 2978 N N . SER A 1 372 ? -27.359 -46.997 13.801 1.00 86.75 372 SER A N 1
ATOM 2979 C CA . SER A 1 372 ? -28.789 -46.703 13.714 1.00 86.75 372 SER A CA 1
ATOM 2980 C C . SER A 1 372 ? -29.122 -45.875 12.469 1.00 86.75 372 SER A C 1
ATOM 2982 O O . SER A 1 372 ? -28.278 -45.156 11.922 1.00 86.75 372 SER A O 1
ATOM 2984 N N . LEU A 1 373 ? -30.381 -45.935 12.021 1.00 79.19 373 LEU A N 1
ATOM 2985 C CA . LEU A 1 373 ? -30.856 -45.184 10.851 1.00 79.19 373 LEU A CA 1
ATOM 2986 C C . LEU A 1 373 ? -30.584 -43.674 10.996 1.00 79.19 373 LEU A C 1
ATOM 2988 O O . LEU A 1 373 ? -30.228 -42.996 10.032 1.00 79.19 373 LEU A O 1
ATOM 2992 N N . TRP A 1 374 ? -30.690 -43.158 12.223 1.00 83.19 374 TRP A N 1
ATOM 2993 C CA . TRP A 1 374 ? -30.359 -41.775 12.553 1.00 83.19 374 TRP A CA 1
ATOM 2994 C C . TRP A 1 374 ? -28.865 -41.476 12.353 1.00 83.19 374 TRP A C 1
ATOM 2996 O O . TRP A 1 374 ? -28.515 -40.485 11.710 1.00 83.19 374 TRP A O 1
ATOM 3006 N N . GLN A 1 375 ? -27.980 -42.364 12.823 1.00 82.88 375 GLN A N 1
ATOM 3007 C CA . GLN A 1 375 ? -26.532 -42.234 12.624 1.00 82.88 375 GLN A CA 1
ATOM 3008 C C . GLN A 1 375 ? -26.159 -42.284 11.136 1.00 82.88 375 GLN A C 1
ATOM 3010 O O . GLN A 1 375 ? -25.332 -41.492 10.684 1.00 82.88 375 GLN A O 1
ATOM 3015 N N . MET A 1 376 ? -26.810 -43.151 10.353 1.00 82.75 376 MET A N 1
ATOM 3016 C CA . MET A 1 376 ? -26.639 -43.184 8.896 1.00 82.75 376 MET A CA 1
ATOM 3017 C C . MET A 1 376 ? -27.123 -41.887 8.230 1.00 82.75 376 MET A C 1
ATOM 3019 O O . MET A 1 376 ? -26.426 -41.351 7.368 1.00 82.75 376 MET A O 1
ATOM 3023 N N . LYS A 1 377 ? -28.264 -41.325 8.654 1.00 77.62 377 LYS A N 1
ATOM 3024 C CA . LYS A 1 377 ? -28.795 -40.053 8.130 1.00 77.62 377 LYS A CA 1
ATOM 3025 C C . LYS A 1 377 ? -27.857 -38.875 8.417 1.00 77.62 377 LYS A C 1
ATOM 3027 O O . LYS A 1 377 ? -27.608 -38.060 7.529 1.00 77.62 377 LYS A O 1
ATOM 3032 N N . GLU A 1 378 ? -27.290 -38.792 9.619 1.00 79.94 378 GLU A N 1
ATOM 3033 C CA . GLU A 1 378 ? -26.300 -37.762 9.972 1.00 79.94 378 GLU A CA 1
ATOM 3034 C C . GLU A 1 378 ? -24.975 -37.938 9.211 1.00 79.94 378 GLU A C 1
ATOM 3036 O O . GLU A 1 378 ? -24.391 -36.959 8.727 1.00 79.94 378 GLU A O 1
ATOM 3041 N N . ALA A 1 379 ? -24.529 -39.182 9.007 1.00 77.38 379 ALA A N 1
ATOM 3042 C CA . ALA A 1 379 ? -23.378 -39.471 8.154 1.00 77.38 379 ALA A CA 1
ATOM 3043 C C . ALA A 1 379 ? -23.630 -39.023 6.703 1.00 77.38 379 ALA A C 1
ATOM 3045 O O . ALA A 1 379 ? -22.774 -38.374 6.098 1.00 77.38 379 ALA A O 1
ATOM 3046 N N . MET A 1 380 ? -24.831 -39.269 6.170 1.00 74.00 380 MET A N 1
ATOM 3047 C CA . MET A 1 380 ? -25.235 -38.816 4.838 1.00 74.00 380 MET A CA 1
ATOM 3048 C C . MET A 1 380 ? -25.328 -37.294 4.721 1.00 74.00 380 MET A C 1
ATOM 3050 O O . MET A 1 380 ? -24.852 -36.738 3.735 1.00 74.00 380 MET A O 1
ATOM 3054 N N . LYS A 1 381 ? -25.850 -36.585 5.728 1.00 75.88 381 LYS A N 1
ATOM 3055 C CA . LYS A 1 381 ? -25.806 -35.111 5.752 1.00 75.88 381 LYS A CA 1
ATOM 3056 C C . LYS A 1 381 ? -24.368 -34.591 5.748 1.00 75.88 381 LYS A C 1
ATOM 3058 O O . LYS A 1 381 ? -24.053 -33.616 5.063 1.00 75.88 381 LYS A O 1
ATOM 3063 N N . THR A 1 382 ? -23.473 -35.253 6.476 1.00 70.56 382 THR A N 1
ATOM 3064 C CA . THR A 1 382 ? -22.047 -34.898 6.512 1.00 70.56 382 THR A CA 1
ATOM 3065 C C . THR A 1 382 ? -21.362 -35.152 5.161 1.00 70.56 382 THR A C 1
ATOM 3067 O O . THR A 1 382 ? -20.536 -34.348 4.719 1.00 70.56 382 THR A O 1
ATOM 3070 N N . LEU A 1 383 ? -21.739 -36.231 4.466 1.00 69.88 383 LEU A N 1
ATOM 3071 C CA . LEU A 1 383 ? -21.312 -36.520 3.094 1.00 69.88 383 LEU A CA 1
ATOM 3072 C C . LEU A 1 383 ? -21.839 -35.465 2.106 1.00 69.88 383 LEU A C 1
ATOM 3074 O O . LEU A 1 383 ? -21.051 -34.876 1.367 1.00 69.88 383 LEU A O 1
ATOM 3078 N N . ALA A 1 384 ? -23.140 -35.167 2.145 1.00 66.38 384 ALA A N 1
ATOM 3079 C CA . ALA A 1 384 ? -23.812 -34.231 1.241 1.00 66.38 384 ALA A CA 1
ATOM 3080 C C . ALA A 1 384 ? -23.320 -32.782 1.398 1.00 66.38 384 ALA A C 1
ATOM 3082 O O . ALA A 1 384 ? -23.182 -32.052 0.420 1.00 66.38 384 ALA A O 1
ATOM 3083 N N . THR A 1 385 ? -22.976 -32.367 2.620 1.00 67.62 385 THR A N 1
ATOM 3084 C CA . THR A 1 385 ? -22.382 -31.043 2.897 1.00 67.62 385 THR A CA 1
ATOM 3085 C C . THR A 1 385 ? -20.907 -30.939 2.490 1.00 67.62 385 THR A C 1
ATOM 3087 O O . THR A 1 385 ? -20.277 -29.892 2.662 1.00 67.62 385 THR A O 1
ATOM 3090 N N . GLY A 1 386 ? -20.341 -32.010 1.928 1.00 53.94 386 GLY A N 1
ATOM 3091 C CA . GLY A 1 386 ? -18.994 -32.040 1.378 1.00 53.94 386 GLY A CA 1
ATOM 3092 C C . GLY A 1 386 ? -17.882 -32.044 2.428 1.00 53.94 386 GLY A C 1
ATOM 3093 O O . GLY A 1 386 ? -16.720 -31.811 2.094 1.00 53.94 386 GLY A O 1
ATOM 3094 N N . LEU A 1 387 ? -18.189 -32.327 3.698 1.00 53.97 387 LEU A N 1
ATOM 3095 C CA . LEU A 1 387 ? -17.191 -32.359 4.776 1.00 53.97 387 LEU A CA 1
ATOM 3096 C C . LEU A 1 387 ? -16.227 -33.556 4.677 1.00 53.97 387 LEU A C 1
ATOM 3098 O O . LEU A 1 387 ? -15.134 -33.501 5.240 1.00 53.97 387 LEU A O 1
ATOM 3102 N N . LEU A 1 388 ? -16.570 -34.582 3.890 1.00 52.78 388 LEU A N 1
ATOM 3103 C CA . LEU A 1 388 ? -15.722 -35.751 3.615 1.00 52.78 388 LEU A CA 1
ATOM 3104 C C . LEU A 1 388 ? -14.891 -35.659 2.320 1.00 52.78 388 LEU A C 1
ATOM 3106 O O . LEU A 1 388 ? -14.049 -36.526 2.081 1.00 52.78 388 LEU A O 1
ATOM 3110 N N . TYR A 1 389 ? -14.986 -34.558 1.557 1.00 49.34 389 TYR A N 1
ATOM 3111 C CA . TYR A 1 389 ? -14.144 -34.300 0.366 1.00 49.34 389 TYR A CA 1
ATOM 3112 C C . TYR A 1 389 ? -12.632 -34.230 0.656 1.00 49.34 389 TYR A C 1
ATOM 3114 O O . TYR A 1 389 ? -11.823 -34.039 -0.249 1.00 49.34 389 TYR A O 1
ATOM 3122 N N . ARG A 1 390 ? -12.223 -34.347 1.923 1.00 50.59 390 ARG A N 1
ATOM 3123 C CA . ARG A 1 390 ? -10.821 -34.301 2.349 1.00 50.59 390 ARG A CA 1
ATOM 3124 C C . ARG A 1 390 ? -10.162 -35.663 2.579 1.00 50.59 390 ARG A C 1
ATOM 3126 O O . ARG A 1 390 ? -8.963 -35.663 2.843 1.00 50.59 390 ARG A O 1
ATOM 3133 N N . GLY A 1 391 ? -10.902 -36.772 2.494 1.00 49.78 391 GLY A N 1
ATOM 3134 C CA . GLY A 1 391 ? -10.379 -38.118 2.783 1.00 49.78 391 GLY A CA 1
ATOM 3135 C C . GLY A 1 391 ? -10.402 -39.109 1.615 1.00 49.78 391 GLY A C 1
ATOM 3136 O O . GLY A 1 391 ? -9.539 -39.978 1.556 1.00 49.78 391 GLY A O 1
ATOM 3137 N N . PHE A 1 392 ? -11.332 -38.970 0.668 1.00 49.16 392 PHE A N 1
ATOM 3138 C CA . PHE A 1 392 ? -11.435 -39.870 -0.483 1.00 49.16 392 PHE A CA 1
ATOM 3139 C C . PHE A 1 392 ? -10.796 -39.223 -1.714 1.00 49.16 392 PHE A C 1
ATOM 3141 O O . PHE A 1 392 ? -11.398 -38.380 -2.369 1.00 49.16 392 PHE A O 1
ATOM 3148 N N . CYS A 1 393 ? -9.554 -39.603 -2.024 1.00 51.84 393 CYS A N 1
ATOM 3149 C CA . CYS A 1 393 ? -8.899 -39.213 -3.279 1.00 51.84 393 CYS A CA 1
ATOM 3150 C C . CYS A 1 393 ? -9.421 -40.005 -4.492 1.00 51.84 393 CYS A C 1
ATOM 3152 O O . CYS A 1 393 ? -9.062 -39.674 -5.620 1.00 51.84 393 CYS A O 1
ATOM 3154 N N . ASP A 1 394 ? -10.247 -41.033 -4.272 1.00 59.62 394 ASP A N 1
ATOM 3155 C CA . ASP A 1 394 ? -10.807 -41.873 -5.327 1.00 59.62 394 ASP A CA 1
ATOM 3156 C C . ASP A 1 394 ? -12.332 -41.722 -5.401 1.00 59.62 394 ASP A C 1
ATOM 3158 O O . ASP A 1 394 ? -13.083 -42.235 -4.567 1.00 59.62 394 ASP A O 1
ATOM 3162 N N . PHE A 1 395 ? -12.789 -41.000 -6.425 1.00 63.47 395 PHE A N 1
ATOM 3163 C CA . PHE A 1 395 ? -14.207 -40.776 -6.707 1.00 63.47 395 PHE A CA 1
ATOM 3164 C C . PHE A 1 395 ? -14.963 -42.074 -7.022 1.00 63.47 395 PHE A C 1
ATOM 3166 O O . PHE A 1 395 ? -16.178 -42.123 -6.831 1.00 63.47 395 PHE A O 1
ATOM 3173 N N . LYS A 1 396 ? -14.270 -43.140 -7.454 1.00 65.44 396 LYS A N 1
ATOM 3174 C CA . LYS A 1 396 ? -14.909 -44.437 -7.714 1.00 65.44 396 LYS A CA 1
ATOM 3175 C C . LYS A 1 396 ? -15.407 -45.083 -6.428 1.00 65.44 396 LYS A C 1
ATOM 3177 O O . LYS A 1 396 ? -16.509 -45.620 -6.414 1.00 65.44 396 LYS A O 1
ATOM 3182 N N . LEU A 1 397 ? -14.639 -44.967 -5.343 1.00 66.62 397 LEU A N 1
ATOM 3183 C CA . LEU A 1 397 ? -15.002 -45.552 -4.053 1.00 66.62 397 LEU A CA 1
ATOM 3184 C C . LEU A 1 397 ? -16.227 -44.859 -3.443 1.00 66.62 397 LEU A C 1
ATOM 3186 O O . LEU A 1 397 ? -17.098 -45.518 -2.886 1.00 66.62 397 LEU A O 1
ATOM 3190 N N . LEU A 1 398 ? -16.316 -43.533 -3.594 1.00 70.94 398 LEU A N 1
ATOM 3191 C CA . LEU A 1 398 ? -17.458 -42.756 -3.112 1.00 70.94 398 LEU A CA 1
ATOM 3192 C C . LEU A 1 398 ? -18.742 -43.119 -3.866 1.00 70.94 398 LEU A C 1
ATOM 3194 O O . LEU A 1 398 ? -19.786 -43.312 -3.253 1.00 70.94 398 LEU A O 1
ATOM 3198 N N . HIS A 1 399 ? -18.651 -43.264 -5.188 1.00 72.00 399 HIS A N 1
ATOM 3199 C CA . HIS A 1 399 ? -19.803 -43.623 -6.009 1.00 72.00 399 HIS A CA 1
ATOM 3200 C C . HIS A 1 399 ? -20.231 -45.085 -5.807 1.00 72.00 399 HIS A C 1
ATOM 3202 O O . HIS A 1 399 ? -21.410 -45.418 -5.904 1.00 72.00 399 HIS A O 1
ATOM 3208 N N . GLN A 1 400 ? -19.285 -45.969 -5.484 1.00 72.31 400 GLN A N 1
ATOM 3209 C CA . GLN A 1 400 ? -19.588 -47.347 -5.111 1.00 72.31 400 GLN A CA 1
ATOM 3210 C C . GLN A 1 400 ? -20.252 -47.428 -3.732 1.00 72.31 400 GLN A C 1
ATOM 3212 O O . GLN A 1 400 ? -21.237 -48.141 -3.584 1.00 72.31 400 GLN A O 1
ATOM 3217 N N . PHE A 1 401 ? -19.794 -46.630 -2.764 1.00 75.12 401 PHE A N 1
ATOM 3218 C CA . PHE A 1 401 ? -20.443 -46.506 -1.459 1.00 75.12 401 PHE A CA 1
ATOM 3219 C C . PHE A 1 401 ? -21.883 -45.986 -1.576 1.00 75.12 401 PHE A C 1
ATOM 3221 O O . PHE A 1 401 ? -22.789 -46.541 -0.962 1.00 75.12 401 PHE A O 1
ATOM 3228 N N . GLU A 1 402 ? -22.111 -44.968 -2.409 1.00 77.06 402 GLU A N 1
ATOM 3229 C CA . GLU A 1 402 ? -23.451 -44.445 -2.699 1.00 77.06 402 GLU A CA 1
ATOM 3230 C C . GLU A 1 402 ? -24.380 -45.541 -3.250 1.00 77.06 402 GLU A C 1
ATOM 3232 O O . GLU A 1 402 ? -25.483 -45.720 -2.739 1.00 77.06 402 GLU A O 1
ATOM 3237 N N . LYS A 1 403 ? -23.909 -46.350 -4.212 1.00 78.69 403 LYS A N 1
ATOM 3238 C CA . LYS A 1 403 ? -24.672 -47.488 -4.760 1.00 78.69 403 LYS A CA 1
ATOM 3239 C C . LYS A 1 403 ? -24.965 -48.579 -3.729 1.00 78.69 403 LYS A C 1
ATOM 3241 O O . LYS A 1 403 ? -26.056 -49.148 -3.742 1.00 78.69 403 LYS A O 1
ATOM 3246 N N . GLU A 1 404 ? -24.004 -48.885 -2.862 1.00 78.06 404 GLU A N 1
ATOM 3247 C CA . GLU A 1 404 ? -24.156 -49.903 -1.817 1.00 78.06 404 GLU A CA 1
ATOM 3248 C C . GLU A 1 404 ? -25.240 -49.485 -0.810 1.00 78.06 404 GLU A C 1
ATOM 3250 O O . GLU A 1 404 ? -26.126 -50.273 -0.479 1.00 78.06 404 GLU A O 1
ATOM 3255 N N . VAL A 1 405 ? -25.223 -48.216 -0.386 1.00 76.75 405 VAL A N 1
ATOM 3256 C CA . VAL A 1 405 ? -26.226 -47.649 0.529 1.00 76.75 405 VAL A CA 1
ATOM 3257 C C . VAL A 1 405 ? -27.614 -47.652 -0.108 1.00 76.75 405 VAL A C 1
ATOM 3259 O O . VAL A 1 405 ? -28.579 -48.071 0.530 1.00 76.75 405 VAL A O 1
ATOM 3262 N N . ASP A 1 406 ? -27.719 -47.252 -1.375 1.00 74.81 406 ASP A N 1
ATOM 3263 C CA . ASP A 1 406 ? -28.989 -47.229 -2.106 1.00 74.81 406 ASP A CA 1
ATOM 3264 C C . ASP A 1 406 ? -29.584 -48.642 -2.258 1.00 74.81 406 ASP A C 1
ATOM 3266 O O . ASP A 1 406 ? -30.789 -48.857 -2.116 1.00 74.81 406 ASP A O 1
ATOM 3270 N N . SER A 1 407 ? -28.724 -49.642 -2.471 1.00 80.94 407 SER A N 1
ATOM 3271 C CA . SER A 1 407 ? -29.100 -51.059 -2.490 1.00 80.94 407 SER A CA 1
ATOM 3272 C C . SER A 1 407 ? -29.629 -51.533 -1.129 1.00 80.94 407 SER A C 1
ATOM 3274 O O . SER A 1 407 ? -30.679 -52.179 -1.065 1.00 80.94 407 SER A O 1
ATOM 3276 N N . VAL A 1 408 ? -28.954 -51.180 -0.028 1.00 76.88 408 VAL A N 1
ATOM 3277 C CA . VAL A 1 408 ? -29.395 -51.526 1.336 1.00 76.88 408 VAL A CA 1
ATOM 3278 C C . VAL A 1 408 ? -30.739 -50.876 1.665 1.00 76.88 408 VAL A C 1
ATOM 3280 O O . VAL A 1 408 ? -31.620 -51.547 2.206 1.00 76.88 408 VAL A O 1
ATOM 3283 N N . LEU A 1 409 ? -30.942 -49.610 1.289 1.00 75.06 409 LEU A N 1
ATOM 3284 C CA . LEU A 1 409 ? -32.213 -48.906 1.481 1.00 75.06 409 LEU A CA 1
ATOM 3285 C C . LEU A 1 409 ? -33.363 -49.565 0.708 1.00 75.06 409 LEU A C 1
ATOM 3287 O O . LEU A 1 409 ? -34.448 -49.749 1.255 1.00 75.06 409 LEU A O 1
ATOM 3291 N N . ARG A 1 410 ? -33.128 -50.004 -0.534 1.00 77.25 410 ARG A N 1
ATOM 3292 C CA . ARG A 1 410 ? -34.155 -50.715 -1.319 1.00 77.25 410 ARG A CA 1
ATOM 3293 C C . ARG A 1 410 ? -34.516 -52.075 -0.734 1.00 77.25 410 ARG A C 1
ATOM 3295 O O . ARG A 1 410 ? -35.671 -52.472 -0.820 1.00 77.25 410 ARG A O 1
ATOM 3302 N N . ARG A 1 411 ? -33.550 -52.783 -0.141 1.00 75.94 411 ARG A N 1
ATOM 3303 C CA . ARG A 1 411 ? -33.787 -54.087 0.505 1.00 75.94 411 ARG A CA 1
ATOM 3304 C C . ARG A 1 411 ? -34.474 -53.976 1.864 1.00 75.94 411 ARG A C 1
ATOM 3306 O O . ARG A 1 411 ? -35.107 -54.934 2.287 1.00 75.94 411 ARG A O 1
ATOM 3313 N N . SER A 1 412 ? -34.324 -52.847 2.554 1.00 71.38 412 SER A N 1
ATOM 3314 C CA . SER A 1 412 ? -34.894 -52.633 3.892 1.00 71.38 412 SER A CA 1
ATOM 3315 C C . SER A 1 412 ? -36.305 -52.038 3.867 1.00 71.38 412 SER A C 1
ATOM 3317 O O . SER A 1 412 ? -36.990 -52.053 4.889 1.00 71.38 412 SER A O 1
ATOM 3319 N N . LEU A 1 413 ? -36.776 -51.566 2.710 1.00 79.94 413 LEU A N 1
ATOM 3320 C CA . LEU A 1 413 ? -38.172 -51.187 2.525 1.00 79.94 413 LEU A CA 1
ATOM 3321 C C . LEU A 1 413 ? -39.039 -52.451 2.400 1.00 79.94 413 LEU A C 1
ATOM 3323 O O . LEU A 1 413 ? -38.773 -53.281 1.526 1.00 79.94 413 LEU A O 1
ATOM 3327 N N . PRO A 1 414 ? -40.077 -52.619 3.242 1.00 75.44 414 PRO A N 1
ATOM 3328 C CA . PRO A 1 414 ? -40.980 -53.753 3.123 1.00 75.44 414 PRO A CA 1
ATOM 3329 C C . PRO A 1 414 ? -41.636 -53.735 1.736 1.00 75.44 414 PRO A C 1
ATOM 3331 O O . PRO A 1 414 ? -41.966 -52.650 1.241 1.00 75.44 414 PRO A O 1
ATOM 3334 N N . PRO A 1 415 ? -41.826 -54.906 1.096 1.00 69.25 415 PRO A N 1
ATOM 3335 C CA . PRO A 1 415 ? -42.434 -54.983 -0.221 1.00 69.25 415 PRO A CA 1
ATOM 3336 C C . PRO A 1 415 ? -43.774 -54.258 -0.176 1.00 69.25 415 PRO A C 1
ATOM 3338 O O . PRO A 1 415 ? -44.670 -54.601 0.602 1.00 69.25 415 PRO A O 1
ATOM 3341 N N . ARG A 1 416 ? -43.870 -53.194 -0.976 1.00 63.44 416 ARG A N 1
ATOM 3342 C CA . ARG A 1 416 ? -45.089 -52.412 -1.130 1.00 63.44 416 ARG A CA 1
ATOM 3343 C C . ARG A 1 416 ? -46.144 -53.405 -1.606 1.00 63.44 416 ARG A C 1
ATOM 3345 O O . ARG A 1 416 ? -45.992 -53.962 -2.687 1.00 63.44 416 ARG A O 1
ATOM 3352 N N . LYS A 1 417 ? -47.152 -53.685 -0.772 1.00 68.75 417 LYS A N 1
ATOM 3353 C CA . LYS A 1 417 ? -48.319 -54.473 -1.178 1.00 68.75 417 LYS A CA 1
ATOM 3354 C C . LYS A 1 417 ? -48.965 -53.712 -2.330 1.00 68.75 417 LYS A C 1
ATOM 3356 O O . LYS A 1 417 ? -49.679 -52.737 -2.111 1.00 68.75 417 LYS A O 1
ATOM 3361 N N . GLU A 1 418 ? -48.617 -54.091 -3.552 1.00 62.72 418 GLU A N 1
ATOM 3362 C CA . GLU A 1 418 ? -49.370 -53.705 -4.728 1.00 62.72 418 GLU A CA 1
ATOM 3363 C C . GLU A 1 418 ? -50.742 -54.328 -4.534 1.00 62.72 418 GLU A C 1
ATOM 3365 O O . GLU A 1 418 ? -50.899 -55.548 -4.537 1.00 62.72 418 GLU A O 1
ATOM 3370 N N . ASN A 1 419 ? -51.718 -53.474 -4.232 1.00 61.94 419 ASN A N 1
ATOM 3371 C CA . ASN A 1 419 ? -53.110 -53.865 -4.189 1.00 61.94 419 ASN A CA 1
ATOM 3372 C C . ASN A 1 419 ? -53.461 -54.350 -5.595 1.00 61.94 419 ASN A C 1
ATOM 3374 O O . ASN A 1 419 ? -53.681 -53.549 -6.502 1.00 61.94 419 ASN A O 1
ATOM 3378 N N . SER A 1 420 ? -53.442 -55.669 -5.768 1.00 55.06 420 SER A N 1
ATOM 3379 C CA . SER A 1 420 ? -53.943 -56.357 -6.943 1.00 55.06 420 SER A CA 1
ATOM 3380 C C . SER A 1 420 ? -55.449 -56.132 -7.003 1.00 55.06 420 SER A C 1
ATOM 3382 O O . SER A 1 420 ? -56.238 -56.904 -6.457 1.00 55.06 420 SER A O 1
ATOM 3384 N N . SER A 1 421 ? -55.840 -55.035 -7.638 1.00 62.25 421 SER A N 1
ATOM 3385 C CA . SER A 1 421 ? -57.189 -54.829 -8.140 1.00 62.25 421 SER A CA 1
ATOM 3386 C C . SER A 1 421 ? -57.390 -55.791 -9.310 1.00 62.25 421 SER A C 1
ATOM 3388 O O . SER A 1 421 ? -57.102 -55.448 -10.455 1.00 62.25 421 SER A O 1
ATOM 3390 N N . HIS A 1 422 ? -57.819 -57.018 -9.015 1.00 51.47 422 HIS A N 1
ATOM 3391 C CA . HIS A 1 422 ? -58.478 -57.851 -10.014 1.00 51.47 422 HIS A CA 1
ATOM 3392 C C . HIS A 1 422 ? -59.985 -57.529 -10.008 1.00 51.47 422 HIS A C 1
ATOM 3394 O O . HIS A 1 422 ? -60.532 -57.327 -8.921 1.00 51.47 422 HIS A O 1
ATOM 3400 N N . PRO A 1 423 ? -60.613 -57.404 -11.194 1.00 62.81 423 PRO A N 1
ATOM 3401 C CA . PRO A 1 423 ? -62.038 -57.124 -11.357 1.00 62.81 423 PRO A CA 1
ATOM 3402 C C . PRO A 1 423 ? -62.942 -58.272 -10.904 1.00 62.81 423 PRO A C 1
ATOM 3404 O O . PRO A 1 423 ? -62.479 -59.438 -10.926 1.00 62.81 423 PRO A O 1
#

Foldseek 3Di:
DDPPDPPDQDPVNLVVLVVVLVVDDDDDLCVSCVVSVHDSVVSVVSVVVVVVVPPPPDCPDVLVLVLLLVLVLVVLVCVVVVHDDDPVNSQVVSCVSCVLSVVPVDHDDPVNSVVSVVCVVVSCVVVVVDPPPPPPPDDDDDDDDDDDDVDPPDVVLVLLLVLLVVLVVVVVVPPPPDDDLVNSQVSSCVSCVVSVVPVDHSDPVVSVVSVVCSVVSCVVPVVPPPDPDPPVVVVVVVVPSPDCPDVLVVVLLVVLLVVVVVCVVVVHDDDPVNSQVVSVVSCVVVVVPPDGRDPVNSVVSCVDPSNVVVVVVVVVVVVPVPDDDDDDDDDDDDDDDDDDPCPPPPDPDDPDQWDWDWDQDPNDTDTDTHGDPVRVVVVVVCVVVVVCVSPDPDPVVVVVVVVVVVVVVVVPDDPDPPPPPDD

pLDDT: mean 78.42, std 21.46, range [29.92, 98.25]

Sequence (423 aa):
MDKKKNTRITLIERKRILEKYDQLPPMTVNAAACLLNVSAALLRVWLRKRNNSNPQKPLVSHKIYRLEAALWKWIDCSRADGDTLNDTTISSKARDFATEIGLCKFLPNAKWLKLFKSREAFIRANFQISHRNHEPKHQNNCTEPQNSSTCVPNKTHQLEAVLWRCIDRVRQGGVEAPMDESTIRVKAARLARMMGMVNFRATSIWFKRFKNREGEIRAKFHVGNMKKTEMITSHKKLLANKTQTCTRTQKLEGVLWKWINLSCNRGIRVNDGMICSEATRLARTMGFRGFRSTTSWLKRFKNGERFQQLQQNLTTDQNDSASRSNCHQSDGSTGQSDSESEALSVLDIPQLDPTVVTAELNDVVHTVTVPSLWQMKEAMKTLATGLLYRGFCDFKLLHQFEKEVDSVLRRSLPPRKENSSHP